Protein AF-A0A381Z578-F1 (afdb_monomer)

Organism: NCBI:txid408172

Structure (mmCIF, N/CA/C/O backbone):
data_AF-A0A381Z578-F1
#
_entry.id   AF-A0A381Z578-F1
#
loop_
_atom_site.group_PDB
_atom_site.id
_atom_site.type_symbol
_atom_site.label_atom_id
_atom_site.label_alt_id
_atom_site.label_comp_id
_atom_site.label_asym_id
_atom_site.label_entity_id
_atom_site.label_seq_id
_atom_site.pdbx_PDB_ins_code
_atom_site.Cartn_x
_atom_site.Cartn_y
_atom_site.Cartn_z
_atom_site.occupancy
_atom_site.B_iso_or_equiv
_atom_site.auth_seq_id
_atom_site.auth_comp_id
_atom_site.auth_asym_id
_atom_site.auth_atom_id
_atom_site.pdbx_PDB_model_num
ATOM 1 N N . MET A 1 1 ? -83.198 -23.273 -33.155 1.00 34.34 1 MET A N 1
ATOM 2 C CA . MET A 1 1 ? -81.767 -23.274 -33.527 1.00 34.34 1 MET A CA 1
ATOM 3 C C . MET A 1 1 ? -81.202 -21.901 -33.195 1.00 34.34 1 MET A C 1
ATOM 5 O O . MET A 1 1 ? -81.836 -20.902 -33.499 1.00 34.34 1 MET A O 1
ATOM 9 N N . ILE A 1 2 ? -80.100 -21.913 -32.457 1.00 32.72 2 ILE A N 1
ATOM 10 C CA . ILE A 1 2 ? -79.398 -20.839 -31.737 1.00 32.72 2 ILE A CA 1
ATOM 11 C C . ILE A 1 2 ? -79.378 -19.465 -32.448 1.00 32.72 2 ILE A C 1
ATOM 13 O O . ILE A 1 2 ? -78.927 -19.357 -33.584 1.00 32.72 2 ILE A O 1
ATOM 17 N N . LYS A 1 3 ? -79.769 -18.400 -31.729 1.00 29.92 3 LYS A N 1
ATOM 18 C CA . LYS A 1 3 ? -79.303 -17.018 -31.955 1.00 29.92 3 LYS A CA 1
ATOM 19 C C . LYS A 1 3 ? -78.614 -16.546 -30.674 1.00 29.92 3 LYS A C 1
ATOM 21 O O . LYS A 1 3 ? -79.275 -16.250 -29.685 1.00 29.92 3 LYS A O 1
ATOM 26 N N . TYR A 1 4 ? -77.285 -16.547 -30.698 1.00 30.12 4 TYR A N 1
ATOM 27 C CA . TYR A 1 4 ? -76.423 -16.071 -29.618 1.00 30.12 4 TYR A CA 1
ATOM 28 C C . TYR A 1 4 ? -76.306 -14.545 -29.735 1.00 30.12 4 TYR A C 1
ATOM 30 O O . TYR A 1 4 ? -75.955 -14.028 -30.797 1.00 30.12 4 TYR A O 1
ATOM 38 N N . ASN A 1 5 ? -76.706 -13.830 -28.682 1.00 36.56 5 ASN A N 1
ATOM 39 C CA . ASN A 1 5 ? -76.888 -12.381 -28.689 1.00 36.56 5 ASN A CA 1
ATOM 40 C C . ASN A 1 5 ? -75.566 -11.653 -28.406 1.00 36.56 5 ASN A C 1
ATOM 42 O O . ASN A 1 5 ? -74.828 -11.996 -27.486 1.00 36.56 5 ASN A O 1
ATOM 46 N N . ARG A 1 6 ? -75.282 -10.642 -29.226 1.00 44.00 6 ARG A N 1
ATOM 47 C CA . ARG A 1 6 ? -73.986 -9.973 -29.402 1.00 44.00 6 ARG A CA 1
ATOM 48 C C . ARG A 1 6 ? -73.901 -8.686 -28.566 1.00 44.00 6 ARG A C 1
ATOM 50 O O . ARG A 1 6 ? -73.544 -7.635 -29.085 1.00 44.00 6 ARG A O 1
ATOM 57 N N . SER A 1 7 ? -74.301 -8.751 -27.295 1.00 44.84 7 SER A N 1
ATOM 58 C CA . SER A 1 7 ? -74.483 -7.565 -26.436 1.00 44.84 7 SER A CA 1
ATOM 59 C C . SER A 1 7 ? -73.733 -7.606 -25.099 1.00 44.84 7 SER A C 1
ATOM 61 O O . SER A 1 7 ? -73.883 -6.685 -24.303 1.00 44.84 7 SER A O 1
ATOM 63 N N . THR A 1 8 ? -72.913 -8.628 -24.840 1.00 44.47 8 THR A N 1
ATOM 64 C CA . THR A 1 8 ? -72.133 -8.742 -23.594 1.00 44.47 8 THR A CA 1
ATOM 65 C C . THR A 1 8 ? -70.668 -8.323 -23.723 1.00 44.47 8 THR A C 1
ATOM 67 O O . THR A 1 8 ? -70.078 -7.958 -22.715 1.00 44.47 8 THR A O 1
ATOM 70 N N . GLU A 1 9 ? -70.075 -8.265 -24.920 1.00 42.59 9 GLU A N 1
ATOM 71 C CA . GLU A 1 9 ? -68.641 -7.932 -25.048 1.00 42.59 9 GLU A CA 1
ATOM 72 C C . GLU A 1 9 ? -68.316 -6.428 -24.989 1.00 42.59 9 GLU A C 1
ATOM 74 O O . GLU A 1 9 ? -67.212 -6.062 -24.593 1.00 42.59 9 GLU A O 1
ATOM 79 N N . LEU A 1 10 ? -69.269 -5.530 -25.277 1.00 41.81 10 LEU A N 1
ATOM 80 C CA . LEU A 1 10 ? -69.017 -4.083 -25.172 1.00 41.81 10 LEU A CA 1
ATOM 81 C C . LEU A 1 10 ? -69.056 -3.553 -23.724 1.00 41.81 10 LEU A C 1
ATOM 83 O O . LEU A 1 10 ? -68.470 -2.510 -23.446 1.00 41.81 10 LEU A O 1
ATOM 87 N N . LEU A 1 11 ? -69.711 -4.261 -22.793 1.00 42.00 11 LEU A N 1
ATOM 88 C CA . LEU A 1 11 ? -69.817 -3.826 -21.393 1.00 42.00 11 LEU A CA 1
ATOM 89 C C . LEU A 1 11 ? -68.556 -4.169 -20.578 1.00 42.00 11 LEU A C 1
ATOM 91 O O . LEU A 1 11 ? -68.186 -3.425 -19.672 1.00 42.00 11 LEU A O 1
ATOM 95 N N . TYR A 1 12 ? -67.854 -5.250 -20.939 1.00 45.44 12 TYR A N 1
ATOM 96 C CA . TYR A 1 12 ? -66.585 -5.619 -20.304 1.00 45.44 12 TYR A CA 1
ATOM 97 C C . TYR A 1 12 ? -65.417 -4.730 -20.748 1.00 45.44 12 TYR A C 1
ATOM 99 O O . TYR A 1 12 ? -64.503 -4.511 -19.958 1.00 45.44 12 TYR A O 1
ATOM 107 N N . LEU A 1 13 ? -65.465 -4.132 -21.946 1.00 43.66 13 LEU A N 1
ATOM 108 C CA . LEU A 1 13 ? -64.418 -3.205 -22.396 1.00 43.66 13 LEU A CA 1
ATOM 109 C C . LEU A 1 13 ? -64.467 -1.842 -21.676 1.00 43.66 13 LEU A C 1
ATOM 111 O O . LEU A 1 13 ? -63.428 -1.217 -21.486 1.00 43.66 13 LEU A O 1
ATOM 115 N N . ILE A 1 14 ? -65.646 -1.405 -21.216 1.00 43.78 14 ILE A N 1
ATOM 116 C CA . ILE A 1 14 ? -65.804 -0.163 -20.434 1.00 43.78 14 ILE A CA 1
ATOM 117 C C . ILE A 1 14 ? -65.449 -0.390 -18.953 1.00 43.78 14 ILE A C 1
ATOM 119 O O . ILE A 1 14 ? -64.882 0.498 -18.320 1.00 43.78 14 ILE A O 1
ATOM 123 N N . PHE A 1 15 ? -65.669 -1.595 -18.413 1.00 43.53 15 PHE A N 1
ATOM 124 C CA . PHE A 1 15 ? -65.209 -1.944 -17.062 1.00 43.53 15 PHE A CA 1
ATOM 125 C C . PHE A 1 15 ? -63.702 -2.233 -16.974 1.00 43.53 15 PHE A C 1
ATOM 127 O O . PHE A 1 15 ? -63.131 -2.073 -15.900 1.00 43.53 15 PHE A O 1
ATOM 134 N N . PHE A 1 16 ? -63.037 -2.583 -18.083 1.00 41.84 16 PHE A N 1
ATOM 135 C CA . PHE A 1 16 ? -61.578 -2.768 -18.110 1.00 41.84 16 PHE A CA 1
ATOM 136 C C . PHE A 1 16 ? -60.800 -1.454 -18.313 1.00 41.84 16 PHE A C 1
ATOM 138 O O . PHE A 1 16 ? -59.651 -1.349 -17.890 1.00 41.84 16 PHE A O 1
ATOM 145 N N . PHE A 1 17 ? -61.425 -0.424 -18.899 1.00 36.88 17 PHE A N 1
ATOM 146 C CA . PHE A 1 17 ? -60.822 0.910 -19.048 1.00 36.88 17 PHE A CA 1
ATOM 147 C C . PHE A 1 17 ? -61.065 1.855 -17.860 1.00 36.88 17 PHE A C 1
ATOM 149 O O . PHE A 1 17 ? -60.449 2.917 -17.805 1.00 36.88 17 PHE A O 1
ATOM 156 N N . CYS A 1 18 ? -61.902 1.481 -16.884 1.00 34.72 18 CYS A N 1
ATOM 157 C CA . CYS A 1 18 ? -62.186 2.320 -15.712 1.00 34.72 18 CYS A CA 1
ATOM 158 C C . CYS A 1 18 ? -61.408 1.921 -14.439 1.00 34.72 18 CYS A C 1
ATOM 160 O O . CYS A 1 18 ? -61.492 2.616 -13.430 1.00 34.72 18 CYS A O 1
ATOM 162 N N . SER A 1 19 ? -60.614 0.846 -14.481 1.00 35.81 19 SER A N 1
ATOM 163 C CA . SER A 1 19 ? -59.722 0.425 -13.384 1.00 35.81 19 SER A CA 1
ATOM 164 C C . SER A 1 19 ? -58.271 0.908 -13.530 1.00 35.81 19 SER A C 1
ATOM 166 O O . SER A 1 19 ? -57.432 0.574 -12.702 1.00 35.81 19 SER A O 1
ATOM 168 N N . VAL A 1 20 ? -57.981 1.748 -14.532 1.00 41.75 20 VAL A N 1
ATOM 169 C CA . VAL A 1 20 ? -56.756 2.571 -14.585 1.00 41.75 20 VAL A CA 1
ATOM 170 C C . VAL A 1 20 ? -57.115 4.037 -14.319 1.00 41.75 20 VAL A C 1
ATOM 172 O O . VAL A 1 20 ? -56.641 4.958 -14.975 1.00 41.75 20 VAL A O 1
ATOM 175 N N . LEU A 1 21 ? -57.967 4.277 -13.319 1.00 35.44 21 LEU A N 1
ATOM 176 C CA . LEU A 1 21 ? -57.758 5.459 -12.495 1.00 35.44 21 LEU A CA 1
ATOM 177 C C . LEU A 1 21 ? -56.507 5.151 -11.689 1.00 35.44 21 LEU A C 1
ATOM 179 O O . LEU A 1 21 ? -56.537 4.376 -10.736 1.00 35.44 21 LEU A O 1
ATOM 183 N N . VAL A 1 22 ? -55.395 5.702 -12.172 1.00 40.47 22 VAL A N 1
ATOM 184 C CA . VAL A 1 22 ? -54.168 5.904 -11.414 1.00 40.47 22 VAL A CA 1
ATOM 185 C C . VAL A 1 22 ? -54.600 6.260 -9.997 1.00 40.47 22 VAL A C 1
ATOM 187 O O . VAL A 1 22 ? -55.171 7.328 -9.778 1.00 40.47 22 VAL A O 1
ATOM 190 N N . ALA A 1 23 ? -54.384 5.347 -9.049 1.00 38.94 23 ALA A N 1
ATOM 191 C CA . ALA A 1 23 ? -54.310 5.719 -7.652 1.00 38.94 23 ALA A CA 1
ATOM 192 C C . ALA A 1 23 ? -53.094 6.641 -7.572 1.00 38.94 23 ALA A C 1
ATOM 194 O O . ALA A 1 23 ? -51.964 6.208 -7.361 1.00 38.94 23 ALA A O 1
ATOM 195 N N . GLN A 1 24 ? -53.321 7.915 -7.878 1.00 44.78 24 GLN A N 1
ATOM 196 C CA . GLN A 1 24 ? -52.467 8.991 -7.453 1.00 44.78 24 GLN A CA 1
ATOM 197 C C . GLN A 1 24 ? -52.545 8.871 -5.939 1.00 44.78 24 GLN A C 1
ATOM 199 O O . GLN A 1 24 ? -53.575 9.163 -5.339 1.00 44.78 24 GLN A O 1
ATOM 204 N N . GLN A 1 25 ? -51.537 8.219 -5.361 1.00 51.88 25 GLN A N 1
ATOM 205 C CA . GLN A 1 25 ? -51.421 8.069 -3.926 1.00 51.88 25 GLN A CA 1
ATOM 206 C C . GLN A 1 25 ? -51.209 9.499 -3.440 1.00 51.88 25 GLN A C 1
ATOM 208 O O . GLN A 1 25 ? -50.104 10.025 -3.524 1.00 51.88 25 GLN A O 1
ATOM 213 N N . ASP A 1 26 ? -52.303 10.191 -3.122 1.00 67.56 26 ASP A N 1
ATOM 214 C CA . ASP A 1 26 ? -52.230 11.553 -2.624 1.00 67.56 26 ASP A CA 1
ATOM 215 C C . ASP A 1 26 ? -51.288 11.539 -1.426 1.00 67.56 26 ASP A C 1
ATOM 217 O O . ASP A 1 26 ? -51.338 10.618 -0.599 1.00 67.56 26 ASP A O 1
ATOM 221 N N . ALA A 1 27 ? -50.380 12.519 -1.386 1.00 73.44 27 ALA A N 1
ATOM 222 C CA . ALA A 1 27 ? -49.384 12.598 -0.332 1.00 73.44 27 ALA A CA 1
ATOM 223 C C . ALA A 1 27 ? -50.106 12.467 1.018 1.00 73.44 27 ALA A C 1
ATOM 225 O O . ALA A 1 27 ? -51.097 13.173 1.243 1.00 73.44 27 ALA A O 1
ATOM 226 N N . PRO A 1 28 ? -49.671 11.549 1.898 1.00 82.88 28 PRO A N 1
ATOM 227 C CA . PRO A 1 28 ? -50.380 11.298 3.134 1.00 82.88 28 PRO A CA 1
ATOM 228 C C . PRO A 1 28 ? -50.525 12.600 3.933 1.00 82.88 28 PRO A C 1
ATOM 230 O O . PRO A 1 28 ? -49.628 13.447 3.886 1.00 82.88 28 PRO A O 1
ATOM 233 N N . PRO A 1 29 ? -51.622 12.781 4.693 1.00 81.88 29 PRO A N 1
ATOM 234 C CA . PRO A 1 29 ? -51.938 14.060 5.334 1.00 81.88 29 PRO A CA 1
ATOM 235 C C . PRO A 1 29 ? -50.798 14.653 6.177 1.00 81.88 29 PRO A C 1
ATOM 237 O O . PRO A 1 29 ? -50.645 15.871 6.234 1.00 81.88 29 PRO A O 1
ATOM 240 N N . TRP A 1 30 ? -49.960 13.800 6.776 1.00 85.19 30 TRP A N 1
ATOM 241 C CA . TRP A 1 30 ? -48.807 14.203 7.586 1.00 85.19 30 TRP A CA 1
ATOM 242 C C . TRP A 1 30 ? -47.649 14.823 6.779 1.00 85.19 30 TRP A C 1
ATOM 244 O O . TRP A 1 30 ? -46.800 15.491 7.357 1.00 85.19 30 TRP A O 1
ATOM 254 N N . LEU A 1 31 ? -47.598 14.652 5.453 1.00 83.69 31 LEU A N 1
ATOM 255 C CA . LEU A 1 31 ? -46.647 15.364 4.588 1.00 83.69 31 LEU A CA 1
ATOM 256 C C . LEU A 1 31 ? -47.154 16.743 4.156 1.00 83.69 31 LEU A C 1
ATOM 258 O O . LEU A 1 31 ? -46.349 17.623 3.859 1.00 83.69 31 LEU A O 1
ATOM 262 N N . ILE A 1 32 ? -48.475 16.941 4.148 1.00 81.31 32 ILE A N 1
ATOM 263 C CA . ILE A 1 32 ? -49.111 18.232 3.851 1.00 81.31 32 ILE A CA 1
ATOM 264 C C . ILE A 1 32 ? -49.083 19.123 5.099 1.00 81.31 32 ILE A C 1
ATOM 266 O O . ILE A 1 32 ? -48.749 20.303 5.019 1.00 81.31 32 ILE A O 1
ATOM 270 N N . ILE A 1 33 ? -49.394 18.545 6.262 1.00 82.25 33 ILE A N 1
ATOM 271 C CA . ILE A 1 33 ? -49.322 19.195 7.573 1.00 82.25 33 ILE A CA 1
ATOM 272 C C . ILE A 1 33 ? -48.339 18.392 8.421 1.00 82.25 33 ILE A C 1
ATOM 274 O O . ILE A 1 33 ? -48.712 17.377 9.011 1.00 82.25 33 ILE A O 1
ATOM 278 N N . LYS A 1 34 ? -47.076 18.836 8.456 1.00 84.00 34 LYS A N 1
ATOM 279 C CA . LYS A 1 34 ? -46.009 18.144 9.190 1.00 84.00 34 LYS A CA 1
ATOM 280 C C . LYS A 1 34 ? -46.340 18.087 10.688 1.00 84.00 34 LYS A C 1
ATOM 282 O O . LYS A 1 34 ? -46.509 19.150 11.289 1.00 84.00 34 LYS A O 1
ATOM 287 N N . PRO A 1 35 ? -46.421 16.886 11.294 1.00 85.19 35 PRO A N 1
ATOM 288 C CA . PRO A 1 35 ? -46.530 16.753 12.738 1.00 85.19 35 PRO A CA 1
ATOM 289 C C . PRO A 1 35 ? -45.349 17.443 13.426 1.00 85.19 35 PRO A C 1
ATOM 291 O O . PRO A 1 35 ? -44.237 17.470 12.896 1.00 85.19 35 PRO A O 1
ATOM 294 N N . THR A 1 36 ? -45.593 17.997 14.608 1.00 84.38 36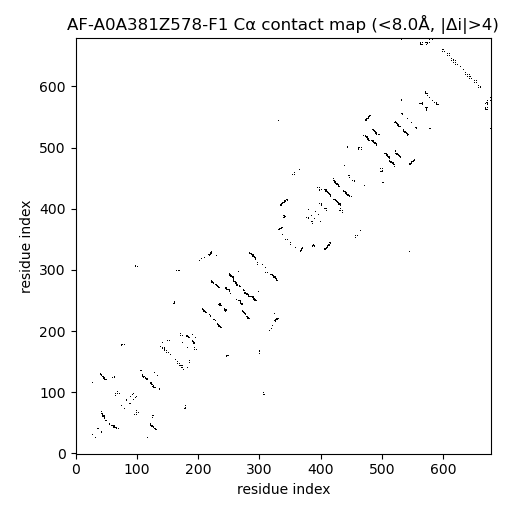 THR A N 1
ATOM 295 C CA . THR A 1 36 ? -44.574 18.656 15.429 1.00 84.38 36 THR A CA 1
ATOM 296 C C . THR A 1 36 ? -44.481 17.970 16.780 1.00 84.38 36 THR A C 1
ATOM 298 O O . THR A 1 36 ? -45.474 17.431 17.269 1.00 84.38 36 THR A O 1
ATOM 301 N N . THR A 1 37 ? -43.308 18.028 17.400 1.00 84.88 37 THR A N 1
ATOM 302 C CA . THR A 1 37 ? -43.135 17.631 18.799 1.00 84.88 37 THR A CA 1
ATOM 303 C C . THR A 1 37 ? -44.036 18.461 19.716 1.00 84.88 37 THR A C 1
ATOM 305 O O . THR A 1 37 ? -44.198 19.667 19.520 1.00 84.88 37 THR A O 1
ATOM 308 N N . ASP A 1 38 ? -44.623 17.807 20.718 1.00 87.38 38 ASP A N 1
ATOM 309 C CA . ASP A 1 38 ? -45.504 18.405 21.725 1.00 87.38 38 ASP A CA 1
ATOM 310 C C . ASP A 1 38 ? -45.063 18.019 23.154 1.00 87.38 38 ASP A C 1
ATOM 312 O O . ASP A 1 38 ? -43.905 17.655 23.377 1.00 87.38 38 ASP A O 1
ATOM 316 N N . SER A 1 39 ? -45.935 18.160 24.160 1.00 83.06 39 SER A N 1
ATOM 317 C CA . SER A 1 39 ? -45.614 17.815 25.553 1.00 83.06 39 SER A CA 1
ATOM 318 C C . SER A 1 39 ? -45.391 16.321 25.790 1.00 83.06 39 SER A C 1
ATOM 320 O O . SER A 1 39 ? -44.671 15.973 26.726 1.00 83.06 39 SER A O 1
ATOM 322 N N . ASP A 1 40 ? -45.944 15.456 24.940 1.00 86.81 40 ASP A N 1
ATOM 323 C CA . ASP A 1 40 ? -46.094 14.025 25.206 1.00 86.81 40 ASP A CA 1
ATOM 324 C C . ASP A 1 40 ? -45.203 13.172 24.295 1.00 86.81 40 ASP A C 1
ATOM 326 O O . ASP A 1 40 ? -44.808 12.068 24.677 1.00 86.81 40 ASP A O 1
ATOM 330 N N . LYS A 1 41 ? -44.837 13.669 23.106 1.00 89.44 41 LYS A N 1
ATOM 331 C CA . LYS A 1 41 ? -44.040 12.912 22.126 1.00 89.44 41 LYS A CA 1
ATOM 332 C C . LYS A 1 41 ? -43.044 13.765 21.352 1.00 89.44 41 LYS A C 1
ATOM 334 O O . LYS A 1 41 ? -43.312 14.920 21.046 1.00 89.44 41 LYS A O 1
ATOM 339 N N . TYR A 1 42 ? -41.927 13.153 20.977 1.00 89.31 42 TYR A N 1
ATOM 340 C CA . TYR A 1 42 ? -41.007 13.629 19.950 1.00 89.31 42 TYR A CA 1
ATOM 341 C C . TYR A 1 42 ? -41.453 13.162 18.564 1.00 89.31 42 TYR A C 1
ATOM 343 O O . TYR A 1 42 ? -41.943 12.039 18.408 1.00 89.31 42 TYR A O 1
ATOM 351 N N . VAL A 1 43 ? -41.230 14.007 17.560 1.00 90.00 43 VAL A N 1
ATOM 352 C CA . VAL A 1 43 ? -41.511 13.722 16.151 1.00 90.00 43 VAL A CA 1
ATOM 353 C C . VAL A 1 43 ? -40.224 13.795 15.332 1.00 90.00 43 VAL A C 1
ATOM 355 O O . VAL A 1 43 ? -39.516 14.799 15.350 1.00 90.00 43 VAL A O 1
ATOM 358 N N . GLY A 1 44 ? -39.950 12.734 14.573 1.00 89.44 44 GLY A N 1
ATOM 359 C CA . GLY A 1 44 ? -38.850 12.671 13.615 1.00 89.44 44 GLY A CA 1
ATOM 360 C C . GLY A 1 44 ? -39.375 12.447 12.210 1.00 89.44 44 GLY A C 1
ATOM 361 O O . GLY A 1 44 ? -40.079 11.467 11.969 1.00 89.44 44 GLY A O 1
ATOM 362 N N . ILE A 1 45 ? -39.025 13.335 11.283 1.00 90.19 45 ILE A N 1
ATOM 363 C CA . ILE A 1 45 ? -39.324 13.175 9.859 1.00 90.19 45 ILE A CA 1
ATOM 364 C C . ILE A 1 45 ? -38.010 13.265 9.103 1.00 90.19 45 ILE A C 1
ATOM 366 O O . ILE A 1 45 ? -37.274 14.231 9.284 1.00 90.19 45 ILE A O 1
ATOM 370 N N . GLY A 1 46 ? -37.741 12.277 8.260 1.00 90.12 46 GLY A N 1
ATOM 371 C CA . GLY A 1 46 ? -36.558 12.253 7.410 1.00 90.12 46 GLY A CA 1
ATOM 372 C C . GLY A 1 46 ? -36.928 12.040 5.955 1.00 90.12 46 GLY A C 1
ATOM 373 O O . GLY A 1 46 ? -37.988 11.486 5.640 1.00 90.12 46 GLY A O 1
ATOM 374 N N . GLU A 1 47 ? -36.061 12.514 5.069 1.00 92.12 47 GLU A N 1
ATOM 375 C CA . GLU A 1 47 ? -36.229 12.441 3.632 1.00 92.12 47 GLU A CA 1
ATOM 376 C C . GLU A 1 47 ? -34.933 12.056 2.914 1.00 92.12 47 GLU A C 1
ATOM 378 O O . GLU A 1 47 ? -33.838 12.516 3.207 1.00 92.12 47 GLU A O 1
ATOM 383 N N . ALA A 1 48 ? -35.045 11.244 1.873 1.00 92.19 48 ALA A N 1
ATOM 384 C CA . ALA A 1 48 ? -33.895 10.905 1.049 1.00 92.19 48 ALA A CA 1
ATOM 385 C C . ALA A 1 48 ? -34.250 10.908 -0.428 1.00 92.19 48 ALA A C 1
ATOM 387 O O . ALA A 1 48 ? -35.391 10.672 -0.828 1.00 92.19 48 ALA A O 1
ATOM 388 N N . SER A 1 49 ? -33.248 11.185 -1.257 1.00 90.94 49 SER A N 1
ATOM 389 C CA . SER A 1 49 ? -33.363 11.017 -2.702 1.00 90.94 49 SER A CA 1
ATOM 390 C C . SER A 1 49 ? -33.395 9.535 -3.043 1.00 90.94 49 SER A C 1
ATOM 392 O O . SER A 1 49 ? -32.471 8.806 -2.693 1.00 90.94 49 SER A O 1
ATOM 394 N N . THR A 1 50 ? -34.397 9.102 -3.807 1.00 88.25 50 THR A N 1
ATOM 395 C CA . THR A 1 50 ? -34.519 7.708 -4.267 1.00 88.25 50 THR A CA 1
ATOM 396 C C . THR A 1 50 ? -33.460 7.333 -5.308 1.00 88.25 50 THR A C 1
ATOM 398 O O . THR A 1 50 ? -33.443 6.207 -5.789 1.00 88.25 50 THR A O 1
ATOM 401 N N . ASN A 1 51 ? -32.591 8.274 -5.701 1.00 87.44 51 ASN A N 1
ATOM 402 C CA . ASN A 1 51 ? -31.423 7.990 -6.536 1.00 87.44 51 ASN A CA 1
ATOM 403 C C . ASN A 1 51 ? -30.290 7.307 -5.746 1.00 87.44 51 ASN A C 1
ATOM 405 O O . ASN A 1 51 ? -29.383 6.758 -6.365 1.00 87.44 51 ASN A O 1
ATOM 409 N N . ASN A 1 52 ? -30.299 7.384 -4.410 1.00 81.00 52 ASN A N 1
ATOM 410 C CA . ASN A 1 52 ? -29.335 6.686 -3.565 1.00 81.00 52 ASN A CA 1
ATOM 411 C C . ASN A 1 52 ? -29.864 5.271 -3.266 1.00 81.00 52 ASN A C 1
ATOM 413 O O . ASN A 1 52 ? -31.004 5.186 -2.826 1.00 81.00 52 ASN A O 1
ATOM 417 N N . PRO A 1 53 ? -29.101 4.182 -3.478 1.00 79.56 53 PRO A N 1
ATOM 418 C CA . PRO A 1 53 ? -29.576 2.820 -3.206 1.00 79.56 53 PRO A CA 1
ATOM 419 C C . PRO A 1 53 ? -30.031 2.603 -1.751 1.00 79.56 53 PRO A C 1
ATOM 421 O O . PRO A 1 53 ? -30.965 1.838 -1.528 1.00 79.56 53 PRO A O 1
ATOM 424 N N . ASP A 1 54 ? -29.464 3.346 -0.797 1.00 83.75 54 ASP A N 1
ATOM 425 C CA . ASP A 1 54 ? -29.760 3.255 0.638 1.00 83.75 54 ASP A CA 1
ATOM 426 C C . ASP A 1 54 ? -30.707 4.373 1.114 1.00 83.75 54 ASP A C 1
ATOM 428 O O . ASP A 1 54 ? -30.690 4.779 2.278 1.00 83.75 54 ASP A O 1
ATOM 432 N N . TYR A 1 55 ? -31.547 4.910 0.218 1.00 81.62 55 TYR A N 1
ATOM 433 C CA . TYR A 1 55 ? -32.436 6.041 0.515 1.00 81.62 55 TYR A CA 1
ATOM 434 C C . TYR A 1 55 ? -33.312 5.816 1.758 1.00 81.62 55 TYR A C 1
ATOM 436 O O . TYR A 1 55 ? -33.580 6.751 2.510 1.00 81.62 55 TYR A O 1
ATOM 444 N N . SER A 1 56 ? -33.768 4.587 1.994 1.00 82.69 56 SER A N 1
ATOM 445 C CA . SER A 1 56 ? -34.626 4.257 3.132 1.00 82.69 56 SER A CA 1
ATOM 446 C C . SER A 1 56 ? -33.880 4.394 4.459 1.00 82.69 56 SER A C 1
ATOM 448 O O . SER A 1 56 ? -34.400 5.030 5.374 1.00 82.69 56 SER A O 1
ATOM 450 N N . LEU A 1 57 ? -32.646 3.883 4.519 1.00 79.56 57 LEU A N 1
ATOM 451 C CA . LEU A 1 57 ? -31.753 3.993 5.670 1.00 79.56 57 LEU A CA 1
ATOM 452 C C . LEU A 1 57 ? -31.350 5.448 5.930 1.00 79.56 57 LEU A C 1
ATOM 454 O O . LEU A 1 57 ? -31.363 5.895 7.071 1.00 79.56 57 LEU A O 1
ATOM 458 N N . ILE A 1 58 ? -31.044 6.211 4.878 1.00 78.56 58 ILE A N 1
ATOM 459 C CA . ILE A 1 58 ? -30.671 7.629 5.004 1.00 78.56 58 ILE A CA 1
ATOM 460 C C . ILE A 1 58 ? -31.832 8.449 5.576 1.00 78.56 58 ILE A C 1
ATOM 462 O O . ILE A 1 58 ? -31.632 9.240 6.498 1.00 78.56 58 ILE A O 1
ATOM 466 N N . ALA A 1 59 ? -33.050 8.244 5.066 1.00 82.56 59 ALA A N 1
ATOM 467 C CA . ALA A 1 59 ? -34.232 8.935 5.576 1.00 82.56 59 ALA A CA 1
ATOM 468 C C . ALA A 1 59 ? -34.538 8.529 7.027 1.00 82.56 59 ALA A C 1
ATOM 470 O O . ALA A 1 59 ? -34.936 9.363 7.835 1.00 82.56 59 ALA A O 1
ATOM 471 N N . GLU A 1 60 ? -34.333 7.261 7.385 1.00 84.38 60 GLU A N 1
ATOM 472 C CA . GLU A 1 60 ? -34.476 6.797 8.766 1.00 84.38 60 GLU A CA 1
ATOM 473 C C . GLU A 1 60 ? -33.448 7.459 9.693 1.00 84.38 60 GLU A C 1
ATOM 475 O O . GLU A 1 60 ? -33.827 8.026 10.718 1.00 84.38 60 GLU A O 1
ATOM 480 N N . GLN A 1 61 ? -32.172 7.489 9.303 1.00 80.31 61 GLN A N 1
ATOM 481 C CA . GLN A 1 61 ? -31.112 8.167 10.052 1.00 80.31 61 GLN A CA 1
ATOM 482 C C . GLN A 1 61 ? -31.396 9.662 10.233 1.00 80.31 61 GLN A C 1
ATOM 484 O O . GLN A 1 61 ? -31.183 10.193 11.322 1.00 80.31 61 GLN A O 1
ATOM 489 N N . GLU A 1 62 ? -31.911 10.347 9.208 1.00 83.12 62 GLU A N 1
ATOM 490 C CA . GLU A 1 62 ? -32.294 11.758 9.313 1.00 83.12 62 GLU A CA 1
ATOM 491 C C . GLU A 1 62 ? -33.469 11.966 10.284 1.00 83.12 62 GLU A C 1
ATOM 493 O O . GLU A 1 62 ? -33.411 12.852 11.143 1.00 83.12 62 GLU A O 1
ATOM 498 N N . ALA A 1 63 ? -34.504 11.120 10.215 1.00 84.50 63 ALA A N 1
ATOM 499 C CA . ALA A 1 63 ? -35.654 11.187 11.116 1.00 84.50 63 ALA A CA 1
ATOM 500 C C . ALA A 1 63 ? -35.238 10.985 12.582 1.00 84.50 63 ALA A C 1
ATOM 502 O O . ALA A 1 63 ? -35.635 11.757 13.460 1.00 84.50 63 ALA A O 1
ATOM 503 N N . LEU A 1 64 ? -34.398 9.978 12.837 1.00 81.06 64 LEU A N 1
ATOM 504 C CA . LEU A 1 64 ? -33.822 9.717 14.154 1.00 81.06 64 LEU A CA 1
ATOM 505 C C . LEU A 1 64 ? -32.960 10.890 14.613 1.00 81.06 64 LEU A C 1
ATOM 507 O O . LEU A 1 64 ? -33.111 11.354 15.741 1.00 81.06 64 LEU A O 1
ATOM 511 N N . ARG A 1 65 ? -32.113 11.437 13.733 1.00 77.81 65 ARG A N 1
ATOM 512 C CA . ARG A 1 65 ? -31.269 12.600 14.035 1.00 77.81 65 ARG A CA 1
ATOM 513 C C . ARG A 1 65 ? -32.081 13.815 14.474 1.00 77.81 65 ARG A C 1
ATOM 515 O O . ARG A 1 65 ? -31.662 14.509 15.396 1.00 77.81 65 ARG A O 1
ATOM 522 N N . SER A 1 66 ? -33.241 14.058 13.869 1.00 79.50 66 SER A N 1
ATOM 523 C CA . SER A 1 66 ? -34.140 15.141 14.285 1.00 79.50 66 SER A CA 1
ATOM 524 C C . SER A 1 66 ? -34.612 14.969 15.734 1.00 79.50 66 SER A C 1
ATOM 526 O O . SER A 1 66 ? -34.472 15.893 16.537 1.00 79.50 66 SER A O 1
ATOM 528 N N . ILE A 1 67 ? -35.102 13.776 16.095 1.00 80.81 67 ILE A N 1
ATOM 529 C CA . ILE A 1 67 ? -35.516 13.449 17.475 1.00 80.81 67 ILE A CA 1
ATOM 530 C C . ILE A 1 67 ? -34.330 13.616 18.437 1.00 80.81 67 ILE A C 1
ATOM 532 O O . ILE A 1 67 ? -34.461 14.179 19.524 1.00 80.81 67 ILE A O 1
ATOM 536 N N . ALA A 1 68 ? -33.149 13.175 18.006 1.00 76.81 68 ALA A N 1
ATOM 537 C CA . ALA A 1 68 ? -31.895 13.255 18.748 1.00 76.81 68 ALA A CA 1
ATOM 538 C C . ALA A 1 68 ? -31.523 14.694 19.085 1.00 76.81 68 ALA A C 1
ATOM 540 O O . ALA A 1 68 ? -31.230 15.015 20.236 1.00 76.81 68 ALA A O 1
ATOM 541 N N . LEU A 1 69 ? -31.537 15.569 18.081 1.00 74.38 69 LEU A N 1
ATOM 542 C CA . LEU A 1 69 ? -31.199 16.976 18.248 1.00 74.38 69 LEU A CA 1
ATOM 543 C C . LEU A 1 69 ? -32.157 17.672 19.213 1.00 74.38 69 LEU A C 1
ATOM 545 O O . LEU A 1 69 ? -31.717 18.516 19.993 1.00 74.38 69 LEU A O 1
ATOM 549 N N . GLU A 1 70 ? -33.433 17.294 19.203 1.00 78.62 70 GLU A N 1
ATOM 550 C CA . GLU A 1 70 ? -34.421 17.851 20.116 1.00 78.62 70 GLU A CA 1
ATOM 551 C C . GLU A 1 70 ? -34.236 17.377 21.563 1.00 78.62 70 GLU A C 1
ATOM 553 O O . GLU A 1 70 ? -34.242 18.205 22.475 1.00 78.62 70 GLU A O 1
ATOM 558 N N . ILE A 1 71 ? -34.002 16.079 21.785 1.00 76.56 71 ILE A N 1
ATOM 559 C CA . ILE A 1 71 ? -33.644 15.546 23.111 1.00 76.56 71 ILE A CA 1
ATOM 560 C C . ILE A 1 71 ? -32.359 16.219 23.610 1.00 76.56 71 ILE A C 1
ATOM 562 O O . ILE A 1 71 ? -32.285 16.688 24.744 1.00 76.56 71 ILE A O 1
ATOM 566 N N . ASN A 1 72 ? -31.353 16.340 22.745 1.00 71.38 72 ASN A N 1
ATOM 567 C CA . ASN A 1 72 ? -30.074 16.950 23.087 1.00 71.38 72 ASN A CA 1
ATOM 568 C C . ASN A 1 72 ? -30.183 18.447 23.403 1.00 71.38 72 ASN A C 1
ATOM 570 O O . ASN A 1 72 ? -29.479 18.931 24.287 1.00 71.38 72 ASN A O 1
ATOM 574 N N . ALA A 1 73 ? -31.080 19.186 22.745 1.00 69.94 73 ALA A N 1
ATOM 575 C CA . ALA A 1 73 ? -31.343 20.588 23.073 1.00 69.94 73 ALA A CA 1
ATOM 576 C C . ALA A 1 73 ? -31.878 20.777 24.507 1.00 69.94 73 ALA A C 1
ATOM 578 O O . ALA A 1 73 ? -31.758 21.869 25.062 1.00 69.94 73 ALA A O 1
ATOM 579 N N . GLN A 1 74 ? -32.434 19.724 25.116 1.00 68.75 74 GLN A N 1
ATOM 580 C CA . GLN A 1 74 ? -32.920 19.726 26.498 1.00 68.75 74 GLN A CA 1
ATOM 581 C C . GLN A 1 74 ? -31.842 19.327 27.522 1.00 68.75 74 GLN A C 1
ATOM 583 O O . GLN A 1 74 ? -32.044 19.510 28.723 1.00 68.75 74 GLN A O 1
ATOM 588 N N . ILE A 1 75 ? -30.683 18.819 27.083 1.00 67.38 75 ILE A N 1
ATOM 589 C CA . ILE A 1 75 ? -29.584 18.437 27.978 1.00 67.38 75 ILE A CA 1
ATOM 590 C C . ILE A 1 75 ? -28.888 19.691 28.522 1.00 67.38 75 ILE A C 1
ATOM 592 O O . ILE A 1 75 ? -28.557 20.628 27.792 1.00 67.38 75 ILE A O 1
ATOM 596 N N . SER A 1 76 ? -28.610 19.699 29.829 1.00 63.25 76 SER A N 1
ATOM 597 C CA . SER A 1 76 ? -27.912 20.815 30.470 1.00 63.25 76 SER A CA 1
ATOM 598 C C . SER A 1 76 ? -26.490 21.002 29.907 1.00 63.25 76 SER A C 1
ATOM 600 O O . SER A 1 76 ? -25.762 20.040 29.640 1.00 63.25 76 SER A O 1
ATOM 602 N N . ARG A 1 77 ? -26.049 22.263 29.775 1.00 62.94 77 ARG A N 1
ATOM 603 C CA . ARG A 1 77 ? -24.690 22.607 29.304 1.00 62.94 77 ARG A CA 1
ATOM 604 C C . ARG A 1 77 ? -23.593 21.987 30.186 1.00 62.94 77 ARG A C 1
ATOM 606 O O . ARG A 1 77 ? -22.518 21.666 29.688 1.00 62.94 77 ARG A O 1
ATOM 613 N N . GLU A 1 78 ? -23.865 21.809 31.478 1.00 63.34 78 GLU A N 1
ATOM 614 C CA . GLU A 1 78 ? -22.924 21.226 32.437 1.00 63.34 78 GLU A CA 1
ATOM 615 C C . GLU A 1 78 ? -22.775 19.709 32.259 1.00 63.34 78 GLU A C 1
ATOM 617 O O . GLU A 1 78 ? -21.646 19.221 32.180 1.00 63.34 78 GLU A O 1
ATOM 622 N N . SER A 1 79 ? -23.887 18.978 32.099 1.00 64.62 79 SER A N 1
ATOM 623 C CA . SER A 1 79 ? -23.870 17.544 31.770 1.00 64.62 79 SER A CA 1
ATOM 624 C C . SER A 1 79 ? -23.130 17.298 30.452 1.00 64.62 79 SER A C 1
ATOM 626 O O . SER A 1 79 ? -22.316 16.382 30.351 1.00 64.62 79 SER A O 1
ATOM 628 N N . ARG A 1 80 ? -23.354 18.169 29.458 1.00 66.19 80 ARG A N 1
ATOM 629 C CA . ARG A 1 80 ? -22.701 18.095 28.145 1.00 66.19 80 ARG A CA 1
ATOM 630 C C . ARG A 1 80 ? -21.182 18.240 28.238 1.00 66.19 80 ARG A C 1
ATOM 632 O O . ARG A 1 80 ? -20.463 17.422 27.675 1.00 66.19 80 ARG A O 1
ATOM 639 N N . ARG A 1 81 ? -20.687 19.237 28.979 1.00 67.62 81 ARG A N 1
ATOM 640 C CA . ARG A 1 81 ? -19.241 19.455 29.150 1.00 67.62 81 ARG A CA 1
ATOM 641 C C . ARG A 1 81 ? -18.552 18.254 29.808 1.00 67.62 81 ARG A C 1
ATOM 643 O O . ARG A 1 81 ? -17.512 17.828 29.323 1.00 67.62 81 ARG A O 1
ATOM 650 N N . LYS A 1 82 ? -19.150 17.678 30.859 1.00 66.19 82 LYS A N 1
ATOM 651 C CA . LYS A 1 82 ? -18.586 16.506 31.556 1.00 66.19 82 LYS A CA 1
ATOM 652 C C . LYS A 1 82 ? -18.414 15.303 30.625 1.00 66.19 82 LYS A C 1
ATOM 654 O O . LYS A 1 82 ? -17.395 14.629 30.697 1.00 66.19 82 LYS A O 1
ATOM 659 N N . ILE A 1 83 ? -19.391 15.038 29.754 1.00 65.44 83 ILE A N 1
ATOM 660 C CA . ILE A 1 83 ? -19.330 13.906 28.816 1.00 65.44 83 ILE A CA 1
ATOM 661 C C . ILE A 1 83 ? -18.197 14.099 27.800 1.00 65.44 83 ILE A C 1
ATOM 663 O O . ILE A 1 83 ? -17.433 13.166 27.563 1.00 65.44 83 ILE A O 1
ATOM 667 N N . LEU A 1 84 ? -18.071 15.307 27.238 1.00 68.50 84 LEU A N 1
ATOM 668 C CA . LEU A 1 84 ? -17.010 15.638 26.282 1.00 68.50 84 LEU A CA 1
ATOM 669 C C . LEU A 1 84 ? -15.617 15.500 26.915 1.00 68.50 84 LEU A C 1
ATOM 671 O O . LEU A 1 84 ? -14.731 14.910 26.308 1.00 68.50 84 LEU A O 1
ATOM 675 N N . GLU A 1 85 ? -15.440 15.990 28.147 1.00 70.44 85 GLU A N 1
ATOM 676 C CA . GLU A 1 85 ? -14.158 15.936 28.866 1.00 70.44 85 GLU A CA 1
ATOM 677 C C . GLU A 1 85 ? -13.769 14.512 29.293 1.00 70.44 85 GLU A C 1
ATOM 679 O O . GLU A 1 85 ? -12.622 14.113 29.108 1.00 70.44 85 GLU A O 1
ATOM 684 N N . ILE A 1 86 ? -14.700 13.733 29.860 1.00 67.69 86 ILE A N 1
ATOM 685 C CA . ILE A 1 86 ? -14.408 12.382 30.376 1.00 67.69 86 ILE A CA 1
ATOM 686 C C . ILE A 1 86 ? -14.099 11.411 29.233 1.00 67.69 86 ILE A C 1
ATOM 688 O O . ILE A 1 86 ? -13.187 10.593 29.351 1.00 67.69 86 ILE A O 1
ATOM 692 N N . ASN A 1 87 ? -14.857 11.500 28.139 1.00 65.75 87 ASN A N 1
ATOM 693 C CA . ASN A 1 87 ? -14.728 10.577 27.016 1.00 65.75 87 ASN A CA 1
ATOM 694 C C . ASN A 1 87 ? -13.777 11.088 25.923 1.00 65.75 87 ASN A C 1
ATOM 696 O O . ASN A 1 87 ? -13.511 10.346 24.982 1.00 65.75 87 ASN A O 1
ATOM 700 N N . ASP A 1 88 ? -13.247 12.313 26.048 1.00 67.94 88 ASP A N 1
ATOM 701 C CA . ASP A 1 88 ? -12.339 12.931 25.068 1.00 67.94 88 ASP A CA 1
ATOM 702 C C . ASP A 1 88 ? -12.956 12.994 23.655 1.00 67.94 88 ASP A C 1
ATOM 704 O O . ASP A 1 88 ? -12.335 12.637 22.654 1.00 67.94 88 ASP A O 1
ATOM 708 N N . ILE A 1 89 ? -14.230 13.397 23.591 1.00 67.81 89 ILE A N 1
ATOM 709 C CA . ILE A 1 89 ? -15.024 13.470 22.355 1.00 67.81 89 ILE A CA 1
ATOM 710 C C . ILE A 1 89 ? -15.115 14.932 21.909 1.00 67.81 89 ILE A C 1
ATOM 712 O O . ILE A 1 89 ? -15.410 15.819 22.714 1.00 67.81 89 ILE A O 1
ATOM 716 N N . ALA A 1 90 ? -14.916 15.201 20.616 1.00 68.12 90 ALA A N 1
ATOM 717 C CA . ALA A 1 90 ? -15.107 16.540 20.062 1.00 68.12 90 ALA A CA 1
ATOM 718 C C . ALA A 1 90 ? -16.592 16.950 20.068 1.00 68.12 90 ALA A C 1
ATOM 720 O O . ALA A 1 90 ? -17.483 16.141 19.818 1.00 68.12 90 ALA A O 1
ATOM 721 N N . GLU A 1 91 ? -16.891 18.236 20.280 1.00 67.88 91 GLU A N 1
ATOM 722 C CA . GLU A 1 91 ? -18.286 18.706 20.358 1.00 67.88 91 GLU A CA 1
ATOM 723 C C . GLU A 1 91 ? -19.087 18.460 19.063 1.00 67.88 91 GLU A C 1
ATOM 725 O O . GLU A 1 91 ? -20.291 18.193 19.117 1.00 67.88 91 GLU A O 1
ATOM 730 N N . SER A 1 92 ? -18.427 18.520 17.903 1.00 64.38 92 SER A N 1
ATOM 731 C CA . SER A 1 92 ? -19.019 18.183 16.604 1.00 64.38 92 SER A CA 1
ATOM 732 C C . SER A 1 92 ? -19.323 16.688 16.472 1.00 64.38 92 SER A C 1
ATOM 734 O O . SER A 1 92 ? -20.404 16.324 16.019 1.00 64.38 92 SER A O 1
ATOM 736 N N . GLU A 1 93 ? -18.407 15.832 16.929 1.00 63.56 93 GLU A N 1
ATOM 737 C CA . GLU A 1 93 ? -18.523 14.367 16.904 1.00 63.56 93 GLU A CA 1
ATOM 738 C C . GLU A 1 93 ? -19.647 13.881 17.843 1.00 63.56 93 GLU A C 1
ATOM 740 O O . GLU A 1 93 ? -20.478 13.051 17.470 1.00 63.56 93 GLU A O 1
ATOM 745 N N . PHE A 1 94 ? -19.768 14.508 19.017 1.00 64.50 94 PHE A N 1
ATOM 746 C CA . PHE A 1 94 ? -20.874 14.289 19.952 1.00 64.50 94 PHE A CA 1
ATOM 747 C C . PHE A 1 94 ? -22.245 14.659 19.369 1.00 64.50 94 PHE A C 1
ATOM 749 O O . PHE A 1 94 ? -23.254 14.057 19.724 1.00 64.50 94 PHE A O 1
ATOM 756 N N . ARG A 1 95 ? -22.331 15.672 18.500 1.00 63.69 95 ARG A N 1
ATOM 757 C CA . ARG A 1 95 ? -23.620 16.115 17.947 1.00 63.69 95 ARG A CA 1
ATOM 758 C C . ARG A 1 95 ? -24.098 15.236 16.790 1.00 63.69 95 ARG A C 1
ATOM 760 O O . ARG A 1 95 ? -25.302 15.037 16.650 1.00 63.69 95 ARG A O 1
ATOM 767 N N . ASP A 1 96 ? -23.184 14.758 15.950 1.00 58.06 96 ASP A N 1
ATOM 768 C CA . ASP A 1 96 ? -23.546 14.267 14.619 1.00 58.06 96 ASP A CA 1
ATOM 769 C C . ASP A 1 96 ? -23.711 12.731 14.538 1.00 58.06 96 ASP A C 1
ATOM 771 O O . ASP A 1 96 ? -24.584 12.280 13.799 1.00 58.06 96 ASP A O 1
ATOM 775 N N . GLU A 1 97 ? -22.992 11.933 15.342 1.00 57.00 97 GLU A N 1
ATOM 776 C CA . GLU A 1 97 ? -23.045 10.449 15.290 1.00 57.00 97 GLU A CA 1
ATOM 777 C C . GLU A 1 97 ? -23.468 9.781 16.609 1.00 57.00 97 GLU A C 1
ATOM 779 O O . GLU A 1 97 ? -24.132 8.739 16.625 1.00 57.00 97 GLU A O 1
ATOM 784 N N . PHE A 1 98 ? -23.125 10.389 17.742 1.00 57.97 98 PHE A N 1
ATOM 785 C CA . PHE A 1 98 ? -23.397 9.841 19.072 1.00 57.97 98 PHE A CA 1
ATOM 786 C C . PHE A 1 98 ? -24.884 9.806 19.416 1.00 57.97 98 PHE A C 1
ATOM 788 O O . PHE A 1 98 ? -25.402 8.789 19.873 1.00 57.97 98 PHE A O 1
ATOM 795 N N . ILE A 1 99 ? -25.597 10.904 19.154 1.00 61.81 99 ILE A N 1
ATOM 796 C CA . ILE A 1 99 ? -27.019 10.981 19.490 1.00 61.81 99 ILE A CA 1
ATOM 797 C C . ILE A 1 99 ? -27.821 10.019 18.598 1.00 61.81 99 ILE A C 1
ATOM 799 O O . ILE A 1 99 ? -28.734 9.355 19.074 1.00 61.81 99 ILE A O 1
ATOM 803 N N . VAL A 1 100 ? -27.435 9.874 17.325 1.00 59.88 100 VAL A N 1
ATOM 804 C CA . VAL A 1 100 ? -28.108 8.991 16.359 1.00 59.88 100 VAL A CA 1
ATOM 805 C C . VAL A 1 100 ? -27.924 7.514 16.723 1.00 59.88 100 VAL A C 1
ATOM 807 O O . VAL A 1 100 ? -28.918 6.805 16.847 1.00 59.88 100 VAL A O 1
ATOM 810 N N . SER A 1 101 ? -26.687 7.060 16.959 1.00 57.66 101 SER A N 1
ATOM 811 C CA . SER A 1 101 ? -26.395 5.658 17.328 1.00 57.66 101 SER A CA 1
ATOM 812 C C . SER A 1 101 ? -27.067 5.238 18.637 1.00 57.66 101 SER A C 1
ATOM 814 O O . SER A 1 101 ? -27.600 4.137 18.751 1.00 57.66 101 SER A O 1
ATOM 816 N N . THR A 1 102 ? -27.140 6.152 19.600 1.00 59.09 102 THR A N 1
ATOM 817 C CA . THR A 1 102 ? -27.823 5.903 20.872 1.00 59.09 102 THR A CA 1
ATOM 818 C C . THR A 1 102 ? -29.333 5.792 20.698 1.00 59.09 102 THR A C 1
ATOM 820 O O . THR A 1 102 ? -29.950 4.898 21.276 1.00 59.09 102 THR A O 1
ATOM 823 N N . LEU A 1 103 ? -29.949 6.661 19.890 1.00 63.31 103 LEU A N 1
ATOM 824 C CA . LEU A 1 103 ? -31.392 6.608 19.649 1.00 63.31 103 LEU A CA 1
ATOM 825 C C . LEU A 1 103 ? -31.840 5.321 18.955 1.00 63.31 103 LEU A C 1
ATOM 827 O O . LEU A 1 103 ? -32.951 4.867 19.214 1.00 63.31 103 LEU A O 1
ATOM 831 N N . VAL A 1 104 ? -30.991 4.704 18.129 1.00 59.81 104 VAL A N 1
ATOM 832 C CA . VAL A 1 104 ? -31.287 3.391 17.527 1.00 59.81 104 VAL A CA 1
ATOM 833 C C . VAL A 1 104 ? -31.479 2.313 18.604 1.00 59.81 104 VAL A C 1
ATOM 835 O O 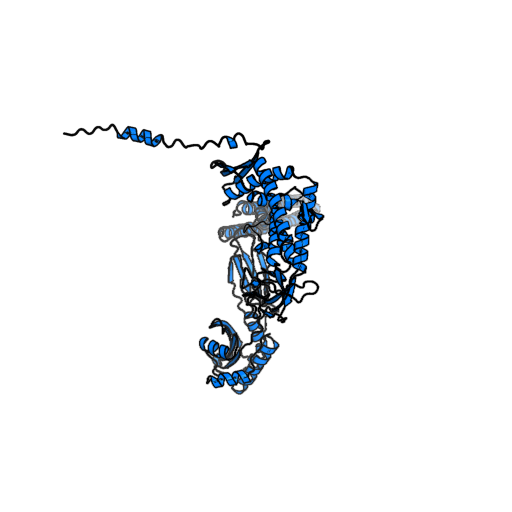. VAL A 1 104 ? -32.261 1.385 18.418 1.00 59.81 104 VAL A O 1
ATOM 838 N N . SER A 1 105 ? -30.827 2.451 19.763 1.00 58.88 105 SER A N 1
ATOM 839 C CA . SER A 1 105 ? -30.951 1.504 20.882 1.00 58.88 105 SER A CA 1
ATOM 840 C C . SER A 1 105 ? -32.163 1.754 21.795 1.00 58.88 105 SER A C 1
ATOM 842 O O . SER A 1 105 ? -32.415 0.986 22.729 1.00 58.88 105 SER A O 1
ATOM 844 N N . ILE A 1 106 ? -32.936 2.816 21.542 1.00 67.88 106 ILE A N 1
ATOM 845 C CA . ILE A 1 106 ? -34.082 3.184 22.370 1.00 67.88 106 ILE A CA 1
ATOM 846 C C . ILE A 1 106 ? -35.293 2.288 22.096 1.00 67.88 106 ILE A C 1
ATOM 848 O O . ILE A 1 106 ? -35.713 2.063 20.962 1.00 67.88 106 ILE A O 1
ATOM 852 N N . LYS A 1 107 ? -35.926 1.834 23.179 1.00 68.38 107 LYS A N 1
ATOM 853 C CA . LYS A 1 107 ? -37.146 1.024 23.134 1.00 68.38 107 LYS A CA 1
ATOM 854 C C . LYS A 1 107 ? -38.385 1.918 23.039 1.00 68.38 107 LYS A C 1
ATOM 856 O O . LYS A 1 107 ? -38.520 2.865 23.807 1.00 68.38 107 LYS A O 1
ATOM 861 N N . GLY A 1 108 ? -39.316 1.579 22.147 1.00 75.38 108 GLY A N 1
ATOM 862 C CA . GLY A 1 108 ? -40.614 2.265 22.038 1.00 75.38 108 GLY A CA 1
ATOM 863 C C . GLY A 1 108 ? -40.713 3.328 20.938 1.00 75.38 108 GLY A C 1
ATOM 864 O O . GLY A 1 108 ? -41.673 4.093 20.918 1.00 75.38 108 GLY A O 1
ATOM 865 N N . LEU A 1 109 ? -39.756 3.379 20.009 1.00 83.12 109 LEU A N 1
ATOM 866 C CA . LEU A 1 109 ? -39.884 4.165 18.782 1.00 83.12 109 LEU A CA 1
ATOM 867 C C . LEU A 1 109 ? -40.958 3.551 17.865 1.00 83.12 109 LEU A C 1
ATOM 869 O O . LEU A 1 109 ? -40.935 2.350 17.594 1.00 83.12 109 LEU A O 1
ATOM 873 N N . VAL A 1 110 ? -41.888 4.365 17.359 1.00 87.25 110 VAL A N 1
ATOM 874 C CA . VAL A 1 110 ? -43.001 3.890 16.522 1.00 87.25 110 VAL A CA 1
ATOM 875 C C . VAL A 1 110 ? -42.957 4.544 15.146 1.00 87.25 110 VAL A C 1
ATOM 877 O O . VAL A 1 110 ? -43.179 5.749 15.022 1.00 87.25 110 VAL A O 1
ATOM 880 N N . LYS A 1 111 ? -42.752 3.743 14.090 1.00 89.44 111 LYS A N 1
ATOM 881 C CA . LYS A 1 111 ? -42.962 4.188 12.703 1.00 89.44 111 LYS A CA 1
ATOM 882 C C . LYS A 1 111 ? -44.451 4.453 12.492 1.00 89.44 111 LYS A C 1
ATOM 884 O O . LYS A 1 111 ? -45.268 3.539 12.592 1.00 89.44 111 LYS A O 1
ATOM 889 N N . LYS A 1 112 ? -44.813 5.702 12.207 1.00 91.50 112 LYS A N 1
ATOM 890 C CA . LYS A 1 112 ? -46.203 6.114 11.959 1.00 91.50 112 LYS A CA 1
ATOM 891 C C . LYS A 1 112 ? -46.555 6.150 10.480 1.00 91.50 112 LYS A C 1
ATOM 893 O O . LYS A 1 112 ? -47.728 6.023 10.139 1.00 91.50 112 LYS A O 1
ATOM 898 N N . GLY A 1 113 ? -45.559 6.301 9.613 1.00 87.44 113 GLY A N 1
ATOM 899 C CA . GLY A 1 113 ? -45.759 6.218 8.176 1.00 87.44 113 GLY A CA 1
ATOM 900 C C . GLY A 1 113 ? -44.470 6.365 7.386 1.00 87.44 113 GLY A C 1
ATOM 901 O O . GLY A 1 113 ? -43.452 6.839 7.883 1.00 87.44 113 GLY A O 1
ATOM 902 N N . ASP A 1 114 ? -44.543 5.955 6.134 1.00 92.12 114 ASP A N 1
ATOM 903 C CA . ASP A 1 114 ? -43.570 6.204 5.087 1.00 92.12 114 ASP A CA 1
ATOM 904 C C . ASP A 1 114 ? -44.290 6.510 3.778 1.00 92.12 114 ASP A C 1
ATOM 906 O O . ASP A 1 114 ? -45.466 6.187 3.596 1.00 92.12 114 ASP A O 1
ATOM 910 N N . TYR A 1 115 ? -43.596 7.195 2.877 1.00 91.44 115 TYR A N 1
ATOM 911 C CA . TYR A 1 115 ? -44.156 7.578 1.593 1.00 91.44 115 TYR A CA 1
ATOM 912 C C . TYR A 1 115 ? -43.073 7.699 0.531 1.00 91.44 115 TYR A C 1
ATOM 914 O O . TYR A 1 115 ? -42.065 8.380 0.721 1.00 91.44 115 TYR A O 1
ATOM 922 N N . LEU A 1 116 ? -43.312 7.056 -0.608 1.00 89.06 116 LEU A N 1
ATOM 923 C CA . LEU A 1 116 ? -42.457 7.139 -1.781 1.00 89.06 116 LEU A CA 1
ATOM 924 C C . LEU A 1 116 ? -43.068 8.119 -2.787 1.00 89.06 116 LEU A C 1
ATOM 926 O O . LEU A 1 116 ? -44.008 7.792 -3.508 1.00 89.06 116 LEU A O 1
ATOM 930 N N . ASP A 1 117 ? -42.499 9.316 -2.869 1.00 87.44 117 ASP A N 1
ATOM 931 C CA . ASP A 1 117 ? -42.838 10.301 -3.887 1.00 87.44 117 ASP A CA 1
ATOM 932 C C . ASP A 1 117 ? -42.091 9.988 -5.190 1.00 87.44 117 ASP A C 1
ATOM 934 O O . ASP A 1 117 ? -40.978 10.458 -5.450 1.00 87.44 117 ASP A O 1
ATOM 938 N N . ILE A 1 118 ? -42.736 9.186 -6.036 1.00 82.69 118 ILE A N 1
ATOM 939 C CA . ILE A 1 118 ? -42.214 8.787 -7.351 1.00 82.69 118 ILE A CA 1
ATOM 940 C C . ILE A 1 118 ? -42.011 10.011 -8.261 1.00 82.69 118 ILE A C 1
ATOM 942 O O . ILE A 1 118 ? -41.097 10.027 -9.087 1.00 82.69 118 ILE A O 1
ATOM 946 N N . LYS A 1 119 ? -42.833 11.058 -8.107 1.00 84.00 119 LYS A N 1
ATOM 947 C CA . LYS A 1 119 ? -42.797 12.250 -8.964 1.00 84.00 119 LYS A CA 1
ATOM 948 C C . LYS A 1 119 ? -41.579 13.116 -8.659 1.00 84.00 119 LYS A C 1
ATOM 950 O O . LYS A 1 119 ? -40.909 13.568 -9.585 1.00 84.00 119 LYS A O 1
ATOM 955 N N . ASN A 1 120 ? -41.282 13.319 -7.378 1.00 86.44 120 ASN A N 1
ATOM 956 C CA . ASN A 1 120 ? -40.151 14.133 -6.932 1.00 86.44 120 ASN A CA 1
ATOM 957 C C . ASN A 1 120 ? -38.887 13.312 -6.631 1.00 86.44 120 ASN A C 1
ATOM 959 O O . ASN A 1 120 ? -37.869 13.893 -6.254 1.00 86.44 120 ASN A O 1
ATOM 963 N N . LYS A 1 121 ? -38.924 11.984 -6.829 1.00 90.88 121 LYS A N 1
ATOM 964 C CA . LYS A 1 121 ? -37.824 11.047 -6.532 1.00 90.88 121 LYS A CA 1
ATOM 965 C C . LYS A 1 121 ? -37.357 11.149 -5.080 1.00 90.88 121 LYS A C 1
ATOM 967 O O . LYS A 1 121 ? -36.159 11.232 -4.791 1.00 90.88 121 LYS A O 1
ATOM 972 N N . ARG A 1 122 ? -38.319 11.199 -4.160 1.00 92.00 122 ARG A N 1
ATOM 973 C CA . ARG A 1 122 ? -38.075 11.347 -2.724 1.00 92.00 122 ARG A CA 1
ATOM 974 C C . ARG A 1 122 ? -38.763 10.243 -1.944 1.00 92.00 122 ARG A C 1
ATOM 976 O O . ARG A 1 122 ? -39.863 9.827 -2.282 1.00 92.00 122 ARG A O 1
ATOM 983 N N . TYR A 1 123 ? -38.107 9.787 -0.895 1.00 91.69 123 TYR A N 1
ATOM 984 C CA . TYR A 1 123 ? -38.681 8.899 0.100 1.00 91.69 123 TYR A CA 1
ATOM 985 C C . TYR A 1 123 ? -38.748 9.643 1.427 1.00 91.69 123 TYR A C 1
ATOM 987 O O . TYR A 1 123 ? -37.780 10.301 1.797 1.00 91.69 123 TYR A O 1
ATOM 995 N N . TYR A 1 124 ? -39.880 9.538 2.113 1.00 92.62 124 TYR A N 1
ATOM 996 C CA . TYR A 1 124 ? -40.141 10.163 3.401 1.00 92.62 124 TYR A CA 1
ATOM 997 C C . TYR A 1 124 ? -40.470 9.097 4.438 1.00 92.62 124 TYR A C 1
ATOM 999 O O . TYR A 1 124 ? -41.201 8.151 4.141 1.00 92.62 124 TYR A O 1
ATOM 1007 N N . ILE A 1 125 ? -40.007 9.287 5.670 1.00 90.88 125 ILE A N 1
ATOM 1008 C CA . ILE A 1 125 ? -40.348 8.427 6.806 1.00 90.88 125 ILE A CA 1
ATOM 1009 C C . ILE A 1 125 ? -40.658 9.266 8.044 1.00 90.88 125 ILE A C 1
ATOM 1011 O O . ILE A 1 125 ? -40.054 10.316 8.262 1.00 90.88 125 ILE A O 1
ATOM 1015 N N . TYR A 1 126 ? -41.627 8.805 8.833 1.00 91.25 126 TYR A N 1
ATOM 1016 C CA . TYR A 1 126 ? -42.131 9.475 10.025 1.00 91.25 126 TYR A CA 1
ATOM 1017 C C . TYR A 1 126 ? -42.141 8.531 11.233 1.00 91.25 126 TYR A C 1
ATOM 1019 O O . TYR A 1 126 ? -42.780 7.471 11.213 1.00 91.25 126 TYR A O 1
ATOM 1027 N N . PHE A 1 127 ? -41.484 8.969 12.306 1.00 89.56 127 PHE A N 1
ATOM 1028 C CA . PHE A 1 127 ? -41.458 8.315 13.607 1.00 89.56 127 PHE A CA 1
ATOM 1029 C C . PHE A 1 127 ? -42.022 9.203 14.720 1.00 89.56 127 PHE A C 1
ATOM 1031 O O . PHE A 1 127 ? -41.806 10.416 14.748 1.00 89.56 127 PHE A O 1
ATOM 1038 N N . GLU A 1 128 ? -42.688 8.560 15.678 1.00 90.88 128 GLU A N 1
ATOM 1039 C CA . GLU A 1 128 ? -43.027 9.139 16.978 1.00 90.88 128 GLU A CA 1
ATOM 1040 C C . GLU A 1 128 ? -42.288 8.409 18.098 1.00 90.88 128 GLU A C 1
ATOM 1042 O O . GLU A 1 128 ? -42.132 7.184 18.060 1.00 90.88 128 GLU A O 1
ATOM 1047 N N . TYR A 1 129 ? -41.896 9.161 19.125 1.00 88.88 129 TYR A N 1
ATOM 1048 C CA . TYR A 1 129 ? -41.296 8.615 20.335 1.00 88.88 129 TYR A CA 1
ATOM 1049 C C . TYR A 1 129 ? -41.863 9.283 21.591 1.00 88.88 129 TYR A C 1
ATOM 1051 O O . TYR A 1 129 ? -41.812 10.502 21.731 1.00 88.88 129 TYR A O 1
ATOM 1059 N N . SER A 1 130 ? -42.420 8.495 22.509 1.00 89.00 130 SER A N 1
ATOM 1060 C CA . SER A 1 130 ? -43.076 8.998 23.721 1.00 89.00 130 SER A CA 1
ATOM 1061 C C . SER A 1 130 ? -42.073 9.588 24.722 1.00 89.00 130 SER A C 1
ATOM 1063 O O . SER A 1 130 ? -41.071 8.960 25.069 1.00 89.00 130 SER A O 1
ATOM 1065 N N . LYS A 1 131 ? -42.359 10.792 25.234 1.00 86.69 131 LYS A N 1
ATOM 1066 C CA . LYS A 1 131 ? -41.559 11.460 26.274 1.00 86.69 131 LYS A CA 1
ATOM 1067 C C . LYS A 1 131 ? -41.670 10.756 27.625 1.00 86.69 131 LYS A C 1
ATOM 1069 O O . LYS A 1 131 ? -40.676 10.680 28.345 1.00 86.69 131 LYS A O 1
ATOM 1074 N N . SER A 1 132 ? -42.843 10.214 27.965 1.00 86.31 132 SER A N 1
ATOM 1075 C CA . SER A 1 132 ? -43.006 9.421 29.191 1.00 86.31 132 SER A CA 1
ATOM 1076 C C . SER A 1 132 ? -42.227 8.115 29.112 1.00 86.31 132 SER A C 1
ATOM 1078 O O . SER A 1 132 ? -41.564 7.739 30.075 1.00 86.31 132 SER A O 1
ATOM 1080 N N . ASP A 1 133 ? -42.259 7.455 27.953 1.00 84.50 133 ASP A N 1
ATOM 1081 C CA . ASP A 1 133 ? -41.538 6.198 27.746 1.00 84.50 133 ASP A CA 1
ATOM 1082 C C . ASP A 1 133 ? -40.036 6.455 27.759 1.00 84.50 133 ASP A C 1
ATOM 1084 O O . ASP A 1 133 ? -39.290 5.689 28.361 1.00 84.50 133 ASP A O 1
ATOM 1088 N N . HIS A 1 134 ? -39.595 7.589 27.207 1.00 83.00 134 HIS A N 1
ATOM 1089 C CA . HIS A 1 134 ? -38.217 8.034 27.340 1.00 83.00 134 HIS A CA 1
ATOM 1090 C C . HIS A 1 134 ? -37.784 8.183 28.789 1.00 83.00 134 HIS A C 1
ATOM 1092 O O . HIS A 1 134 ? -36.797 7.567 29.181 1.00 83.00 134 HIS A O 1
ATOM 1098 N N . LEU A 1 135 ? -38.528 8.942 29.592 1.00 82.94 135 LEU A N 1
ATOM 1099 C CA . LEU A 1 135 ? -38.212 9.124 31.007 1.00 82.94 135 LEU A CA 1
ATOM 1100 C C . LEU A 1 135 ? -38.181 7.785 31.754 1.00 82.94 135 LEU A C 1
ATOM 1102 O O . LEU A 1 135 ? -37.241 7.531 32.504 1.00 82.94 135 LEU A O 1
ATOM 1106 N N . ASN A 1 136 ? -39.154 6.905 31.510 1.00 86.25 136 ASN A N 1
ATOM 1107 C CA . ASN A 1 136 ? -39.189 5.571 32.111 1.00 86.25 136 ASN A CA 1
ATOM 1108 C C . ASN A 1 136 ? -37.965 4.737 31.706 1.00 86.25 136 ASN A C 1
ATOM 1110 O O . ASN A 1 136 ? -37.289 4.196 32.579 1.00 86.25 136 ASN A O 1
ATOM 1114 N N . ASN A 1 137 ? -37.620 4.707 30.416 1.00 83.69 137 ASN A N 1
ATOM 1115 C CA . ASN A 1 137 ? -36.435 4.020 29.900 1.00 83.69 137 ASN A CA 1
ATOM 1116 C C . ASN A 1 137 ? -35.144 4.548 30.552 1.00 83.69 137 ASN A C 1
ATOM 1118 O O . ASN A 1 137 ? -34.280 3.753 30.932 1.00 83.69 137 ASN A O 1
ATOM 1122 N N . ILE A 1 138 ? -35.013 5.871 30.729 1.00 82.88 138 ILE A N 1
ATOM 1123 C CA . ILE A 1 138 ? -33.865 6.477 31.421 1.00 82.88 138 ILE A CA 1
ATOM 1124 C C . ILE A 1 138 ? -33.812 6.020 32.884 1.00 82.88 138 ILE A C 1
ATOM 1126 O O . ILE A 1 138 ? -32.762 5.576 33.350 1.00 82.88 138 ILE A O 1
ATOM 1130 N N . GLN A 1 139 ? -34.932 6.066 33.613 1.00 87.00 139 GLN A N 1
ATOM 1131 C CA . GLN A 1 139 ? -34.972 5.661 35.023 1.00 87.00 139 GLN A CA 1
ATOM 1132 C C . GLN A 1 139 ? -34.703 4.161 35.218 1.00 87.00 139 GLN A C 1
ATOM 1134 O O . GLN A 1 139 ? -33.969 3.776 36.133 1.00 87.00 139 GLN A O 1
ATOM 1139 N N . GLU A 1 140 ? -35.240 3.301 34.350 1.00 89.12 140 GLU A N 1
ATOM 1140 C CA . GLU A 1 140 ? -34.959 1.863 34.369 1.00 89.12 140 GLU A CA 1
ATOM 1141 C C . GLU A 1 140 ? -33.478 1.576 34.114 1.00 89.12 140 GLU A C 1
ATOM 1143 O O . GLU A 1 140 ? -32.851 0.804 34.846 1.00 89.12 140 GLU A O 1
ATOM 1148 N N . THR A 1 141 ? -32.890 2.246 33.125 1.00 87.62 141 THR A N 1
ATOM 1149 C CA . THR A 1 141 ? -31.475 2.087 32.778 1.00 87.62 141 THR A CA 1
ATOM 1150 C C . THR A 1 141 ? -30.562 2.617 33.884 1.00 87.62 141 THR A C 1
ATOM 1152 O O . THR A 1 141 ? -29.565 1.981 34.230 1.00 87.62 141 THR A O 1
ATOM 1155 N N . LYS A 1 142 ? -30.941 3.719 34.537 1.00 90.31 142 LYS A N 1
ATOM 1156 C CA . LYS A 1 142 ? -30.255 4.255 35.719 1.00 90.31 142 LYS A CA 1
ATOM 1157 C C . LYS A 1 142 ? -30.254 3.255 36.869 1.00 90.31 142 LYS A C 1
ATOM 1159 O O . LYS A 1 142 ? -29.206 2.979 37.453 1.00 90.31 142 LYS A O 1
ATOM 1164 N N . LYS A 1 143 ? -31.417 2.673 37.174 1.00 92.94 143 LYS A N 1
ATOM 1165 C CA . LYS A 1 143 ? -31.550 1.632 38.200 1.00 92.94 143 LYS A CA 1
ATOM 1166 C C . LYS A 1 143 ? -30.700 0.409 37.859 1.00 92.94 143 LYS A C 1
ATOM 1168 O O . LYS A 1 143 ? -30.031 -0.128 38.736 1.00 92.94 143 LYS A O 1
ATOM 1173 N N . ARG A 1 144 ? -30.676 0.003 36.588 1.00 92.31 144 ARG A N 1
ATOM 1174 C CA . ARG A 1 144 ? -29.820 -1.085 36.102 1.00 92.31 144 ARG A CA 1
ATOM 1175 C C . ARG A 1 144 ? -28.336 -0.780 36.302 1.00 92.31 144 ARG A C 1
ATOM 1177 O O . ARG A 1 144 ? -27.643 -1.623 36.858 1.00 92.31 144 ARG A O 1
ATOM 1184 N N . ALA A 1 145 ? -27.863 0.407 35.924 1.00 92.75 145 ALA A N 1
ATOM 1185 C CA . ALA A 1 145 ? -26.471 0.812 36.132 1.00 92.75 145 ALA A CA 1
ATOM 1186 C C . ALA A 1 145 ? -26.085 0.771 37.624 1.00 92.75 145 ALA A C 1
ATOM 1188 O O . ALA A 1 145 ? -25.036 0.243 37.982 1.00 92.75 145 ALA A O 1
ATOM 1189 N N . ILE A 1 146 ? -26.962 1.260 38.508 1.00 95.19 146 ILE A N 1
ATOM 1190 C CA . ILE A 1 146 ? -26.758 1.201 39.964 1.00 95.19 146 ILE A CA 1
ATOM 1191 C C . ILE A 1 146 ? -26.665 -0.251 40.449 1.00 95.19 146 ILE A C 1
ATOM 1193 O O . ILE A 1 146 ? -25.731 -0.586 41.179 1.00 95.19 146 ILE A O 1
ATOM 1197 N N . ASN A 1 147 ? -27.595 -1.111 40.027 1.00 95.94 147 ASN A N 1
ATOM 1198 C CA . ASN A 1 147 ? -27.610 -2.523 40.408 1.00 95.94 147 ASN A CA 1
ATOM 1199 C C . ASN A 1 147 ? -26.344 -3.253 39.933 1.00 95.94 147 ASN A C 1
ATOM 1201 O O . ASN A 1 147 ? -25.741 -3.986 40.709 1.00 95.94 147 ASN A O 1
ATOM 1205 N N . LEU A 1 148 ? -25.893 -3.010 38.698 1.00 96.62 148 LEU A N 1
ATOM 1206 C CA . LEU A 1 148 ? -24.684 -3.630 38.145 1.00 96.62 148 LEU A CA 1
ATOM 1207 C C . LEU A 1 148 ? -23.421 -3.258 38.936 1.00 96.62 148 LEU A C 1
ATOM 1209 O O . LEU A 1 148 ? -22.570 -4.115 39.170 1.00 96.62 148 LEU A O 1
ATOM 1213 N N . VAL A 1 149 ? -23.310 -2.012 39.411 1.00 95.62 149 VAL A N 1
ATOM 1214 C CA . VAL A 1 149 ? -22.194 -1.601 40.284 1.00 95.62 149 VAL A CA 1
ATOM 1215 C C . VAL A 1 149 ? -22.290 -2.246 41.662 1.00 95.62 149 VAL A C 1
ATOM 1217 O O . VAL A 1 149 ? -21.270 -2.637 42.223 1.00 95.62 149 VAL A O 1
ATOM 1220 N N . GLN A 1 150 ? -23.494 -2.389 42.214 1.00 94.25 150 GLN A N 1
ATOM 1221 C CA . GLN A 1 150 ? -23.690 -3.081 43.491 1.00 94.25 150 GLN A CA 1
ATOM 1222 C C . GLN A 1 150 ? -23.334 -4.570 43.385 1.00 94.25 150 GLN A C 1
ATOM 1224 O O . GLN A 1 150 ? -22.678 -5.102 44.278 1.00 94.25 150 GLN A O 1
ATOM 1229 N N . GLU A 1 151 ? -23.693 -5.221 42.276 1.00 95.38 151 GLU A N 1
ATOM 1230 C CA . GLU A 1 151 ? -23.252 -6.582 41.952 1.00 95.38 151 GLU A CA 1
ATOM 1231 C C . GLU A 1 151 ? -21.725 -6.651 41.819 1.00 95.38 151 GLU A C 1
ATOM 1233 O O . GLU A 1 151 ? -21.095 -7.516 42.414 1.00 95.38 151 GLU A O 1
ATOM 1238 N N . TYR A 1 152 ? -21.094 -5.700 41.121 1.00 95.88 152 TYR A N 1
ATOM 1239 C CA . TYR A 1 152 ? -19.630 -5.610 41.055 1.00 95.88 152 TYR A CA 1
ATOM 1240 C C . TYR A 1 152 ? -18.973 -5.554 42.447 1.00 95.88 152 TYR A C 1
ATOM 1242 O O . TYR A 1 152 ? -17.919 -6.158 42.660 1.00 95.88 152 TYR A O 1
ATOM 1250 N N . GLN A 1 153 ? -19.578 -4.835 43.398 1.00 93.69 153 GLN A N 1
ATOM 1251 C CA . GLN A 1 153 ? -19.053 -4.712 44.758 1.00 93.69 153 GLN A CA 1
ATOM 1252 C C . GLN A 1 153 ? -19.206 -5.982 45.597 1.00 93.69 153 GLN A C 1
ATOM 1254 O O . GLN A 1 153 ? -18.419 -6.175 46.525 1.00 93.69 153 GLN A O 1
ATOM 1259 N N . SER A 1 154 ? -20.218 -6.808 45.322 1.00 93.69 154 SER A N 1
ATOM 1260 C CA . SER A 1 154 ? -20.449 -8.052 46.059 1.00 93.69 154 SER A CA 1
ATOM 1261 C C . SER A 1 154 ? -19.618 -9.225 45.535 1.00 93.69 154 SER A C 1
ATOM 1263 O O . SER A 1 154 ? -19.478 -10.219 46.247 1.00 93.69 154 SER A O 1
ATOM 1265 N N . LEU A 1 155 ? -19.051 -9.112 44.330 1.00 95.25 155 LEU A N 1
ATOM 1266 C CA . LEU A 1 155 ? -18.245 -10.165 43.719 1.00 95.25 155 LEU A CA 1
ATOM 1267 C C . LEU A 1 155 ? -16.884 -10.367 44.424 1.00 95.25 155 LEU A C 1
ATOM 1269 O O . LEU A 1 155 ? -16.206 -9.385 44.758 1.00 95.25 155 LEU A O 1
ATOM 1273 N N . PRO A 1 156 ? -16.445 -11.630 44.603 1.00 91.38 156 PRO A N 1
ATOM 1274 C CA . PRO A 1 156 ? -15.100 -11.981 45.059 1.00 91.38 156 PRO A CA 1
ATOM 1275 C C . PRO A 1 156 ? -13.998 -11.332 44.217 1.00 91.38 156 PRO A C 1
ATOM 1277 O O . PRO A 1 156 ? -14.155 -11.096 43.021 1.00 91.38 156 PRO A O 1
ATOM 1280 N N . LYS A 1 157 ? -12.851 -11.015 44.828 1.00 86.94 157 LYS A N 1
ATOM 1281 C CA . LYS A 1 157 ? -11.791 -10.274 44.120 1.00 86.94 157 LYS A CA 1
ATOM 1282 C C . LYS A 1 157 ? -11.145 -11.067 42.981 1.00 86.94 157 LYS A C 1
ATOM 1284 O O . LYS A 1 157 ? -10.660 -10.436 42.044 1.00 86.94 157 LYS A O 1
ATOM 1289 N N . ASP A 1 158 ? -11.141 -12.384 43.110 1.00 83.19 158 ASP A N 1
ATOM 1290 C CA . ASP A 1 158 ? -10.646 -13.404 42.188 1.00 83.19 158 ASP A CA 1
ATOM 1291 C C . ASP A 1 158 ? -11.596 -13.690 41.012 1.00 83.19 158 ASP A C 1
ATOM 1293 O O . ASP A 1 158 ? -11.118 -14.122 39.967 1.00 83.19 158 ASP A O 1
ATOM 1297 N N . ASP A 1 159 ? -12.883 -13.318 41.096 1.00 91.56 159 ASP A N 1
ATOM 1298 C CA . ASP A 1 159 ? -13.839 -13.342 39.969 1.00 91.56 159 ASP A CA 1
ATOM 1299 C C . ASP A 1 159 ? -13.592 -12.178 38.988 1.00 91.56 159 ASP A C 1
ATOM 1301 O O . ASP A 1 159 ? -14.450 -11.332 38.713 1.00 91.56 159 ASP A O 1
ATOM 1305 N N . PHE A 1 160 ? -12.368 -12.086 38.476 1.00 93.44 160 PHE A N 1
ATOM 1306 C CA . PHE A 1 160 ? -11.872 -10.920 37.753 1.00 93.44 160 PHE A CA 1
ATOM 1307 C C . PHE A 1 160 ? -12.650 -10.601 36.481 1.00 93.44 160 PHE A C 1
ATOM 1309 O O . PHE A 1 160 ? -13.101 -9.466 36.313 1.00 93.44 160 PHE A O 1
ATOM 1316 N N . VAL A 1 161 ? -12.822 -11.592 35.601 1.00 95.62 161 VAL A N 1
ATOM 1317 C CA . VAL A 1 161 ? -13.493 -11.404 34.305 1.00 95.62 161 VAL A CA 1
ATOM 1318 C C . VAL A 1 161 ? -14.933 -10.954 34.519 1.00 95.62 161 VAL A C 1
ATOM 1320 O O . VAL A 1 161 ? -15.377 -9.985 33.908 1.00 95.62 161 VAL A O 1
ATOM 1323 N N . LEU A 1 162 ? -15.644 -11.583 35.459 1.00 96.00 162 LEU A N 1
ATOM 1324 C CA . LEU A 1 162 ? -17.021 -11.218 35.775 1.00 96.00 162 LEU A CA 1
ATOM 1325 C C . LEU A 1 162 ? -17.108 -9.808 36.372 1.00 96.00 162 LEU A C 1
ATOM 1327 O O . LEU A 1 162 ? -17.994 -9.034 36.010 1.00 96.00 162 LEU A O 1
ATOM 1331 N N . ARG A 1 163 ? -16.169 -9.429 37.244 1.00 96.12 163 ARG A N 1
ATOM 1332 C CA . ARG A 1 163 ? -16.093 -8.066 37.790 1.00 96.12 163 ARG A CA 1
ATOM 1333 C C . ARG A 1 163 ? -15.851 -7.024 36.706 1.00 96.12 163 ARG A C 1
ATOM 1335 O O . ARG A 1 163 ? -16.522 -5.992 36.709 1.00 96.12 163 ARG A O 1
ATOM 1342 N N . LEU A 1 164 ? -14.941 -7.300 35.775 1.00 96.88 164 LEU A N 1
ATOM 1343 C CA . LEU A 1 164 ? -14.677 -6.435 34.629 1.00 96.88 164 LEU A CA 1
ATOM 1344 C C . LEU A 1 164 ? -15.917 -6.319 33.731 1.00 96.88 164 LEU A C 1
ATOM 1346 O O . LEU A 1 164 ? -16.331 -5.209 33.402 1.00 96.88 164 LEU A O 1
ATOM 1350 N N . GLN A 1 165 ? -16.579 -7.440 33.440 1.00 97.12 165 GLN A N 1
ATOM 1351 C CA . GLN A 1 165 ? -17.811 -7.490 32.653 1.00 97.12 165 GLN A CA 1
ATOM 1352 C C . GLN A 1 165 ? -18.943 -6.662 33.285 1.00 97.12 165 GLN A C 1
ATOM 1354 O O . GLN A 1 165 ? -19.603 -5.890 32.593 1.00 97.12 165 GLN A O 1
ATOM 1359 N N . LYS A 1 166 ? -19.149 -6.732 34.609 1.00 97.75 166 LYS A N 1
ATOM 1360 C CA . LYS A 1 166 ? -20.159 -5.901 35.296 1.00 97.75 166 LYS A CA 1
ATOM 1361 C C . LYS A 1 166 ? -19.884 -4.406 35.157 1.00 97.75 166 LYS A C 1
ATOM 1363 O O . LYS A 1 166 ? -20.827 -3.624 35.006 1.00 97.75 166 LYS A O 1
ATOM 1368 N N . LEU A 1 167 ? -18.615 -3.997 35.171 1.00 97.75 167 LEU A N 1
ATOM 1369 C CA . LEU A 1 167 ? -18.242 -2.605 34.924 1.00 97.75 167 LEU A CA 1
ATOM 1370 C C . LEU A 1 167 ? -18.481 -2.201 33.463 1.00 97.75 167 LEU A C 1
ATOM 1372 O O . LEU A 1 167 ? -19.029 -1.124 33.242 1.00 97.75 167 LEU A O 1
ATOM 1376 N N . VAL A 1 168 ? -18.165 -3.060 32.486 1.00 96.56 168 VAL A N 1
ATOM 1377 C CA . VAL A 1 168 ? -18.461 -2.809 31.060 1.00 96.56 168 VAL A CA 1
ATOM 1378 C C . VAL A 1 168 ? -19.969 -2.673 30.830 1.00 96.56 168 VAL A C 1
ATOM 1380 O O . VAL A 1 168 ? -20.406 -1.685 30.246 1.00 96.56 168 VAL A O 1
ATOM 1383 N N . TYR A 1 169 ? -20.788 -3.570 31.387 1.00 95.50 169 TYR A N 1
ATOM 1384 C CA . TYR A 1 169 ? -22.254 -3.475 31.321 1.00 95.50 169 TYR A CA 1
ATOM 1385 C C . TYR A 1 169 ? -22.791 -2.199 31.978 1.00 95.50 169 TYR A C 1
ATOM 1387 O O . TYR A 1 169 ? -23.768 -1.598 31.516 1.00 95.50 169 TYR A O 1
ATOM 1395 N N . THR A 1 170 ? -22.167 -1.780 33.082 1.00 94.94 170 THR A N 1
ATOM 1396 C CA . THR A 1 170 ? -22.508 -0.509 33.722 1.00 94.94 170 THR A CA 1
ATOM 1397 C C . THR A 1 170 ? -22.178 0.643 32.783 1.00 94.94 170 THR A C 1
ATOM 1399 O O . THR A 1 170 ? -23.007 1.530 32.609 1.00 94.94 170 THR A O 1
ATOM 1402 N N . TYR A 1 171 ? -21.000 0.633 32.159 1.00 92.06 171 TYR A N 1
ATOM 1403 C CA . TYR A 1 171 ? -20.567 1.692 31.254 1.00 92.06 171 TYR A CA 1
ATOM 1404 C C . TYR A 1 171 ? -21.472 1.790 30.021 1.00 92.06 171 TYR A C 1
ATOM 1406 O O . TYR A 1 171 ? -21.915 2.884 29.682 1.00 92.06 171 TYR A O 1
ATOM 1414 N N . GLU A 1 172 ? -21.865 0.649 29.451 1.00 88.69 172 GLU A N 1
ATOM 1415 C CA . GLU A 1 172 ? -22.876 0.557 28.392 1.00 88.69 172 GLU A CA 1
ATOM 1416 C C . GLU A 1 172 ? -24.210 1.191 28.826 1.00 88.69 172 GLU A C 1
ATOM 1418 O O . GLU A 1 172 ? -24.783 2.005 28.104 1.00 88.69 172 GLU A O 1
ATOM 1423 N N . SER A 1 173 ? -24.669 0.902 30.049 1.00 88.38 173 SER A N 1
ATOM 1424 C CA . SER A 1 173 ? -25.892 1.504 30.605 1.00 88.38 173 SER A CA 1
ATOM 1425 C C . SER A 1 173 ? -25.748 3.017 30.834 1.00 88.38 173 SER A C 1
ATOM 1427 O O . SER A 1 173 ? -26.704 3.766 30.645 1.00 88.38 173 SER A O 1
ATOM 1429 N N . LEU A 1 174 ? -24.563 3.500 31.222 1.00 86.00 174 LEU A N 1
ATOM 1430 C CA . LEU A 1 174 ? -24.293 4.933 31.408 1.00 86.00 174 LEU A CA 1
ATOM 1431 C C . LEU A 1 174 ? -24.316 5.702 30.082 1.00 86.00 174 LEU A C 1
ATOM 1433 O O . LEU A 1 174 ? -24.770 6.845 30.047 1.00 86.00 174 LEU A O 1
ATOM 1437 N N . PHE A 1 175 ? -23.899 5.055 28.993 1.00 79.81 175 PHE A N 1
ATOM 1438 C CA . PHE A 1 175 ? -24.058 5.552 27.627 1.00 79.81 175 PHE A CA 1
ATOM 1439 C C . PHE A 1 175 ? -25.521 5.516 27.140 1.00 79.81 175 PHE A C 1
ATOM 1441 O O . PHE A 1 175 ? -25.817 5.971 26.051 1.00 79.81 175 PHE A O 1
ATOM 1448 N N . GLN A 1 176 ? -26.479 5.016 27.920 1.00 78.00 176 GLN A N 1
ATOM 1449 C CA . GLN A 1 176 ? -27.904 5.037 27.556 1.00 78.00 176 GLN A CA 1
ATOM 1450 C C . GLN A 1 176 ? -28.714 6.067 28.369 1.00 78.00 176 GLN A C 1
ATOM 1452 O O . GLN A 1 176 ? -29.876 6.315 28.058 1.00 78.00 176 GLN A O 1
ATOM 1457 N N . VAL A 1 177 ? -28.113 6.708 29.383 1.00 77.81 177 VAL A N 1
ATOM 1458 C CA . VAL A 1 177 ? -28.772 7.668 30.303 1.00 77.81 177 VAL A CA 1
ATOM 1459 C C . VAL A 1 177 ? -28.272 9.108 30.156 1.00 77.81 177 VAL A C 1
ATOM 1461 O O . VAL A 1 177 ? -28.112 9.834 31.139 1.00 77.81 177 VAL A O 1
ATOM 1464 N N . TYR A 1 178 ? -27.988 9.533 28.922 1.00 65.69 178 TYR A N 1
ATOM 1465 C CA . TYR A 1 178 ? -27.342 10.819 28.655 1.00 65.69 178 TYR A CA 1
ATOM 1466 C C . TYR A 1 178 ? -28.029 12.027 29.284 1.00 65.69 178 TYR A C 1
ATOM 1468 O O . TYR A 1 178 ? -29.245 12.183 29.246 1.00 65.69 178 TYR A O 1
ATOM 1476 N N . GLY A 1 179 ? -27.201 12.927 29.815 1.00 62.44 179 GLY A N 1
ATOM 1477 C CA . GLY A 1 179 ? -27.644 14.179 30.421 1.00 62.44 179 GLY A CA 1
ATOM 1478 C C . GLY A 1 179 ? -27.983 14.082 31.909 1.00 62.44 179 GLY A C 1
ATOM 1479 O O . GLY A 1 179 ? -27.984 15.122 32.571 1.00 62.44 179 GLY A O 1
ATOM 1480 N N . GLU A 1 180 ? -28.173 12.876 32.452 1.00 71.31 180 GLU A N 1
ATOM 1481 C CA . GLU A 1 180 ? -28.402 12.652 33.881 1.00 71.31 180 GLU A CA 1
ATOM 1482 C C . GLU A 1 180 ? -27.143 12.170 34.608 1.00 71.31 180 GLU A C 1
ATOM 1484 O O . GLU A 1 180 ? -26.547 11.154 34.255 1.00 71.31 180 GLU A O 1
ATOM 1489 N N . ASP A 1 181 ? -26.775 12.846 35.698 1.00 77.00 181 ASP A N 1
ATOM 1490 C CA . ASP A 1 181 ? -25.776 12.313 36.622 1.00 77.00 181 ASP A CA 1
ATOM 1491 C C . ASP A 1 181 ? -26.358 11.091 37.366 1.00 77.00 181 ASP A C 1
ATOM 1493 O O . ASP A 1 181 ? -27.460 11.137 37.936 1.00 77.00 181 ASP A O 1
ATOM 1497 N N . VAL A 1 182 ? -25.608 9.983 37.375 1.00 87.12 182 VAL A N 1
ATOM 1498 C CA . VAL A 1 182 ? -25.985 8.761 38.092 1.00 87.12 182 VAL A CA 1
ATOM 1499 C C . VAL A 1 182 ? -25.054 8.589 39.275 1.00 87.12 182 VAL A C 1
ATOM 1501 O O . VAL A 1 182 ? -23.837 8.501 39.127 1.00 87.12 182 VAL A O 1
ATOM 1504 N N . PHE A 1 183 ? -25.641 8.520 40.464 1.00 89.62 183 PHE A N 1
ATOM 1505 C CA . PHE A 1 183 ? -24.905 8.341 41.704 1.00 89.62 183 PHE A CA 1
ATOM 1506 C C . PHE A 1 183 ? -25.234 6.991 42.329 1.00 89.62 183 PHE A C 1
ATOM 1508 O O . PHE A 1 183 ? -26.386 6.558 42.316 1.00 89.62 183 PHE A O 1
ATOM 1515 N N . SER A 1 184 ? -24.220 6.345 42.895 1.00 92.44 184 SER A N 1
ATOM 1516 C CA . SER A 1 184 ? -24.384 5.135 43.697 1.00 92.44 184 SER A CA 1
ATOM 1517 C C . SER A 1 184 ? -23.480 5.186 44.921 1.00 92.44 184 SER A C 1
ATOM 1519 O O . SER A 1 184 ? -22.443 5.854 44.927 1.00 92.44 184 SER A O 1
ATOM 1521 N N . ASN A 1 185 ? -23.870 4.465 45.969 1.00 89.81 185 ASN A N 1
ATOM 1522 C CA . ASN A 1 185 ? -23.026 4.281 47.137 1.00 89.81 185 ASN A CA 1
ATOM 1523 C C . ASN A 1 185 ? -21.998 3.184 46.849 1.00 89.81 185 ASN A C 1
ATOM 1525 O O . ASN A 1 185 ? -22.349 2.009 46.803 1.00 89.81 185 ASN A O 1
ATOM 1529 N N . VAL A 1 186 ? -20.735 3.575 46.699 1.00 88.31 186 VAL A N 1
ATOM 1530 C CA . VAL A 1 186 ? -19.612 2.651 46.563 1.00 88.31 186 VAL A CA 1
ATOM 1531 C C . VAL A 1 186 ? -18.728 2.762 47.800 1.00 88.31 186 VAL A C 1
ATOM 1533 O O . VAL A 1 186 ? -18.189 3.825 48.107 1.00 88.31 186 VAL A O 1
ATOM 1536 N N . ASN A 1 187 ? -18.570 1.655 48.527 1.00 85.25 187 ASN A N 1
ATOM 1537 C CA . ASN A 1 187 ? -17.768 1.550 49.751 1.00 85.25 187 ASN A CA 1
ATOM 1538 C C . ASN A 1 187 ? -18.081 2.650 50.787 1.00 85.25 187 ASN A C 1
ATOM 1540 O O . ASN A 1 187 ? -17.176 3.229 51.391 1.00 85.25 187 ASN A O 1
ATOM 1544 N N . GLY A 1 188 ? -19.365 2.972 50.969 1.00 84.69 188 GLY A N 1
ATOM 1545 C CA . GLY A 1 188 ? -19.829 3.980 51.924 1.00 84.69 188 GLY A CA 1
ATOM 1546 C C . GLY A 1 188 ? -19.758 5.424 51.417 1.00 84.69 188 GLY A C 1
ATOM 1547 O O . GLY A 1 188 ? -20.093 6.338 52.169 1.00 84.69 188 GLY A O 1
ATOM 1548 N N . ARG A 1 189 ? -19.339 5.659 50.167 1.00 89.19 189 ARG A N 1
ATOM 1549 C CA . ARG A 1 189 ? -19.253 6.995 49.560 1.00 89.19 189 ARG A CA 1
ATOM 1550 C C . ARG A 1 189 ? -20.231 7.115 48.405 1.00 89.19 189 ARG A C 1
ATOM 1552 O O . ARG A 1 189 ? -20.297 6.238 47.553 1.00 89.19 189 ARG A O 1
ATOM 1559 N N . ASN A 1 190 ? -20.957 8.226 48.351 1.00 92.44 190 ASN A N 1
ATOM 1560 C CA . ASN A 1 190 ? -21.783 8.541 47.194 1.00 92.44 190 ASN A CA 1
ATOM 1561 C C . ASN A 1 190 ? -20.878 9.025 46.052 1.00 92.44 190 ASN A C 1
ATOM 1563 O O . ASN A 1 190 ? -20.256 10.081 46.175 1.00 92.44 190 ASN A O 1
ATOM 1567 N N . VAL A 1 191 ? -20.767 8.244 44.979 1.00 91.38 191 VAL A N 1
ATOM 1568 C CA . VAL A 1 191 ? -19.873 8.525 43.847 1.00 91.38 191 VAL A CA 1
ATOM 1569 C C . VAL A 1 191 ? -20.664 8.689 42.559 1.00 91.38 191 VAL A C 1
ATOM 1571 O O . VAL A 1 191 ? -21.687 8.035 42.360 1.00 91.38 191 VAL A O 1
ATOM 1574 N N . ASN A 1 192 ? -20.180 9.565 41.680 1.00 90.31 192 ASN A N 1
ATOM 1575 C CA . ASN A 1 192 ? -20.701 9.711 40.326 1.00 90.31 192 ASN A CA 1
ATOM 1576 C C . ASN A 1 192 ? -20.184 8.543 39.466 1.00 90.31 192 ASN A C 1
ATOM 1578 O O . ASN A 1 192 ? -18.969 8.351 39.342 1.00 90.31 192 ASN A O 1
ATOM 1582 N N . LEU A 1 193 ? -21.100 7.754 38.900 1.00 91.75 193 LEU A N 1
ATOM 1583 C CA . LEU A 1 193 ? -20.765 6.541 38.158 1.00 91.75 193 LEU A CA 1
ATOM 1584 C C . LEU A 1 193 ? -20.077 6.833 36.823 1.00 91.75 193 LEU A C 1
ATOM 1586 O O . LEU A 1 193 ? -19.212 6.056 36.424 1.00 91.75 193 LEU A O 1
ATOM 1590 N N . GLN A 1 194 ? -20.377 7.963 36.177 1.00 86.19 194 GLN A N 1
ATOM 1591 C CA . GLN A 1 194 ? -19.738 8.358 34.921 1.00 86.19 194 GLN A CA 1
ATOM 1592 C C . GLN A 1 194 ? -18.222 8.545 35.060 1.00 86.19 194 GLN A C 1
ATOM 1594 O O . GLN A 1 194 ? -17.487 8.242 34.127 1.00 86.19 194 GLN A O 1
ATOM 1599 N N . SER A 1 195 ? -17.734 8.995 36.221 1.00 87.06 195 SER A N 1
ATOM 1600 C CA . SER A 1 195 ? -16.290 9.086 36.493 1.00 87.06 195 SER A CA 1
ATOM 1601 C C . SER A 1 195 ? -15.732 7.826 37.157 1.00 87.06 195 SER A C 1
ATOM 1603 O O . SER A 1 195 ? -14.594 7.431 36.894 1.00 87.06 195 SER A O 1
ATOM 1605 N N . PHE A 1 196 ? -16.514 7.197 38.037 1.00 93.31 196 PHE A N 1
ATOM 1606 C CA . PHE A 1 196 ? -16.072 6.036 38.806 1.00 93.31 196 PHE A CA 1
ATOM 1607 C C . PHE A 1 196 ? -15.829 4.807 37.924 1.00 93.31 196 PHE A C 1
ATOM 1609 O O . PHE A 1 196 ? -14.775 4.188 38.039 1.00 93.31 196 PHE A O 1
ATOM 1616 N N . VAL A 1 197 ? -16.770 4.466 37.038 1.00 95.12 197 VAL A N 1
ATOM 1617 C CA . VAL A 1 197 ? -16.717 3.236 36.231 1.00 95.12 197 VAL A CA 1
ATOM 1618 C C . VAL A 1 197 ? -15.484 3.173 35.327 1.00 95.12 197 VAL A C 1
ATOM 1620 O O . VAL A 1 197 ? -14.724 2.216 35.481 1.00 95.12 197 VAL A O 1
ATOM 1623 N N . PRO A 1 198 ? -15.204 4.160 34.447 1.00 93.31 198 PRO A N 1
ATOM 1624 C CA . PRO A 1 198 ? -13.993 4.115 33.632 1.00 93.31 198 PRO A CA 1
ATOM 1625 C C . PRO A 1 198 ? -12.735 4.070 34.505 1.00 93.31 198 PRO A C 1
ATOM 1627 O O . PRO A 1 198 ? -11.852 3.262 34.245 1.00 93.31 198 PRO A O 1
ATOM 1630 N N . SER A 1 199 ? -12.674 4.840 35.598 1.00 93.81 199 SER A N 1
ATOM 1631 C CA . SER A 1 199 ? -11.523 4.823 36.517 1.00 93.81 199 SER A CA 1
ATOM 1632 C C . SER A 1 199 ? -11.286 3.447 37.155 1.00 93.81 199 SER A C 1
ATOM 1634 O O . SER A 1 199 ? -10.142 3.013 37.301 1.00 93.81 199 SER A O 1
ATOM 1636 N N . GLU A 1 200 ? -12.355 2.746 37.534 1.00 95.81 200 GLU A N 1
ATOM 1637 C CA . GLU A 1 200 ? -12.260 1.418 38.139 1.00 95.81 200 GLU A CA 1
ATOM 1638 C C . GLU A 1 200 ? -11.898 0.345 37.096 1.00 95.81 200 GLU A C 1
ATOM 1640 O O . GLU A 1 200 ? -11.085 -0.526 37.402 1.00 95.81 200 GLU A O 1
ATOM 1645 N N . ILE A 1 201 ? -12.389 0.453 35.851 1.00 97.25 201 ILE A N 1
ATOM 1646 C CA . ILE A 1 201 ? -11.940 -0.386 34.722 1.00 97.25 201 ILE A CA 1
ATOM 1647 C C . ILE A 1 201 ? -10.430 -0.222 34.513 1.00 97.25 201 ILE A C 1
ATOM 1649 O O . ILE A 1 201 ? -9.704 -1.215 34.505 1.00 97.25 201 ILE A O 1
ATOM 1653 N N . GLN A 1 202 ? -9.928 1.019 34.429 1.00 95.25 202 GLN A N 1
ATOM 1654 C CA . GLN A 1 202 ? -8.488 1.282 34.273 1.00 95.25 202 GLN A CA 1
ATOM 1655 C C . GLN A 1 202 ? -7.665 0.641 35.391 1.00 95.25 202 GLN A C 1
ATOM 1657 O O . GLN A 1 202 ? -6.593 0.087 35.152 1.00 95.25 202 GLN A O 1
ATOM 1662 N N . LYS A 1 203 ? -8.158 0.721 36.628 1.00 93.69 203 LYS A N 1
ATOM 1663 C CA . LYS A 1 203 ? -7.502 0.132 37.793 1.00 93.69 203 LYS A CA 1
ATOM 1664 C C . LYS A 1 203 ? -7.459 -1.396 37.724 1.00 93.69 203 LYS A C 1
ATOM 1666 O O . LYS A 1 203 ? -6.425 -1.958 38.074 1.00 93.69 203 LYS A O 1
ATOM 1671 N N . LEU A 1 204 ? -8.536 -2.058 37.291 1.00 94.19 204 LEU A N 1
ATOM 1672 C CA . LEU A 1 204 ? -8.546 -3.513 37.106 1.00 94.19 204 LEU A CA 1
ATOM 1673 C C . LEU A 1 204 ? -7.602 -3.941 35.981 1.00 94.19 204 LEU A C 1
ATOM 1675 O O . LEU A 1 204 ? -6.798 -4.843 36.191 1.00 94.19 204 LEU A O 1
ATOM 1679 N N . LEU A 1 205 ? -7.631 -3.257 34.834 1.00 95.31 205 LEU A N 1
ATOM 1680 C CA . LEU A 1 205 ? -6.742 -3.565 33.711 1.00 95.31 205 LEU A CA 1
ATOM 1681 C C . LEU A 1 205 ? -5.266 -3.417 34.083 1.00 95.31 205 LEU A C 1
ATOM 1683 O O . LEU A 1 205 ? -4.465 -4.279 33.743 1.00 95.31 205 LEU A O 1
ATOM 1687 N N . ARG A 1 206 ? -4.899 -2.379 34.845 1.00 92.88 206 ARG A N 1
ATOM 1688 C CA . ARG A 1 206 ? -3.522 -2.186 35.343 1.00 92.88 206 ARG A CA 1
ATOM 1689 C C . ARG A 1 206 ? -3.058 -3.253 36.338 1.00 92.88 206 ARG A C 1
ATOM 1691 O O . ARG A 1 206 ? -1.862 -3.341 36.592 1.00 92.88 206 ARG A O 1
ATOM 1698 N N . ALA A 1 207 ? -3.976 -4.006 36.943 1.00 91.12 207 ALA A N 1
ATOM 1699 C CA . ALA A 1 207 ? -3.639 -5.098 37.853 1.00 91.12 207 ALA A CA 1
ATOM 1700 C C . ALA A 1 207 ? -3.345 -6.419 37.119 1.00 91.12 207 ALA A C 1
ATOM 1702 O O . ALA A 1 207 ? -2.812 -7.343 37.738 1.00 91.12 207 ALA A O 1
ATOM 1703 N N . VAL A 1 208 ? -3.686 -6.505 35.828 1.00 93.88 208 VAL A N 1
ATOM 1704 C CA . VAL A 1 208 ? -3.345 -7.645 34.973 1.00 93.88 208 VAL A CA 1
ATOM 1705 C C . VAL A 1 208 ? -1.860 -7.571 34.633 1.00 93.88 208 VAL A C 1
ATOM 1707 O O . VAL A 1 208 ? -1.382 -6.587 34.073 1.00 93.88 208 VAL A O 1
ATOM 1710 N N . ASN A 1 209 ? -1.118 -8.610 34.977 1.00 93.88 209 ASN A N 1
ATOM 1711 C CA . ASN A 1 209 ? 0.261 -8.790 34.567 1.00 93.88 209 ASN A CA 1
ATOM 1712 C C . ASN A 1 209 ? 0.282 -9.574 33.250 1.00 93.88 209 ASN A C 1
ATOM 1714 O O . ASN A 1 209 ? -0.290 -10.661 33.175 1.00 93.88 209 ASN A O 1
ATOM 1718 N N . LEU A 1 210 ? 0.919 -9.012 32.222 1.00 95.25 210 LEU A N 1
ATOM 1719 C CA . LEU A 1 210 ? 1.089 -9.645 30.914 1.00 95.25 210 LEU A CA 1
ATOM 1720 C C . LEU A 1 210 ? 2.571 -9.957 30.711 1.00 95.25 210 LEU A C 1
ATOM 1722 O O . LEU A 1 210 ? 3.398 -9.043 30.681 1.00 95.25 210 LEU A O 1
ATOM 1726 N N . VAL A 1 211 ? 2.911 -11.238 30.584 1.00 93.69 211 VAL A N 1
ATOM 1727 C CA . VAL A 1 211 ? 4.305 -11.696 30.514 1.00 93.69 211 VAL A CA 1
ATOM 1728 C C . VAL A 1 211 ? 4.519 -12.566 29.283 1.00 93.69 211 VAL A C 1
ATOM 1730 O O . VAL A 1 211 ? 3.917 -13.630 29.164 1.00 93.69 211 VAL A O 1
ATOM 1733 N N . ASP A 1 212 ? 5.418 -12.140 28.391 1.00 90.25 212 ASP A N 1
ATOM 1734 C CA . ASP A 1 212 ? 5.906 -12.985 27.295 1.00 90.25 212 ASP A CA 1
ATOM 1735 C C . ASP A 1 212 ? 6.708 -14.147 27.897 1.00 90.25 212 ASP A C 1
ATOM 1737 O O . ASP A 1 212 ? 7.721 -13.943 28.573 1.00 90.25 212 ASP A O 1
ATOM 1741 N N . THR A 1 213 ? 6.220 -15.369 27.690 1.00 80.62 213 THR A N 1
ATOM 1742 C CA . THR A 1 213 ? 6.823 -16.583 28.265 1.00 80.62 213 THR A CA 1
ATOM 1743 C C . THR A 1 213 ? 8.015 -17.092 27.468 1.00 80.62 213 THR A C 1
ATOM 1745 O O . THR A 1 213 ? 8.852 -17.825 27.999 1.00 80.62 213 THR A O 1
ATOM 1748 N N . THR A 1 214 ? 8.127 -16.679 26.207 1.00 74.75 214 THR A N 1
ATOM 1749 C CA . THR A 1 214 ? 9.172 -17.104 25.279 1.00 74.75 214 THR A CA 1
ATOM 1750 C C . THR A 1 214 ? 9.672 -15.899 24.487 1.00 74.75 214 THR A C 1
ATOM 1752 O O . THR A 1 214 ? 9.480 -15.848 23.270 1.00 74.75 214 THR A O 1
ATOM 1755 N N . PRO A 1 215 ? 10.335 -14.923 25.141 1.00 73.75 215 PRO A N 1
ATOM 1756 C CA . PRO A 1 215 ? 10.790 -13.716 24.470 1.00 73.75 215 PRO A CA 1
ATOM 1757 C C . PRO A 1 215 ? 11.873 -14.070 23.449 1.00 73.75 215 PRO A C 1
ATOM 1759 O O . PRO A 1 215 ? 13.054 -14.228 23.767 1.00 73.75 215 PRO A O 1
ATOM 1762 N N . VAL A 1 216 ? 11.460 -14.199 22.193 1.00 74.50 216 VAL A N 1
ATOM 1763 C CA . VAL A 1 216 ? 12.332 -14.410 21.041 1.00 74.50 216 VAL A CA 1
ATOM 1764 C C . VAL A 1 216 ? 12.401 -13.137 20.211 1.00 74.50 216 VAL A C 1
ATOM 1766 O O . VAL A 1 216 ? 11.539 -12.263 20.263 1.00 74.50 216 VAL A O 1
ATOM 1769 N N . THR A 1 217 ? 13.448 -13.012 19.397 1.00 75.19 217 THR A N 1
ATOM 1770 C CA . THR A 1 217 ? 13.408 -12.014 18.327 1.00 75.19 217 THR A CA 1
ATOM 1771 C C . THR A 1 217 ? 12.493 -12.547 17.231 1.00 75.19 217 THR A C 1
ATOM 1773 O O . THR A 1 217 ? 12.927 -13.390 16.449 1.00 75.19 217 THR A O 1
ATOM 1776 N N . TYR A 1 218 ? 11.254 -12.061 17.167 1.00 85.25 218 TYR A N 1
ATOM 1777 C CA . TYR A 1 218 ? 10.331 -12.407 16.088 1.00 85.25 218 TYR A CA 1
ATOM 1778 C C . TYR A 1 218 ? 10.909 -11.919 14.755 1.00 85.25 218 TYR A C 1
ATOM 1780 O O . TYR A 1 218 ? 11.209 -10.733 14.596 1.00 85.25 218 TYR A O 1
ATOM 1788 N N . GLN A 1 219 ? 11.124 -12.841 13.817 1.00 83.38 219 GLN A N 1
ATOM 1789 C CA . GLN A 1 219 ? 11.637 -12.552 12.478 1.00 83.38 219 GLN A CA 1
ATOM 1790 C C . GLN A 1 219 ? 10.576 -12.923 11.456 1.00 83.38 219 GLN A C 1
ATOM 1792 O O . GLN A 1 219 ? 10.167 -14.079 11.381 1.00 83.38 219 GLN A O 1
ATOM 1797 N N . GLY A 1 220 ? 10.134 -11.928 10.699 1.00 79.31 220 GLY A N 1
ATOM 1798 C CA . GLY A 1 220 ? 9.107 -12.062 9.682 1.00 79.31 220 GLY A CA 1
ATOM 1799 C C . GLY A 1 220 ? 9.635 -11.738 8.292 1.00 79.31 220 GLY A C 1
ATOM 1800 O O . GLY A 1 220 ? 10.611 -10.998 8.145 1.00 79.31 220 GLY A O 1
ATOM 1801 N N . VAL A 1 221 ? 8.968 -12.261 7.272 1.00 77.19 221 VAL A N 1
ATOM 1802 C CA . VAL A 1 221 ? 9.224 -11.920 5.871 1.00 77.19 221 VAL A CA 1
ATOM 1803 C C . VAL A 1 221 ? 7.956 -11.298 5.301 1.00 77.19 221 VAL A C 1
ATOM 1805 O O . VAL A 1 221 ? 6.845 -11.732 5.604 1.00 77.19 221 VAL A O 1
ATOM 1808 N N . TYR A 1 222 ? 8.119 -10.234 4.519 1.00 77.75 222 TYR A N 1
ATOM 1809 C CA . TYR A 1 222 ? 6.999 -9.588 3.845 1.00 77.75 222 TYR A CA 1
ATOM 1810 C C . TYR A 1 222 ? 6.215 -10.601 2.993 1.00 77.75 222 TYR A C 1
ATOM 1812 O O . TYR A 1 222 ? 6.807 -11.369 2.243 1.00 77.75 222 TYR A O 1
ATOM 1820 N N . MET A 1 223 ? 4.886 -10.569 3.101 1.00 76.38 223 MET A N 1
ATOM 1821 C CA . MET A 1 223 ? 3.918 -11.460 2.444 1.00 76.38 223 MET A CA 1
ATOM 1822 C C . MET A 1 223 ? 3.946 -12.927 2.890 1.00 76.38 223 MET A C 1
ATOM 1824 O O . MET A 1 223 ? 3.237 -13.749 2.307 1.00 76.38 223 MET A O 1
ATOM 1828 N N . GLU A 1 224 ? 4.674 -13.250 3.958 1.00 76.56 224 GLU A N 1
ATOM 1829 C CA . GLU A 1 224 ? 4.751 -14.598 4.520 1.00 76.56 224 GLU A CA 1
ATOM 1830 C C . GLU A 1 224 ? 4.132 -14.685 5.925 1.00 76.56 224 GLU A C 1
ATOM 1832 O O . GLU A 1 224 ? 4.030 -13.666 6.621 1.00 76.56 224 GLU A O 1
ATOM 1837 N N . PRO A 1 225 ? 3.707 -15.890 6.358 1.00 82.00 225 PRO A N 1
ATOM 1838 C CA . PRO A 1 225 ? 3.339 -16.132 7.748 1.00 82.00 225 PRO A CA 1
ATOM 1839 C C . PRO A 1 225 ? 4.548 -15.981 8.675 1.00 82.00 225 PRO A C 1
ATOM 1841 O O . PRO A 1 225 ? 5.680 -16.322 8.321 1.00 82.00 225 PRO A O 1
ATOM 1844 N N . LEU A 1 226 ? 4.306 -15.525 9.902 1.00 84.88 226 LEU A N 1
ATOM 1845 C CA . LEU A 1 226 ? 5.323 -15.526 10.946 1.00 84.88 226 LEU A CA 1
ATOM 1846 C C . LEU A 1 226 ? 5.482 -16.948 11.495 1.00 84.88 226 LEU A C 1
ATOM 1848 O O . LEU A 1 226 ? 4.521 -17.552 11.959 1.00 84.88 226 LEU A O 1
ATOM 1852 N N . ILE A 1 227 ? 6.708 -17.476 11.468 1.00 79.06 227 ILE A N 1
ATOM 1853 C CA . ILE A 1 227 ? 6.997 -18.846 11.935 1.00 79.06 227 ILE A CA 1
ATOM 1854 C C . ILE A 1 227 ? 6.753 -18.988 13.446 1.00 79.06 227 ILE A C 1
ATOM 1856 O O . ILE A 1 227 ? 6.313 -20.037 13.912 1.00 79.06 227 ILE A O 1
ATOM 1860 N N . ALA A 1 228 ? 7.078 -17.949 14.217 1.00 83.06 228 ALA A N 1
ATOM 1861 C CA . ALA A 1 228 ? 6.899 -17.933 15.663 1.00 83.06 228 ALA A CA 1
ATOM 1862 C C . ALA A 1 228 ? 5.507 -17.405 16.032 1.00 83.06 228 ALA A C 1
ATOM 1864 O O . ALA A 1 228 ? 5.075 -16.374 15.521 1.00 83.06 228 ALA A O 1
ATOM 1865 N N . GLN A 1 229 ? 4.841 -18.092 16.956 1.00 89.94 229 GLN A N 1
ATOM 1866 C CA . GLN A 1 229 ? 3.562 -17.668 17.521 1.00 89.94 229 GLN A CA 1
ATOM 1867 C C . GLN A 1 229 ? 3.790 -16.662 18.651 1.00 89.94 229 GLN A C 1
ATOM 1869 O O . GLN A 1 229 ? 4.795 -16.734 19.360 1.00 89.94 229 GLN A O 1
ATOM 1874 N N . PHE A 1 230 ? 2.850 -15.741 18.838 1.00 92.88 230 PHE A N 1
ATOM 1875 C CA . PHE A 1 230 ? 2.811 -14.901 20.029 1.00 92.88 230 PHE A CA 1
ATOM 1876 C C . PHE A 1 230 ? 2.219 -15.722 21.162 1.00 92.88 230 PHE A C 1
ATOM 1878 O O . PHE A 1 230 ? 1.100 -16.200 21.020 1.00 92.88 230 PHE A O 1
ATOM 1885 N N . ILE A 1 231 ? 2.962 -15.901 22.256 1.00 92.75 231 ILE A N 1
ATOM 1886 C CA . ILE A 1 231 ? 2.521 -16.665 23.429 1.00 92.75 231 ILE A CA 1
ATOM 1887 C C . ILE A 1 231 ? 2.860 -15.877 24.692 1.00 92.75 231 ILE A C 1
ATOM 1889 O O . ILE A 1 231 ? 4.019 -15.548 24.948 1.00 92.75 231 ILE A O 1
ATOM 1893 N N . PHE A 1 232 ? 1.857 -15.599 25.517 1.00 95.56 232 PHE A N 1
ATOM 1894 C CA . PHE A 1 232 ? 2.047 -14.882 26.775 1.00 95.56 232 PHE A CA 1
ATOM 1895 C C . PHE A 1 232 ? 1.100 -15.374 27.869 1.00 95.56 232 PHE A C 1
ATOM 1897 O O . PHE A 1 232 ? 0.095 -16.028 27.601 1.00 95.56 232 PHE A O 1
ATOM 1904 N N . LEU A 1 233 ? 1.449 -15.062 29.116 1.00 96.12 233 LEU A N 1
ATOM 1905 C CA . LEU A 1 233 ? 0.633 -15.324 30.297 1.00 96.12 233 LEU A CA 1
ATOM 1906 C C . LEU A 1 233 ? -0.059 -14.045 30.765 1.00 96.12 233 LEU A C 1
ATOM 1908 O O . LEU A 1 233 ? 0.579 -12.998 30.885 1.00 96.12 233 LEU A O 1
ATOM 1912 N N . ALA A 1 234 ? -1.344 -14.169 31.080 1.00 96.56 234 ALA A N 1
ATOM 1913 C CA . ALA A 1 234 ? -2.157 -13.189 31.774 1.00 96.56 234 ALA A CA 1
ATOM 1914 C C . ALA A 1 234 ? -2.428 -13.670 33.207 1.00 96.56 234 ALA A C 1
ATOM 1916 O O . ALA A 1 234 ? -3.105 -14.678 33.432 1.00 96.56 234 ALA A O 1
ATOM 1917 N N . SER A 1 235 ? -1.899 -12.942 34.188 1.00 94.69 235 SER A N 1
ATOM 1918 C CA . SER A 1 235 ? -2.061 -13.252 35.610 1.00 94.69 235 SER A CA 1
ATOM 1919 C C . SER A 1 235 ? -2.488 -12.022 36.412 1.00 94.69 235 SER A C 1
ATOM 1921 O O . SER A 1 235 ? -2.317 -10.879 35.993 1.00 94.69 235 SER A O 1
ATOM 1923 N N . LEU A 1 236 ? -3.065 -12.236 37.591 1.00 91.62 236 LEU A N 1
ATOM 1924 C CA . LEU A 1 236 ? -3.337 -11.193 38.569 1.00 91.62 236 LEU A CA 1
ATOM 1925 C C . LEU A 1 236 ? -2.284 -11.180 39.652 1.00 91.62 236 LEU A C 1
ATOM 1927 O O . LEU A 1 236 ? -2.028 -12.191 40.304 1.00 91.62 236 LEU A O 1
ATOM 1931 N N . LYS A 1 237 ? -1.783 -9.981 39.936 1.00 77.69 237 LYS A N 1
ATOM 1932 C CA . LYS A 1 237 ? -0.930 -9.732 41.091 1.00 77.69 237 LYS A CA 1
ATOM 1933 C C . LYS A 1 237 ? -1.702 -8.973 42.161 1.00 77.69 237 LYS A C 1
ATOM 1935 O O . LYS A 1 237 ? -1.705 -7.740 42.190 1.00 77.69 237 LYS A O 1
ATOM 1940 N N . LEU A 1 238 ? -2.372 -9.703 43.053 1.00 76.25 238 LEU A N 1
ATOM 1941 C CA . LEU A 1 238 ? -2.998 -9.080 44.218 1.00 76.25 238 LEU A CA 1
ATOM 1942 C C . LEU A 1 238 ? -1.927 -8.773 45.283 1.00 76.25 238 LEU A C 1
ATOM 1944 O O . LEU A 1 238 ? -0.959 -9.521 45.437 1.00 76.25 238 LEU A O 1
ATOM 1948 N N . PRO A 1 239 ? -2.061 -7.671 46.043 1.00 72.94 239 PRO A N 1
ATOM 1949 C CA . PRO A 1 239 ? -1.118 -7.354 47.110 1.00 72.94 239 PRO A CA 1
ATOM 1950 C C . PRO A 1 239 ? -1.029 -8.491 48.140 1.00 72.94 239 PRO A C 1
ATOM 1952 O O . PRO A 1 239 ? -2.005 -8.774 48.834 1.00 72.94 239 PRO A O 1
ATOM 1955 N N . GLY A 1 240 ? 0.148 -9.112 48.257 1.00 72.00 240 GLY A N 1
ATOM 1956 C CA . GLY A 1 240 ? 0.420 -10.171 49.235 1.00 72.00 240 GLY A CA 1
ATOM 1957 C C . GLY A 1 240 ? 0.005 -11.589 48.823 1.00 72.00 240 GLY A C 1
ATOM 1958 O O . GLY A 1 240 ? 0.062 -12.471 49.675 1.00 72.00 240 GLY A O 1
ATOM 1959 N N . SER A 1 241 ? -0.390 -11.824 47.566 1.00 72.62 241 SER A N 1
ATOM 1960 C CA . SER A 1 241 ? -0.644 -13.169 47.025 1.00 72.62 241 SER A CA 1
ATOM 1961 C C . SER A 1 241 ? 0.398 -13.576 45.979 1.00 72.62 241 SER A C 1
ATOM 1963 O O . SER A 1 241 ? 1.100 -12.727 45.423 1.00 72.62 241 SER A O 1
ATOM 1965 N N . GLU A 1 242 ? 0.464 -14.876 45.684 1.00 80.81 242 GLU A N 1
ATOM 1966 C CA . GLU A 1 242 ? 1.087 -15.372 44.451 1.00 80.81 242 GLU A CA 1
ATOM 1967 C C . GLU A 1 242 ? 0.306 -14.881 43.219 1.00 80.81 242 GLU A C 1
ATOM 1969 O O . GLU A 1 242 ? -0.826 -14.394 43.341 1.00 80.81 242 GLU A O 1
ATOM 1974 N N . GLU A 1 243 ? 0.936 -14.950 42.044 1.00 86.00 243 GLU A N 1
ATOM 1975 C CA . GLU A 1 243 ? 0.280 -14.602 40.784 1.00 86.00 243 GLU A CA 1
ATOM 1976 C C . GLU A 1 243 ? -0.765 -15.657 40.425 1.00 86.00 243 GLU A C 1
ATOM 1978 O O . GLU A 1 243 ? -0.470 -16.850 40.387 1.00 86.00 243 GLU A O 1
ATOM 1983 N N . ILE A 1 244 ? -1.992 -15.207 40.170 1.00 90.38 244 ILE A N 1
ATOM 1984 C CA . ILE A 1 244 ? -3.129 -16.083 39.877 1.00 90.38 244 ILE A CA 1
ATOM 1985 C C . ILE A 1 244 ? -3.400 -16.017 38.368 1.00 90.38 244 ILE A C 1
ATOM 1987 O O . ILE A 1 244 ? -3.646 -14.913 37.879 1.00 90.38 244 ILE A O 1
ATOM 1991 N N . PRO A 1 245 ? -3.355 -17.127 37.612 1.00 93.19 245 PRO A N 1
ATOM 1992 C CA . PRO A 1 245 ? -3.704 -17.114 36.191 1.00 93.19 245 PRO A CA 1
ATOM 1993 C C . PRO A 1 245 ? -5.168 -16.700 35.997 1.00 93.19 245 PRO A C 1
ATOM 1995 O O . PRO A 1 245 ? -6.029 -17.044 36.807 1.00 93.19 245 PRO A O 1
ATOM 1998 N N . ILE A 1 246 ? -5.446 -15.933 34.941 1.00 94.62 246 ILE A N 1
ATOM 1999 C CA . ILE A 1 246 ? -6.804 -15.477 34.623 1.00 94.62 246 ILE A CA 1
ATOM 2000 C C . ILE A 1 246 ? -7.343 -16.294 33.457 1.00 94.62 246 ILE A C 1
ATOM 2002 O O . ILE A 1 246 ? -6.774 -16.246 32.370 1.00 94.62 246 ILE A O 1
ATOM 2006 N N . ASP A 1 247 ? -8.481 -16.951 33.642 1.00 94.31 247 ASP A N 1
ATOM 2007 C CA . ASP A 1 247 ? -9.135 -17.732 32.588 1.00 94.31 247 ASP A CA 1
ATOM 2008 C C . ASP A 1 247 ? -10.299 -16.977 31.951 1.00 94.31 247 ASP A C 1
ATOM 2010 O O . ASP A 1 247 ? -11.006 -16.227 32.625 1.00 94.31 247 ASP A O 1
ATOM 2014 N N . ASN A 1 248 ? -10.529 -17.229 30.660 1.00 95.44 248 ASN A N 1
ATOM 2015 C CA . ASN A 1 248 ? -11.595 -16.645 29.843 1.00 95.44 248 ASN A CA 1
ATOM 2016 C C . ASN A 1 248 ? -11.554 -15.110 29.746 1.00 95.44 248 ASN A C 1
ATOM 2018 O O . ASN A 1 248 ? -12.591 -14.472 29.564 1.00 95.44 248 ASN A O 1
ATOM 2022 N N . LEU A 1 249 ? -10.376 -14.499 29.886 1.00 97.00 249 LEU A N 1
ATOM 2023 C CA . LEU A 1 249 ? -10.203 -13.075 29.619 1.00 97.00 249 LEU A CA 1
ATOM 2024 C C . LEU A 1 249 ? -10.000 -12.893 28.105 1.00 97.00 249 LEU A C 1
ATOM 2026 O O . LEU A 1 249 ? -9.047 -13.471 27.580 1.00 97.00 249 LEU A O 1
ATOM 2030 N N . PRO A 1 250 ? -10.865 -12.141 27.400 1.00 97.38 250 PRO A N 1
ATOM 2031 C CA . PRO A 1 250 ? -10.736 -11.943 25.961 1.00 97.38 250 PRO A CA 1
ATOM 2032 C C . PRO A 1 250 ? -9.613 -10.958 25.623 1.00 97.38 250 PRO A C 1
ATOM 2034 O O . PRO A 1 250 ? -9.359 -10.009 26.370 1.00 97.38 250 PRO A O 1
ATOM 2037 N N . PHE A 1 251 ? -8.961 -11.174 24.485 1.00 97.62 251 PHE A N 1
ATOM 2038 C CA . PHE A 1 251 ? -7.853 -10.378 23.971 1.00 97.62 251 PHE A CA 1
ATOM 2039 C C . PHE A 1 251 ? -8.061 -10.035 22.502 1.00 97.62 251 PHE A C 1
ATOM 2041 O O . PHE A 1 251 ? -8.420 -10.896 21.700 1.00 97.62 251 PHE A O 1
ATOM 2048 N N . ASP A 1 252 ? -7.738 -8.792 22.162 1.00 95.69 252 ASP A N 1
ATOM 2049 C CA . ASP A 1 252 ? -7.611 -8.337 20.783 1.00 95.69 252 ASP A CA 1
ATOM 2050 C C . ASP A 1 252 ? -6.128 -8.283 20.386 1.00 95.69 252 ASP A C 1
ATOM 2052 O O . ASP A 1 252 ? -5.231 -8.210 21.243 1.00 95.69 252 ASP A O 1
ATOM 2056 N N . PHE A 1 253 ? -5.868 -8.341 19.084 1.00 95.94 253 PHE A N 1
ATOM 2057 C CA . PHE A 1 253 ? -4.535 -8.263 18.499 1.00 95.94 253 PHE A CA 1
ATOM 2058 C C . PHE A 1 253 ? -4.521 -7.233 17.377 1.00 95.94 253 PHE A C 1
ATOM 2060 O O . PHE A 1 253 ? -5.318 -7.301 16.447 1.00 95.94 253 PHE A O 1
ATOM 2067 N N . ASP A 1 254 ? -3.563 -6.311 17.434 1.00 94.12 254 ASP A N 1
ATOM 2068 C CA . ASP A 1 254 ? -3.434 -5.242 16.444 1.00 94.12 254 ASP A CA 1
ATOM 2069 C C . ASP A 1 254 ? -1.959 -4.930 16.144 1.00 94.12 254 ASP A C 1
ATOM 2071 O O . ASP A 1 254 ? -1.047 -5.362 16.854 1.00 94.12 254 ASP A O 1
ATOM 2075 N N . PHE A 1 255 ? -1.702 -4.170 15.084 1.00 92.62 255 PHE A N 1
ATOM 2076 C CA . PHE A 1 255 ? -0.394 -3.623 14.745 1.00 92.62 255 PHE A CA 1
ATOM 2077 C C . PHE A 1 255 ? -0.353 -2.117 15.023 1.00 92.62 255 PHE A C 1
ATOM 2079 O O . PHE A 1 255 ? -0.883 -1.315 14.262 1.00 92.62 255 PHE A O 1
ATOM 2086 N N . GLU A 1 256 ? 0.390 -1.696 16.050 1.00 85.75 256 GLU A N 1
ATOM 2087 C CA . GLU A 1 256 ? 0.636 -0.263 16.297 1.00 85.75 256 GLU A CA 1
ATOM 2088 C C . GLU A 1 256 ? 1.628 0.346 15.306 1.00 85.75 256 GLU A C 1
ATOM 2090 O O . GLU A 1 256 ? 1.609 1.547 15.031 1.00 85.75 256 GLU A O 1
ATOM 2095 N N . ALA A 1 257 ? 2.527 -0.480 14.774 1.00 75.69 257 ALA A N 1
ATOM 2096 C CA . ALA A 1 257 ? 3.372 -0.113 13.653 1.00 75.69 257 ALA A CA 1
ATOM 2097 C C . ALA A 1 257 ? 3.597 -1.338 12.779 1.00 75.69 257 ALA A C 1
ATOM 2099 O O . ALA A 1 257 ? 4.107 -2.352 13.254 1.00 75.69 257 ALA A O 1
ATOM 2100 N N . GLY A 1 258 ? 3.265 -1.232 11.499 1.00 84.38 258 GLY A N 1
ATOM 2101 C CA . GLY A 1 258 ? 3.243 -2.384 10.609 1.00 84.38 258 GLY A CA 1
ATOM 2102 C C . GLY A 1 258 ? 1.826 -2.748 10.197 1.00 84.38 258 GLY A C 1
ATOM 2103 O O . GLY A 1 258 ? 0.915 -1.942 10.338 1.00 84.38 258 GLY A O 1
ATOM 2104 N N . SER A 1 259 ? 1.676 -3.938 9.632 1.00 87.06 259 SER A N 1
ATOM 2105 C CA . SER A 1 259 ? 0.388 -4.554 9.327 1.00 87.06 259 SER A CA 1
ATOM 2106 C C . SER A 1 259 ? 0.601 -6.026 8.997 1.00 87.06 259 SER A C 1
ATOM 2108 O O . SER A 1 259 ? 1.644 -6.417 8.454 1.00 87.06 259 SER A O 1
ATOM 2110 N N . GLY A 1 260 ? -0.405 -6.828 9.312 1.00 91.75 260 GLY A N 1
ATOM 2111 C CA . GLY A 1 260 ? -0.472 -8.244 9.008 1.00 91.75 260 GLY A CA 1
ATOM 2112 C C . GLY A 1 260 ? -1.832 -8.814 9.386 1.00 91.75 260 GLY A C 1
ATOM 2113 O O . GLY A 1 260 ? -2.629 -8.151 10.045 1.00 91.75 260 GLY A O 1
ATOM 2114 N N . ASP A 1 261 ? -2.060 -10.054 8.978 1.00 94.38 261 ASP A N 1
ATOM 2115 C CA . ASP A 1 261 ? -3.294 -10.791 9.211 1.00 94.38 261 ASP A CA 1
ATOM 2116 C C . ASP A 1 261 ? -3.071 -11.803 10.344 1.00 94.38 261 ASP A C 1
ATOM 2118 O O . ASP A 1 261 ? -2.194 -12.670 10.240 1.00 94.38 261 ASP A O 1
ATOM 2122 N N . PHE A 1 262 ? -3.860 -11.733 11.416 1.00 94.94 262 PHE A N 1
ATOM 2123 C CA . PHE A 1 262 ? -3.817 -12.712 12.508 1.00 94.94 262 PHE A CA 1
ATOM 2124 C C . PHE A 1 262 ? -4.585 -13.992 12.151 1.00 94.94 262 PHE A C 1
ATOM 2126 O O . PHE A 1 262 ? -5.601 -13.942 11.459 1.00 94.94 262 PHE A O 1
ATOM 2133 N N . GLY A 1 263 ? -4.088 -15.144 12.603 1.00 88.88 263 GLY A N 1
ATOM 2134 C CA . GLY A 1 263 ? -4.678 -16.453 12.305 1.00 88.88 263 GLY A CA 1
ATOM 2135 C C . GLY A 1 263 ? -5.942 -16.752 13.110 1.00 88.88 263 GLY A C 1
ATOM 2136 O O . GLY A 1 263 ? -6.842 -17.423 12.604 1.00 88.88 263 GLY A O 1
ATOM 2137 N N . PHE A 1 264 ? -6.039 -16.221 14.332 1.00 91.19 264 PHE A N 1
ATOM 2138 C CA . PHE A 1 264 ? -7.195 -16.410 15.204 1.00 91.19 264 PHE A CA 1
ATOM 2139 C C . PHE A 1 264 ? -7.883 -15.084 15.521 1.00 91.19 264 PHE A C 1
ATOM 2141 O O . PHE A 1 264 ? -7.229 -14.070 15.773 1.00 91.19 264 PHE A O 1
ATOM 2148 N N . GLN A 1 265 ? -9.212 -15.140 15.522 1.00 90.50 265 GLN A N 1
ATOM 2149 C CA . GLN A 1 265 ? -10.125 -14.105 16.004 1.00 90.50 265 GLN A CA 1
ATOM 2150 C C . GLN A 1 265 ? -10.733 -14.573 17.335 1.00 90.50 265 GLN A C 1
ATOM 2152 O O . GLN A 1 265 ? -10.678 -15.767 17.639 1.00 90.50 265 GLN A O 1
ATOM 2157 N N . ASP A 1 266 ? -11.307 -13.654 18.114 1.00 90.00 266 ASP A N 1
ATOM 2158 C CA . ASP A 1 266 ? -11.994 -13.955 19.383 1.00 90.00 266 ASP A CA 1
ATOM 2159 C C . ASP A 1 266 ? -11.120 -14.730 20.397 1.00 90.00 266 ASP A C 1
ATOM 2161 O O . ASP A 1 266 ? -11.544 -15.704 21.026 1.00 90.00 266 ASP A O 1
ATOM 2165 N N . VAL A 1 267 ? -9.859 -14.318 20.549 1.00 95.38 267 VAL A N 1
ATOM 2166 C CA . VAL A 1 267 ? -8.886 -15.011 21.404 1.00 95.38 267 VAL A CA 1
ATOM 2167 C C . VAL A 1 267 ? -9.204 -14.769 22.882 1.00 95.38 267 VAL A C 1
ATOM 2169 O O . VAL A 1 267 ? -9.462 -13.645 23.297 1.00 95.38 267 VAL A O 1
ATOM 2172 N N . SER A 1 268 ? -9.161 -15.815 23.708 1.00 96.06 268 SER A N 1
ATOM 2173 C CA . SER A 1 268 ? -9.331 -15.719 25.165 1.00 96.06 268 SER A CA 1
ATOM 2174 C C . SER A 1 268 ? -8.299 -16.567 25.899 1.00 96.06 268 SER A C 1
ATOM 2176 O O . SER A 1 268 ? -7.810 -17.561 25.361 1.00 96.06 268 SER A O 1
ATOM 2178 N N . SER A 1 269 ? -7.969 -16.183 27.131 1.00 95.88 269 SER A N 1
ATOM 2179 C CA . SER A 1 269 ? -7.007 -16.921 27.949 1.00 95.88 269 SER A CA 1
ATOM 2180 C C . SER A 1 269 ? -7.540 -18.277 28.425 1.00 95.88 269 SER A C 1
ATOM 2182 O O . SER A 1 269 ? -8.700 -18.399 28.825 1.00 95.88 269 SER A O 1
ATOM 2184 N N . ALA A 1 270 ? -6.670 -19.286 28.443 1.00 95.19 270 ALA A N 1
ATOM 2185 C CA . ALA A 1 270 ? -6.924 -20.604 29.021 1.00 95.19 270 ALA A CA 1
ATOM 2186 C C . ALA A 1 270 ? -5.762 -20.992 29.943 1.00 95.19 270 ALA A C 1
ATOM 2188 O O . ALA A 1 270 ? -4.611 -21.006 29.513 1.00 95.19 270 ALA A O 1
ATOM 2189 N N . GLU A 1 271 ? -6.049 -21.258 31.216 1.00 92.12 271 GLU A N 1
ATOM 2190 C CA . GLU A 1 271 ? -5.043 -21.404 32.282 1.00 92.12 271 GLU A CA 1
ATOM 2191 C C . GLU A 1 271 ? -4.086 -20.195 32.350 1.00 92.12 271 GLU A C 1
ATOM 2193 O O . GLU A 1 271 ? -2.880 -20.318 32.572 1.00 92.12 271 GLU A O 1
ATOM 2198 N N . GLY A 1 272 ? -4.618 -18.996 32.091 1.00 93.44 272 GLY A N 1
ATOM 2199 C CA . GLY A 1 272 ? -3.847 -17.761 31.932 1.00 93.44 272 GLY A CA 1
ATOM 2200 C C . GLY A 1 272 ? -3.040 -17.646 30.634 1.00 93.44 272 GLY A C 1
ATOM 2201 O O . GLY A 1 272 ? -2.538 -16.561 30.353 1.00 93.44 272 GLY A O 1
ATOM 2202 N N . GLN A 1 273 ? -2.896 -18.697 29.824 1.00 95.75 273 GLN A N 1
ATOM 2203 C CA . GLN A 1 273 ? -2.136 -18.641 28.572 1.00 95.75 273 GLN A CA 1
ATOM 2204 C C . GLN A 1 273 ? -2.970 -18.066 27.432 1.00 95.75 273 GLN A C 1
ATOM 2206 O O . GLN A 1 273 ? -4.137 -18.409 27.257 1.00 95.75 273 GLN A O 1
ATOM 2211 N N . VAL A 1 274 ? -2.338 -17.217 26.629 1.00 96.88 274 VAL A N 1
ATOM 2212 C CA . VAL A 1 274 ? -2.909 -16.611 25.427 1.00 96.88 274 VAL A CA 1
ATOM 2213 C C . VAL A 1 274 ? -1.936 -16.833 24.283 1.00 96.88 274 VAL A C 1
ATOM 2215 O O . VAL A 1 274 ? -0.731 -16.625 24.448 1.00 96.88 274 VAL A O 1
ATOM 2218 N N . TYR A 1 275 ? -2.449 -17.227 23.118 1.00 94.00 275 TYR A N 1
ATOM 2219 C CA . TYR A 1 275 ? -1.637 -17.306 21.915 1.00 94.00 275 TYR A CA 1
ATOM 2220 C C . TYR A 1 275 ? -2.372 -16.827 20.669 1.00 94.00 275 TYR A C 1
ATOM 2222 O O . TYR A 1 275 ? -3.593 -16.933 20.567 1.00 94.00 275 TYR A O 1
ATOM 2230 N N . ASN A 1 276 ? -1.604 -16.316 19.711 1.00 94.75 276 ASN A N 1
ATOM 2231 C CA . ASN A 1 276 ? -2.070 -16.055 18.355 1.00 94.75 276 ASN A CA 1
ATOM 2232 C C . ASN A 1 276 ? -0.915 -16.236 17.360 1.00 94.75 276 ASN A C 1
ATOM 2234 O O . ASN A 1 276 ? 0.260 -16.255 17.736 1.00 94.75 276 ASN A O 1
ATOM 2238 N N . GLU A 1 277 ? -1.237 -16.361 16.082 1.00 92.62 277 GLU A N 1
ATOM 2239 C CA . GLU A 1 277 ? -0.267 -16.441 14.996 1.00 92.62 277 GLU A CA 1
ATOM 2240 C C . GLU A 1 277 ? -0.488 -15.319 13.986 1.00 92.62 277 GLU A C 1
ATOM 2242 O O . GLU A 1 277 ? -1.593 -14.800 13.843 1.00 92.62 277 GLU A O 1
ATOM 2247 N N . VAL A 1 278 ? 0.567 -14.938 13.268 1.00 93.25 278 VAL A N 1
ATOM 2248 C CA . VAL A 1 278 ? 0.450 -14.008 12.141 1.00 93.25 278 VAL A CA 1
ATOM 2249 C C . VAL A 1 278 ? 0.452 -14.840 10.869 1.00 93.25 278 VAL A C 1
ATOM 2251 O O . VAL A 1 278 ? 1.492 -15.336 10.438 1.00 93.25 278 VAL A O 1
ATOM 2254 N N . SER A 1 279 ? -0.725 -14.993 10.272 1.00 88.44 279 SER A N 1
ATOM 2255 C CA . SER A 1 279 ? -0.930 -15.741 9.031 1.00 88.44 279 SER A CA 1
ATOM 2256 C C . SER A 1 279 ? -0.251 -15.080 7.828 1.00 88.44 279 SER A C 1
ATOM 2258 O O . SER A 1 279 ? 0.140 -15.768 6.882 1.00 88.44 279 SER A O 1
ATOM 2260 N N . LYS A 1 280 ? -0.063 -13.754 7.870 1.00 89.06 280 LYS A N 1
ATOM 2261 C CA . LYS A 1 280 ? 0.630 -13.003 6.822 1.00 89.06 280 LYS A CA 1
ATOM 2262 C C . LYS A 1 280 ? 1.132 -11.652 7.315 1.00 89.06 280 LYS A C 1
ATOM 2264 O O . LYS A 1 280 ? 0.376 -10.900 7.912 1.00 89.06 280 LYS A O 1
ATOM 2269 N N . ILE A 1 281 ? 2.374 -11.292 7.009 1.00 86.31 281 ILE A N 1
ATOM 2270 C CA . ILE A 1 281 ? 2.884 -9.932 7.239 1.00 86.31 281 ILE A CA 1
ATOM 2271 C C . ILE A 1 281 ? 2.648 -9.089 5.987 1.00 86.31 281 ILE A C 1
ATOM 2273 O O . ILE A 1 281 ? 3.202 -9.370 4.928 1.00 86.31 281 ILE A O 1
ATOM 2277 N N . THR A 1 282 ? 1.853 -8.029 6.096 1.00 85.69 282 THR A N 1
ATOM 2278 C CA . THR A 1 282 ? 1.446 -7.187 4.957 1.00 85.69 282 THR A CA 1
ATOM 2279 C C . THR A 1 282 ? 2.141 -5.829 4.923 1.00 85.69 282 THR A C 1
ATOM 2281 O O . THR A 1 282 ? 1.997 -5.095 3.947 1.00 85.69 282 THR A O 1
ATOM 2284 N N . SER A 1 283 ? 2.921 -5.477 5.947 1.00 78.62 283 SER A N 1
ATOM 2285 C CA . SER A 1 283 ? 3.731 -4.256 5.956 1.00 78.62 283 SER A CA 1
ATOM 2286 C C . SER A 1 283 ? 5.205 -4.527 5.675 1.00 78.62 283 SER A C 1
ATOM 2288 O O . SER A 1 283 ? 5.779 -5.527 6.100 1.00 78.62 283 SER A O 1
ATOM 2290 N N . LYS A 1 284 ? 5.831 -3.576 4.980 1.00 65.69 284 LYS A N 1
ATOM 2291 C CA . LYS A 1 284 ? 7.264 -3.540 4.655 1.00 65.69 284 LYS A CA 1
ATOM 2292 C C . LYS A 1 284 ? 8.105 -2.807 5.710 1.00 65.69 284 LYS A C 1
ATOM 2294 O O . LYS A 1 284 ? 9.300 -2.603 5.516 1.00 65.69 284 LYS A O 1
ATOM 2299 N N . ILE A 1 285 ? 7.504 -2.362 6.816 1.00 72.81 285 ILE A N 1
ATOM 2300 C CA . ILE A 1 285 ? 8.236 -1.659 7.876 1.00 72.81 285 ILE A CA 1
ATOM 2301 C C . ILE A 1 285 ? 9.238 -2.642 8.521 1.00 72.81 285 ILE A C 1
ATOM 2303 O O . ILE A 1 285 ? 8.799 -3.683 9.007 1.00 72.81 285 ILE A O 1
ATOM 2307 N N . PRO A 1 286 ? 10.556 -2.339 8.571 1.00 67.56 286 PRO A N 1
ATOM 2308 C CA . PRO A 1 286 ? 11.574 -3.288 9.045 1.00 67.56 286 PRO A CA 1
ATOM 2309 C C . PRO A 1 286 ? 11.453 -3.692 10.516 1.00 67.56 286 PRO A C 1
ATOM 2311 O O . PRO A 1 286 ? 11.958 -4.735 10.927 1.00 67.56 286 PRO A O 1
ATOM 2314 N N . ILE A 1 287 ? 10.837 -2.841 11.334 1.00 81.19 287 ILE A N 1
ATOM 2315 C CA . ILE A 1 287 ? 10.546 -3.115 12.739 1.00 81.19 287 ILE A CA 1
ATOM 2316 C C . ILE A 1 287 ? 9.069 -2.828 12.959 1.00 81.19 287 ILE A C 1
ATOM 2318 O O . ILE A 1 287 ? 8.663 -1.668 12.950 1.00 81.19 287 ILE A O 1
ATOM 2322 N N . GLN A 1 288 ? 8.297 -3.883 13.168 1.00 87.38 288 GLN A N 1
ATOM 2323 C CA . GLN A 1 288 ? 6.871 -3.811 13.454 1.00 87.38 288 GLN A CA 1
ATOM 2324 C C . GLN A 1 288 ? 6.616 -4.090 14.929 1.00 87.38 288 GLN A C 1
ATOM 2326 O O . GLN A 1 288 ? 7.406 -4.765 15.598 1.00 87.38 288 GLN A O 1
ATOM 2331 N N . TYR A 1 289 ? 5.511 -3.551 15.421 1.00 88.81 289 TYR A N 1
ATOM 2332 C CA . TYR A 1 289 ? 5.021 -3.760 16.771 1.00 88.81 289 TYR A CA 1
ATOM 2333 C C . TYR A 1 289 ? 3.601 -4.292 16.660 1.00 88.81 289 TYR A C 1
ATOM 2335 O O . TYR A 1 289 ? 2.669 -3.525 16.420 1.00 88.81 289 TYR A O 1
ATOM 2343 N N . ALA A 1 290 ? 3.468 -5.610 16.796 1.00 93.69 290 ALA A N 1
ATOM 2344 C CA . ALA A 1 290 ? 2.178 -6.207 17.099 1.00 93.69 290 ALA A CA 1
ATOM 2345 C C . ALA A 1 290 ? 1.930 -6.036 18.597 1.00 93.69 290 ALA A C 1
ATOM 2347 O O . ALA A 1 290 ? 2.861 -6.128 19.403 1.00 93.69 290 ALA A O 1
ATOM 2348 N N . VAL A 1 291 ? 0.693 -5.769 18.973 1.00 95.12 291 VAL A N 1
ATOM 2349 C CA . VAL A 1 291 ? 0.286 -5.595 20.359 1.00 95.12 291 VAL A CA 1
ATOM 2350 C C . VAL A 1 291 ? -0.915 -6.467 20.649 1.00 95.12 291 VAL A C 1
ATOM 2352 O O . VAL A 1 291 ? -1.700 -6.780 19.758 1.00 95.12 291 VAL A O 1
ATOM 2355 N N . SER A 1 292 ? -1.051 -6.851 21.910 1.00 96.44 292 SER A N 1
ATOM 2356 C CA . SER A 1 292 ? -2.280 -7.451 22.407 1.00 96.44 292 SER A CA 1
ATOM 2357 C C . SER A 1 292 ? -2.691 -6.790 23.711 1.00 96.44 292 SER A C 1
ATOM 2359 O O . SER A 1 292 ? -1.847 -6.407 24.530 1.00 96.44 292 SER A O 1
ATOM 2361 N N . PHE A 1 293 ? -3.994 -6.624 23.877 1.00 96.56 293 PHE A N 1
ATOM 2362 C CA . PHE A 1 293 ? -4.631 -6.016 25.035 1.00 96.56 293 PHE A CA 1
ATOM 2363 C C . PHE A 1 293 ? -5.977 -6.695 25.283 1.00 96.56 293 PHE A C 1
ATOM 2365 O O . PHE A 1 293 ? -6.506 -7.387 24.417 1.00 96.56 293 PHE A O 1
ATOM 2372 N N . VAL A 1 294 ? -6.523 -6.518 26.483 1.00 97.31 294 VAL A N 1
ATOM 2373 C CA . VAL A 1 294 ? -7.820 -7.101 26.853 1.00 97.31 294 VAL A CA 1
ATOM 2374 C C . VAL A 1 294 ? -8.920 -6.509 25.976 1.00 97.31 294 VAL A C 1
ATOM 2376 O O . VAL A 1 294 ? -9.072 -5.292 25.960 1.00 97.31 294 VAL A O 1
ATOM 2379 N N . ASP A 1 295 ? -9.716 -7.342 25.309 1.00 96.50 295 ASP A N 1
ATOM 2380 C CA . ASP A 1 295 ? -10.852 -6.869 24.515 1.00 96.50 295 ASP A CA 1
ATOM 2381 C C . ASP A 1 295 ? -12.065 -6.593 25.413 1.00 96.50 295 ASP A C 1
ATOM 2383 O O . ASP A 1 295 ? -12.852 -7.478 25.757 1.00 96.50 295 ASP A O 1
ATOM 2387 N N . LEU A 1 296 ? -12.243 -5.331 25.805 1.00 96.62 296 LEU A N 1
ATOM 2388 C CA . LEU A 1 296 ? -13.421 -4.932 26.570 1.00 96.62 296 LEU A CA 1
ATOM 2389 C C . LEU A 1 296 ? -14.723 -4.975 25.752 1.00 96.62 296 LEU A C 1
ATOM 2391 O O . LEU A 1 296 ? -15.795 -5.044 26.358 1.00 96.62 296 LEU A O 1
ATOM 2395 N N . LYS A 1 297 ? -14.674 -4.935 24.413 1.00 94.25 297 LYS A N 1
ATOM 2396 C CA . LYS A 1 297 ? -15.879 -4.967 23.566 1.00 94.25 297 LYS A CA 1
ATOM 2397 C C . LYS A 1 297 ? -16.510 -6.354 23.564 1.00 94.25 297 LYS A C 1
ATOM 2399 O O . LYS A 1 297 ? -17.737 -6.447 23.623 1.00 94.25 297 LYS A O 1
ATOM 2404 N N . ALA A 1 298 ? -15.699 -7.412 23.604 1.00 94.12 298 ALA A N 1
ATOM 2405 C CA . ALA A 1 298 ? -16.168 -8.785 23.806 1.00 94.12 298 ALA A CA 1
ATOM 2406 C C . ALA A 1 298 ? -16.930 -8.979 25.134 1.00 94.12 298 ALA A C 1
ATOM 2408 O O . ALA A 1 298 ? -17.720 -9.911 25.272 1.00 94.12 298 ALA A O 1
ATOM 2409 N N . LEU A 1 299 ? -16.736 -8.084 26.112 1.00 95.06 299 LEU A N 1
ATOM 2410 C CA . LEU A 1 299 ? -17.437 -8.102 27.398 1.00 95.06 299 LEU A CA 1
ATOM 2411 C C . LEU A 1 299 ? -18.720 -7.255 27.419 1.00 95.06 299 LEU A C 1
ATOM 2413 O O . LEU A 1 299 ? -19.291 -7.085 28.496 1.00 95.06 299 LEU A O 1
ATOM 2417 N N . LYS A 1 300 ? -19.178 -6.704 26.287 1.00 93.06 300 LYS A N 1
ATOM 2418 C CA . LYS A 1 300 ? -20.461 -5.981 26.196 1.00 93.06 300 LYS A CA 1
ATOM 2419 C C . LYS A 1 300 ? -21.655 -6.921 26.321 1.00 93.06 300 LYS A C 1
ATOM 2421 O O . LYS A 1 300 ? -21.569 -8.111 26.031 1.00 93.06 300 LYS A O 1
ATOM 2426 N N . GLN A 1 301 ? -22.797 -6.381 26.753 1.00 87.31 301 GLN A N 1
ATOM 2427 C CA . GLN A 1 301 ? -24.027 -7.168 26.832 1.00 87.31 301 GLN A CA 1
ATOM 2428 C C . GLN A 1 301 ? -24.735 -7.229 25.478 1.00 87.31 301 GLN A C 1
ATOM 2430 O O . GLN A 1 301 ? -25.375 -8.231 25.153 1.00 87.31 301 GLN A O 1
ATOM 2435 N N . SER A 1 302 ? -24.651 -6.144 24.708 1.00 77.44 302 SER A N 1
ATOM 2436 C CA . SER A 1 302 ? -25.149 -6.070 23.340 1.00 77.44 302 SER A CA 1
ATOM 2437 C C . SER A 1 302 ? -24.047 -6.388 22.333 1.00 77.44 302 SER A C 1
ATOM 2439 O O . SER A 1 302 ? -22.934 -5.873 22.427 1.00 77.44 302 SER A O 1
ATOM 2441 N N . THR A 1 303 ? -24.394 -7.163 21.307 1.00 73.56 303 THR A N 1
ATOM 2442 C CA . THR A 1 303 ? -23.547 -7.373 20.122 1.00 73.56 303 THR A CA 1
ATOM 2443 C C . THR A 1 303 ? -23.647 -6.223 19.118 1.00 73.56 303 THR A C 1
ATOM 2445 O O . THR A 1 303 ? -22.989 -6.256 18.086 1.00 73.56 303 THR A O 1
ATOM 2448 N N . SER A 1 304 ? -24.500 -5.224 19.373 1.00 68.75 304 SER A N 1
ATOM 2449 C CA . SER A 1 304 ? -24.643 -4.070 18.482 1.00 68.75 304 SER A CA 1
ATOM 2450 C C . SER A 1 304 ? -23.418 -3.160 18.581 1.00 68.75 304 SER A C 1
ATOM 2452 O O . SER A 1 304 ? -22.892 -2.926 19.676 1.00 68.75 304 SER A O 1
ATOM 2454 N N . GLU A 1 305 ? -22.985 -2.626 17.440 1.00 67.81 305 GLU A N 1
ATOM 2455 C CA . GLU A 1 305 ? -21.954 -1.592 17.403 1.00 67.81 305 GLU A CA 1
ATOM 2456 C C . GLU A 1 305 ? -22.474 -0.322 18.070 1.00 67.81 305 GLU A C 1
ATOM 2458 O O . GLU A 1 305 ? -23.536 0.205 17.727 1.00 67.81 305 GLU A O 1
ATOM 2463 N N . PHE A 1 306 ? -21.707 0.172 19.036 1.00 75.75 306 PHE A N 1
ATOM 2464 C CA . PHE A 1 306 ? -21.964 1.446 19.680 1.00 75.75 306 PHE A CA 1
ATOM 2465 C C . PHE A 1 306 ? -20.686 2.267 19.599 1.00 75.75 306 PHE A C 1
ATOM 2467 O O . PHE A 1 306 ? -19.951 2.386 20.571 1.00 75.75 306 PHE A O 1
ATOM 2474 N N . TYR A 1 307 ? -20.458 2.862 18.427 1.00 73.94 307 TYR A N 1
ATOM 2475 C CA . TYR A 1 307 ? -19.203 3.505 18.026 1.00 73.94 307 TYR A CA 1
ATOM 2476 C C . TYR A 1 307 ? -18.465 4.273 19.139 1.00 73.94 307 TYR A C 1
ATOM 2478 O O . TYR A 1 307 ? -17.283 4.041 19.365 1.00 73.94 307 TYR A O 1
ATOM 2486 N N . HIS A 1 308 ? -19.140 5.158 19.881 1.00 75.56 308 HIS A N 1
ATOM 2487 C CA . HIS A 1 308 ? -18.484 5.950 20.936 1.00 75.56 308 HIS A CA 1
ATOM 2488 C C . HIS A 1 308 ? -18.179 5.165 22.206 1.00 75.56 308 HIS A C 1
ATOM 2490 O O . HIS A 1 308 ? -17.157 5.419 22.841 1.00 75.56 308 HIS A O 1
ATOM 2496 N N . LEU A 1 309 ? -19.057 4.234 22.591 1.00 83.31 309 LEU A N 1
ATOM 2497 C CA . LEU A 1 309 ? -18.768 3.305 23.679 1.00 83.31 309 LEU A CA 1
ATOM 2498 C C . LEU A 1 309 ? -17.593 2.413 23.278 1.00 83.31 309 LEU A C 1
ATOM 2500 O O . LEU A 1 309 ? -16.652 2.288 24.049 1.00 83.31 309 LEU A O 1
ATOM 2504 N N . ASP A 1 310 ? -17.618 1.866 22.065 1.00 87.06 310 ASP A N 1
ATOM 2505 C CA . ASP A 1 310 ? -16.578 0.985 21.533 1.00 87.06 310 ASP A CA 1
ATOM 2506 C C . ASP A 1 310 ? -15.228 1.712 21.484 1.00 87.06 310 ASP A C 1
ATOM 2508 O O . ASP A 1 310 ? -14.254 1.227 22.047 1.00 87.06 310 ASP A O 1
ATOM 2512 N N . LYS A 1 311 ? -15.195 2.953 20.984 1.00 84.19 311 LYS A N 1
ATOM 2513 C CA . LYS A 1 311 ? -14.006 3.820 21.008 1.00 84.19 311 LYS A CA 1
ATOM 2514 C C . LYS A 1 311 ? -13.516 4.123 22.431 1.00 84.19 311 LYS A C 1
ATOM 2516 O O . LYS A 1 311 ? -12.309 4.149 22.682 1.00 84.19 311 LYS A O 1
ATOM 2521 N N . ALA A 1 312 ? -14.426 4.359 23.380 1.00 85.69 312 ALA A N 1
ATOM 2522 C CA . ALA A 1 312 ? -14.063 4.577 24.781 1.00 85.69 312 ALA A CA 1
ATOM 2523 C C . ALA A 1 312 ? -13.499 3.299 25.432 1.00 85.69 312 ALA A C 1
ATOM 2525 O O . ALA A 1 312 ? -12.521 3.370 26.179 1.00 85.69 312 ALA A O 1
ATOM 2526 N N . LEU A 1 313 ? -14.077 2.136 25.124 1.00 93.00 313 LEU A N 1
ATOM 2527 C CA . LEU A 1 313 ? -13.602 0.828 25.566 1.00 93.00 313 LEU A CA 1
ATOM 2528 C C . LEU A 1 313 ? -12.237 0.489 24.951 1.00 93.00 313 LEU A C 1
ATOM 2530 O O . LEU A 1 313 ? -11.349 0.069 25.687 1.00 93.00 313 LEU A O 1
ATOM 2534 N N . ASP A 1 314 ? -12.014 0.751 23.664 1.00 90.38 314 ASP A N 1
ATOM 2535 C CA . ASP A 1 314 ? -10.716 0.562 22.996 1.00 90.38 314 ASP A CA 1
ATOM 2536 C C . ASP A 1 314 ? -9.623 1.405 23.671 1.00 90.38 314 ASP A C 1
ATOM 2538 O O . ASP A 1 314 ? -8.548 0.911 24.028 1.00 90.38 314 ASP A O 1
ATOM 2542 N N . LYS A 1 315 ? -9.926 2.678 23.967 1.00 89.50 315 LYS A N 1
ATOM 2543 C CA . LYS A 1 315 ? -9.008 3.568 24.695 1.00 89.50 315 LYS A CA 1
ATOM 2544 C C . LYS A 1 315 ? -8.669 3.026 26.084 1.00 89.50 315 LYS A C 1
ATOM 2546 O O . LYS A 1 315 ? -7.502 3.052 26.476 1.00 89.50 315 LYS A O 1
ATOM 2551 N N . LEU A 1 316 ? -9.658 2.530 26.831 1.00 93.94 316 LEU A N 1
ATOM 2552 C CA . LEU A 1 316 ? -9.434 1.914 28.144 1.00 93.94 316 LEU A CA 1
ATOM 2553 C C . LEU A 1 316 ? -8.586 0.639 28.042 1.00 93.94 316 LEU A C 1
ATOM 2555 O O . LEU A 1 316 ? -7.670 0.462 28.845 1.00 93.94 316 LEU A O 1
ATOM 2559 N N . SER A 1 317 ? -8.858 -0.199 27.044 1.00 94.81 317 SER A N 1
ATOM 2560 C CA . SER A 1 317 ? -8.152 -1.457 26.781 1.00 94.81 317 SER A CA 1
ATOM 2561 C C . SER A 1 317 ? -6.659 -1.231 26.529 1.00 94.81 317 SER A C 1
ATOM 2563 O O . SER A 1 317 ? -5.816 -1.892 27.133 1.00 94.81 317 SER A O 1
ATOM 2565 N N . SER A 1 318 ? -6.318 -0.203 25.744 1.00 88.12 318 SER A N 1
ATOM 2566 C CA . SER A 1 318 ? -4.932 0.126 25.370 1.00 88.12 318 SER A CA 1
ATOM 2567 C C . SER A 1 318 ? -4.004 0.539 26.531 1.00 88.12 318 SER A C 1
ATOM 2569 O O . SER A 1 318 ? -2.788 0.629 26.351 1.00 88.12 318 SER A O 1
ATOM 2571 N N . ILE A 1 319 ? -4.542 0.788 27.735 1.00 90.06 319 ILE A N 1
ATOM 2572 C CA . ILE A 1 319 ? -3.762 1.213 28.915 1.00 90.06 319 ILE A CA 1
ATOM 2573 C C . ILE A 1 319 ? -2.805 0.123 29.396 1.00 90.06 319 ILE A C 1
ATOM 2575 O O . ILE A 1 319 ? -1.757 0.444 29.962 1.00 90.06 319 ILE A O 1
ATOM 2579 N N . ASN A 1 320 ? -3.168 -1.145 29.208 1.00 93.69 320 ASN A N 1
ATOM 2580 C CA . ASN A 1 320 ? -2.314 -2.274 29.537 1.00 93.69 320 ASN A CA 1
ATOM 2581 C C . ASN A 1 320 ? -2.240 -3.221 28.341 1.00 93.69 320 ASN A C 1
ATOM 2583 O O . ASN A 1 320 ? -3.213 -3.893 28.009 1.00 93.69 320 ASN A O 1
ATOM 2587 N N . LYS A 1 321 ? -1.072 -3.250 27.706 1.00 95.00 321 LYS A N 1
ATOM 2588 C CA . LYS A 1 321 ? -0.808 -4.020 26.494 1.00 95.00 321 LYS A CA 1
ATOM 2589 C C . LYS A 1 321 ? 0.540 -4.711 26.593 1.00 95.00 321 LYS A C 1
ATOM 2591 O O . LYS A 1 321 ? 1.471 -4.195 27.219 1.00 95.00 321 LYS A O 1
ATOM 2596 N N . ILE A 1 322 ? 0.658 -5.835 25.907 1.00 94.88 322 ILE A N 1
ATOM 2597 C CA . ILE A 1 322 ? 1.928 -6.502 25.647 1.00 94.88 322 ILE A CA 1
ATOM 2598 C C . ILE A 1 322 ? 2.363 -6.211 24.210 1.00 94.88 322 ILE A C 1
ATOM 2600 O O . ILE A 1 322 ? 1.530 -6.161 23.310 1.00 94.88 322 ILE A O 1
ATOM 2604 N N . ASN A 1 323 ? 3.662 -5.980 24.000 1.00 92.69 323 ASN A N 1
ATOM 2605 C CA . ASN A 1 323 ? 4.208 -5.616 22.692 1.00 92.69 323 ASN A CA 1
ATOM 2606 C C . ASN A 1 323 ? 5.139 -6.714 22.175 1.00 92.69 323 ASN A C 1
ATOM 2608 O O . ASN A 1 323 ? 6.105 -7.081 22.846 1.00 92.69 323 ASN A O 1
ATOM 2612 N N . PHE A 1 324 ? 4.919 -7.138 20.937 1.00 92.50 324 PHE A N 1
ATOM 2613 C CA . PHE A 1 324 ? 5.759 -8.070 20.200 1.00 92.50 324 PHE A CA 1
ATOM 2614 C C . PHE A 1 324 ? 6.518 -7.310 19.120 1.00 92.50 324 PHE A C 1
ATOM 2616 O O . PHE A 1 324 ? 5.950 -6.796 18.154 1.00 92.50 324 PHE A O 1
ATOM 2623 N N . LYS A 1 325 ? 7.838 -7.221 19.289 1.00 89.94 325 LYS A N 1
ATOM 2624 C CA . LYS A 1 325 ? 8.714 -6.577 18.312 1.00 89.94 325 LYS A CA 1
ATOM 2625 C C . LYS A 1 325 ? 9.093 -7.570 17.221 1.00 89.94 325 LYS A C 1
ATOM 2627 O O . LYS A 1 325 ? 9.856 -8.502 17.475 1.00 89.94 325 LYS A O 1
ATOM 2632 N N . ILE A 1 326 ? 8.644 -7.307 16.001 1.00 87.94 326 ILE A N 1
ATOM 2633 C CA . ILE A 1 326 ? 8.912 -8.136 14.827 1.00 87.94 326 ILE A CA 1
ATOM 2634 C C . ILE A 1 326 ? 9.941 -7.431 13.949 1.00 87.94 326 ILE A C 1
ATOM 2636 O O . ILE A 1 326 ? 9.744 -6.293 13.527 1.00 87.94 326 ILE A O 1
ATOM 2640 N N . LYS A 1 327 ? 11.055 -8.100 13.657 1.00 83.25 327 LYS A N 1
ATOM 2641 C CA . LYS A 1 327 ? 11.994 -7.669 12.619 1.00 83.25 327 LYS A CA 1
ATOM 2642 C C . LYS A 1 327 ? 11.531 -8.246 11.293 1.00 83.25 327 LYS A C 1
ATOM 2644 O O . LYS A 1 327 ? 11.539 -9.463 11.130 1.00 83.25 327 LYS A O 1
ATOM 2649 N N . VAL A 1 328 ? 11.140 -7.385 10.367 1.00 75.12 328 VAL A N 1
ATOM 2650 C CA . VAL A 1 328 ? 10.625 -7.797 9.064 1.00 75.12 328 VAL A CA 1
ATOM 2651 C C . VAL A 1 328 ? 11.678 -7.569 7.996 1.00 75.12 328 VAL A C 1
ATOM 2653 O O . VAL A 1 328 ? 12.220 -6.473 7.853 1.00 75.12 328 VAL A O 1
ATOM 2656 N N . SER A 1 329 ? 11.973 -8.628 7.253 1.00 66.56 329 SER A N 1
ATOM 2657 C CA . SER A 1 329 ? 12.803 -8.568 6.061 1.00 66.56 329 SER A CA 1
ATOM 2658 C C . SER A 1 329 ? 11.923 -8.437 4.822 1.00 66.56 329 SER A C 1
ATOM 2660 O O . SER A 1 329 ? 10.884 -9.085 4.704 1.00 66.56 329 SER A O 1
ATOM 2662 N N . LEU A 1 330 ? 12.359 -7.599 3.882 1.00 53.38 330 LEU A N 1
ATOM 2663 C CA . LEU A 1 330 ? 11.740 -7.485 2.556 1.00 53.38 330 LEU A CA 1
ATOM 2664 C C . LEU A 1 330 ? 12.167 -8.615 1.618 1.00 53.38 330 LEU A C 1
ATOM 2666 O O . LEU A 1 330 ? 11.536 -8.826 0.594 1.00 53.38 330 LEU A O 1
ATOM 2670 N N . VAL A 1 331 ? 13.255 -9.300 1.968 1.00 55.50 331 VAL A N 1
ATOM 2671 C CA . VAL A 1 331 ? 13.833 -10.423 1.230 1.00 55.50 331 VAL A CA 1
ATOM 2672 C C . VAL A 1 331 ? 13.813 -11.652 2.126 1.00 55.50 331 VAL A C 1
ATOM 2674 O O . VAL A 1 331 ? 14.148 -11.555 3.311 1.00 55.50 331 VAL A O 1
ATOM 2677 N N . SER A 1 332 ? 13.445 -12.810 1.591 1.00 56.00 332 SER A N 1
ATOM 2678 C CA . SER A 1 332 ? 13.528 -14.033 2.379 1.00 56.00 332 SER A CA 1
ATOM 2679 C C . SER A 1 332 ? 14.994 -14.384 2.668 1.00 56.00 332 SER A C 1
ATOM 2681 O O . SER A 1 332 ? 15.820 -14.436 1.757 1.00 56.00 332 SER A O 1
ATOM 2683 N N . GLN A 1 333 ? 15.332 -14.652 3.934 1.00 56.25 333 GLN A N 1
ATOM 2684 C CA . GLN A 1 333 ? 16.605 -15.287 4.312 1.00 56.25 333 GLN A CA 1
ATOM 2685 C C . GLN A 1 333 ? 16.530 -16.805 4.103 1.00 56.25 333 GLN A C 1
ATOM 2687 O O . GLN A 1 333 ? 16.980 -17.572 4.963 1.00 56.25 333 GLN A O 1
ATOM 2692 N N . ASP A 1 334 ? 15.896 -17.224 3.005 1.00 61.78 334 ASP A N 1
ATOM 2693 C CA . ASP A 1 334 ? 15.617 -18.619 2.713 1.00 61.78 334 ASP A CA 1
ATOM 2694 C C . ASP A 1 334 ? 16.890 -19.440 2.876 1.00 61.78 334 ASP A C 1
ATOM 2696 O O . ASP A 1 334 ? 17.970 -19.084 2.385 1.00 61.78 334 ASP A O 1
ATOM 2700 N N . HIS A 1 335 ? 16.744 -20.555 3.583 1.00 71.06 335 HIS A N 1
ATOM 2701 C CA . HIS A 1 335 ? 17.720 -21.618 3.503 1.00 71.06 335 HIS A CA 1
ATOM 2702 C C . HIS A 1 335 ? 17.506 -22.282 2.143 1.00 71.06 335 HIS A C 1
ATOM 2704 O O . HIS A 1 335 ? 16.463 -22.904 1.920 1.00 71.06 335 HIS A O 1
ATOM 2710 N N . ILE A 1 336 ? 18.441 -22.079 1.217 1.00 83.25 336 ILE A N 1
ATOM 2711 C CA . ILE A 1 336 ? 18.303 -22.511 -0.174 1.00 83.25 336 ILE A CA 1
ATOM 2712 C C . ILE A 1 336 ? 19.279 -23.627 -0.505 1.00 83.25 336 ILE A C 1
ATOM 2714 O O . ILE A 1 336 ? 20.414 -23.669 -0.023 1.00 83.25 336 ILE A O 1
ATOM 2718 N N . PHE A 1 337 ? 18.852 -24.492 -1.415 1.00 87.12 337 PHE A N 1
ATOM 2719 C CA . PHE A 1 337 ? 19.789 -25.269 -2.205 1.00 87.12 337 PHE A CA 1
ATOM 2720 C C . PHE A 1 337 ? 20.309 -24.402 -3.353 1.00 87.12 337 PHE A C 1
ATOM 2722 O O . PHE A 1 337 ? 19.533 -23.708 -4.015 1.00 87.12 337 PHE A O 1
ATOM 2729 N N . PHE A 1 338 ? 21.610 -24.497 -3.611 1.00 88.44 338 PHE A N 1
ATOM 2730 C CA . PHE A 1 338 ? 22.279 -23.855 -4.732 1.00 88.44 338 PHE A CA 1
ATOM 2731 C C . PHE A 1 338 ? 23.091 -24.898 -5.509 1.00 88.44 338 PHE A C 1
ATOM 2733 O O . PHE A 1 338 ? 23.871 -25.642 -4.914 1.00 88.44 338 PHE A O 1
ATOM 2740 N N . GLY A 1 339 ? 22.926 -24.957 -6.832 1.00 88.69 339 GLY A N 1
ATOM 2741 C CA . GLY A 1 339 ? 23.662 -25.906 -7.670 1.00 88.69 339 GLY A CA 1
ATOM 2742 C C . GLY A 1 339 ? 23.955 -25.389 -9.075 1.00 88.69 339 GLY A C 1
ATOM 2743 O O . GLY A 1 339 ? 23.105 -24.766 -9.708 1.00 88.69 339 GLY A O 1
ATOM 2744 N N . VAL A 1 340 ? 25.152 -25.693 -9.585 1.00 90.75 340 VAL A N 1
ATOM 2745 C CA . VAL A 1 340 ? 25.579 -25.356 -10.955 1.00 90.75 340 VAL A CA 1
ATOM 2746 C C . VAL A 1 340 ? 25.861 -26.634 -11.741 1.00 90.75 340 VAL A C 1
ATOM 2748 O O . VAL A 1 340 ? 26.687 -27.457 -11.331 1.00 90.75 340 VAL A O 1
ATOM 2751 N N . SER A 1 341 ? 25.182 -26.757 -12.880 1.00 88.94 341 SER A N 1
ATOM 2752 C CA . SER A 1 341 ? 25.263 -27.857 -13.845 1.00 88.94 341 SER A CA 1
ATOM 2753 C C . SER A 1 341 ? 25.751 -27.355 -15.207 1.00 88.94 341 SER A C 1
ATOM 2755 O O . SER A 1 341 ? 25.627 -26.168 -15.523 1.00 88.94 341 SER A O 1
ATOM 2757 N N . PHE A 1 342 ? 26.285 -28.265 -16.021 1.00 89.25 342 PHE A N 1
ATOM 2758 C CA . PHE A 1 342 ? 26.871 -27.959 -17.326 1.00 89.25 342 PHE A CA 1
ATOM 2759 C C . PHE A 1 342 ? 26.272 -28.887 -18.384 1.00 89.25 342 PHE A C 1
ATOM 2761 O O . PHE A 1 342 ? 26.210 -30.091 -18.150 1.00 89.25 342 PHE A O 1
ATOM 2768 N N . SER A 1 343 ? 25.821 -28.330 -19.512 1.00 79.88 343 SER A N 1
ATOM 2769 C CA . SER A 1 343 ? 25.202 -29.113 -20.596 1.00 79.88 343 SER A CA 1
ATOM 2770 C C . SER A 1 343 ? 26.234 -29.545 -21.645 1.00 79.88 343 SER A C 1
ATOM 2772 O O . SER A 1 343 ? 26.612 -30.708 -21.650 1.00 79.88 343 SER A O 1
ATOM 2774 N N . ASP A 1 344 ? 26.744 -28.627 -22.479 1.00 79.94 344 ASP A N 1
ATOM 2775 C CA . ASP A 1 344 ? 27.764 -28.913 -23.501 1.00 79.94 344 ASP A CA 1
ATOM 2776 C C . ASP A 1 344 ? 28.743 -27.733 -23.693 1.00 79.94 344 ASP A C 1
ATOM 2778 O O . ASP A 1 344 ? 28.471 -26.586 -23.329 1.00 79.94 344 ASP A O 1
ATOM 2782 N N . GLY A 1 345 ? 29.921 -28.015 -24.263 1.00 83.31 345 GLY A N 1
ATOM 2783 C CA . GLY A 1 345 ? 30.893 -27.005 -24.709 1.00 83.31 345 GLY A CA 1
ATOM 2784 C C . GLY A 1 345 ? 31.785 -26.384 -23.626 1.00 83.31 345 GLY A C 1
ATOM 2785 O O . GLY A 1 345 ? 32.756 -25.711 -23.964 1.00 83.31 345 GLY A O 1
ATOM 2786 N N . ILE A 1 346 ? 31.525 -26.634 -22.341 1.00 89.06 346 ILE A N 1
ATOM 2787 C CA . ILE A 1 346 ? 32.369 -26.146 -21.241 1.00 89.06 346 ILE A CA 1
ATOM 2788 C C . ILE A 1 346 ? 33.525 -27.129 -20.973 1.00 89.06 346 ILE A C 1
ATOM 2790 O O . ILE A 1 346 ? 33.271 -28.299 -20.688 1.00 89.06 346 ILE A O 1
ATOM 2794 N N . PRO A 1 347 ? 34.799 -26.693 -21.024 1.00 87.88 347 PRO A N 1
ATOM 2795 C CA . PRO A 1 347 ? 35.937 -27.536 -20.664 1.00 87.88 347 PRO A CA 1
ATOM 2796 C C . PRO A 1 347 ? 35.892 -27.990 -19.198 1.00 87.88 347 PRO A C 1
ATOM 2798 O O . PRO A 1 347 ? 35.725 -27.164 -18.302 1.00 87.88 347 PRO A O 1
ATOM 2801 N N . ASN A 1 348 ? 36.154 -29.277 -18.935 1.00 86.88 348 ASN A N 1
ATOM 2802 C CA . ASN A 1 348 ? 36.197 -29.840 -17.573 1.00 86.88 348 ASN A CA 1
ATOM 2803 C C . ASN A 1 348 ? 37.046 -29.025 -16.572 1.00 86.88 348 ASN A C 1
ATOM 2805 O O . ASN A 1 348 ? 36.579 -28.832 -15.450 1.00 86.88 348 ASN A O 1
ATOM 2809 N N . PRO A 1 349 ? 38.240 -28.498 -16.931 1.00 89.75 349 PRO A N 1
ATOM 2810 C CA . PRO A 1 349 ? 39.039 -27.696 -16.001 1.00 89.75 349 PRO A CA 1
ATOM 2811 C C . PRO A 1 349 ? 38.366 -26.394 -15.541 1.00 89.75 349 PRO A C 1
ATOM 2813 O O . PRO A 1 349 ? 38.747 -25.863 -14.506 1.00 89.75 349 PRO A O 1
ATOM 2816 N N . LEU A 1 350 ? 37.381 -25.881 -16.288 1.00 89.81 350 LEU A N 1
ATOM 2817 C CA . LEU A 1 350 ? 36.669 -24.643 -15.957 1.00 89.81 350 LEU A CA 1
ATOM 2818 C C . LEU A 1 350 ? 35.418 -24.879 -15.100 1.00 89.81 350 LEU A C 1
ATOM 2820 O O . LEU A 1 350 ? 34.938 -23.944 -14.469 1.00 89.81 350 LEU A O 1
ATOM 2824 N N . MET A 1 351 ? 34.899 -26.107 -15.027 1.00 90.62 351 MET A N 1
ATOM 2825 C CA . MET A 1 351 ? 33.624 -26.391 -14.356 1.00 90.62 351 MET A CA 1
ATOM 2826 C C . MET A 1 351 ? 33.643 -26.092 -12.847 1.00 90.62 351 MET A C 1
ATOM 2828 O O . MET A 1 351 ? 32.743 -25.415 -12.351 1.00 90.62 351 MET A O 1
ATOM 2832 N N . GLU A 1 352 ? 34.654 -26.563 -12.103 1.00 89.81 352 GLU A N 1
ATOM 2833 C CA . GLU A 1 352 ? 34.758 -26.261 -10.662 1.00 89.81 352 GLU A CA 1
ATOM 2834 C C . GLU A 1 352 ? 35.014 -24.769 -10.394 1.00 89.81 352 GLU A C 1
ATOM 2836 O O . GLU A 1 352 ? 34.253 -24.197 -9.612 1.00 89.81 352 GLU A O 1
ATOM 2841 N N . PRO A 1 353 ? 35.968 -24.095 -11.075 1.00 93.94 353 PRO A N 1
ATOM 2842 C CA . PRO A 1 353 ? 36.149 -22.651 -10.931 1.00 93.94 353 PRO A CA 1
ATOM 2843 C C . PRO A 1 353 ? 34.870 -21.837 -11.170 1.00 93.94 353 PRO A C 1
ATOM 2845 O O . PRO A 1 353 ? 34.582 -20.904 -10.423 1.00 93.94 353 PRO A O 1
ATOM 2848 N N . ILE A 1 354 ? 34.069 -22.199 -12.179 1.00 93.31 354 ILE A N 1
ATOM 2849 C CA . ILE A 1 354 ? 32.790 -21.529 -12.453 1.00 93.31 354 ILE A CA 1
ATOM 2850 C C . ILE A 1 354 ? 31.808 -21.746 -11.297 1.00 93.31 354 ILE A C 1
ATOM 2852 O O . ILE A 1 354 ? 31.162 -20.794 -10.855 1.00 93.31 354 ILE A O 1
ATOM 2856 N N . ARG A 1 355 ? 31.694 -22.980 -10.786 1.00 92.00 355 ARG A N 1
ATOM 2857 C CA . ARG A 1 355 ? 30.791 -23.294 -9.670 1.00 92.00 355 ARG A CA 1
ATOM 2858 C C . ARG A 1 355 ? 31.162 -22.509 -8.413 1.00 92.00 355 ARG A C 1
ATOM 2860 O O . ARG A 1 355 ? 30.281 -21.899 -7.811 1.00 92.00 355 ARG A O 1
ATOM 2867 N N . GLU A 1 356 ? 32.446 -22.474 -8.067 1.00 91.44 356 GLU A N 1
ATOM 2868 C CA . GLU A 1 356 ? 32.958 -21.702 -6.930 1.00 91.44 356 GLU A CA 1
ATOM 2869 C C . GLU A 1 356 ? 32.708 -20.202 -7.105 1.00 91.44 356 GLU A C 1
ATOM 2871 O O . GLU A 1 356 ? 32.281 -19.532 -6.166 1.00 91.44 356 GLU A O 1
ATOM 2876 N N . ALA A 1 357 ? 32.914 -19.659 -8.307 1.00 94.69 357 ALA A N 1
ATOM 2877 C CA . ALA A 1 357 ? 32.673 -18.242 -8.557 1.00 94.69 357 ALA A CA 1
ATOM 2878 C C . ALA A 1 357 ? 31.196 -17.860 -8.416 1.00 94.69 357 ALA A C 1
ATOM 2880 O O . ALA A 1 357 ? 30.901 -16.829 -7.808 1.00 94.69 357 ALA A O 1
ATOM 2881 N N . PHE A 1 358 ? 30.264 -18.686 -8.903 1.00 94.50 358 PHE A N 1
ATOM 2882 C CA . PHE A 1 358 ? 28.846 -18.444 -8.641 1.00 94.50 358 PHE A CA 1
ATOM 2883 C C . PHE A 1 358 ? 28.520 -18.553 -7.150 1.00 94.50 358 PHE A C 1
ATOM 2885 O O . PHE A 1 358 ? 27.841 -17.676 -6.629 1.00 94.50 358 PHE A O 1
ATOM 2892 N N . GLU A 1 359 ? 29.017 -19.572 -6.447 1.00 90.81 359 GLU A N 1
ATOM 2893 C CA . GLU A 1 359 ? 28.773 -19.739 -5.009 1.00 90.81 359 GLU A CA 1
ATOM 2894 C C . GLU A 1 359 ? 29.280 -18.530 -4.203 1.00 90.81 359 GLU A C 1
ATOM 2896 O O . GLU A 1 359 ? 28.567 -17.980 -3.360 1.00 90.81 359 GLU A O 1
ATOM 2901 N N . VAL A 1 360 ? 30.488 -18.046 -4.510 1.00 92.44 360 VAL A N 1
ATOM 2902 C CA . VAL A 1 360 ? 31.059 -16.830 -3.914 1.00 92.44 360 VAL A CA 1
ATOM 2903 C C . VAL A 1 360 ? 30.217 -15.601 -4.247 1.00 92.44 360 VAL A C 1
ATOM 2905 O O . VAL A 1 360 ? 29.994 -14.763 -3.371 1.00 92.44 360 VAL A O 1
ATOM 2908 N N . SER A 1 361 ? 29.756 -15.474 -5.492 1.00 94.25 361 SER A N 1
ATOM 2909 C CA . SER A 1 361 ? 28.921 -14.352 -5.915 1.00 94.25 361 SER A CA 1
ATOM 2910 C C . SER A 1 361 ? 27.572 -14.360 -5.194 1.00 94.25 361 SER A C 1
ATOM 2912 O O . SER A 1 361 ? 27.218 -13.361 -4.572 1.00 94.25 361 SER A O 1
ATOM 2914 N N . PHE A 1 362 ? 26.871 -15.497 -5.141 1.00 90.94 362 PHE A N 1
ATOM 2915 C CA . PHE A 1 362 ? 25.617 -15.633 -4.395 1.00 90.94 362 PHE A CA 1
ATOM 2916 C C . PHE A 1 362 ? 25.796 -15.275 -2.919 1.00 90.94 362 PHE A C 1
ATOM 2918 O O . PHE A 1 362 ? 25.044 -14.449 -2.403 1.00 90.94 362 PHE A O 1
ATOM 2925 N N . ASN A 1 363 ? 26.831 -15.803 -2.263 1.00 86.88 363 ASN A N 1
ATOM 2926 C CA . ASN A 1 363 ? 27.118 -15.493 -0.860 1.00 86.88 363 ASN A CA 1
ATOM 2927 C C . ASN A 1 363 ? 27.430 -14.006 -0.613 1.00 86.88 363 ASN A C 1
ATOM 2929 O O . ASN A 1 363 ? 27.139 -13.486 0.461 1.00 86.88 363 ASN A O 1
ATOM 2933 N N . LYS A 1 364 ? 28.045 -13.305 -1.576 1.00 90.44 364 LYS A N 1
ATOM 2934 C CA . LYS A 1 364 ? 28.432 -11.889 -1.424 1.00 90.44 364 LYS A CA 1
ATOM 2935 C C . LYS A 1 364 ? 27.359 -10.898 -1.866 1.00 90.44 364 LYS A C 1
ATOM 2937 O O . LYS A 1 364 ? 27.349 -9.772 -1.372 1.00 90.44 364 LYS A O 1
ATOM 2942 N N . LYS A 1 365 ? 26.538 -11.262 -2.851 1.00 89.69 365 LYS A N 1
ATOM 2943 C CA . LYS A 1 365 ? 25.607 -10.352 -3.538 1.00 89.69 365 LYS A CA 1
ATOM 2944 C C . LYS A 1 365 ? 24.149 -10.574 -3.147 1.00 89.69 365 LYS A C 1
ATOM 2946 O O . LYS A 1 365 ? 23.337 -9.689 -3.386 1.00 89.69 365 LYS A O 1
ATOM 2951 N N . THR A 1 366 ? 23.823 -11.709 -2.529 1.00 85.75 366 THR A N 1
ATOM 2952 C CA . THR A 1 366 ? 22.467 -12.034 -2.061 1.00 85.75 366 THR A CA 1
ATOM 2953 C C . THR A 1 366 ? 22.423 -12.144 -0.535 1.00 85.75 366 THR A C 1
ATOM 2955 O O . THR A 1 366 ? 23.455 -12.085 0.130 1.00 85.75 366 THR A O 1
ATOM 2958 N N . GLN A 1 367 ? 21.223 -12.272 0.037 1.00 78.81 367 GLN A N 1
ATOM 2959 C CA . GLN A 1 367 ? 21.021 -12.515 1.476 1.00 78.81 367 GLN A CA 1
ATOM 2960 C C . GLN A 1 367 ? 20.627 -13.971 1.782 1.00 78.81 367 GLN A C 1
ATOM 2962 O O . GLN A 1 367 ? 20.195 -14.274 2.896 1.00 78.81 367 GLN A O 1
ATOM 2967 N N . PHE A 1 368 ? 20.742 -14.870 0.799 1.00 81.56 368 PHE A N 1
ATOM 2968 C CA . PHE A 1 368 ? 20.377 -16.272 0.962 1.00 81.56 368 PHE A CA 1
ATOM 2969 C C . PHE A 1 368 ? 21.328 -17.013 1.904 1.00 81.56 368 PHE A C 1
ATOM 2971 O O . PHE A 1 368 ? 22.531 -16.749 1.934 1.00 81.56 368 PHE A O 1
ATOM 2978 N N . LYS A 1 369 ? 20.793 -17.992 2.642 1.00 79.19 369 LYS A N 1
ATOM 2979 C CA . LYS A 1 369 ? 21.596 -18.944 3.418 1.00 79.19 369 LYS A CA 1
ATOM 2980 C C . LYS A 1 369 ? 21.735 -20.221 2.604 1.00 79.19 369 LYS A C 1
ATOM 2982 O O . LYS A 1 369 ? 20.792 -20.999 2.496 1.00 79.19 369 LYS A O 1
ATOM 2987 N N . ILE A 1 370 ? 22.896 -20.413 1.994 1.00 84.50 370 ILE A N 1
ATOM 2988 C CA . ILE A 1 370 ? 23.158 -21.576 1.146 1.00 84.50 370 ILE A CA 1
ATOM 2989 C C . ILE A 1 370 ? 23.471 -22.787 2.030 1.00 84.50 370 ILE A C 1
ATOM 2991 O O . ILE A 1 370 ? 24.274 -22.684 2.958 1.00 84.50 370 ILE A O 1
ATOM 2995 N N . VAL A 1 371 ? 22.848 -23.935 1.745 1.00 81.31 371 VAL A N 1
ATOM 2996 C CA . VAL A 1 371 ? 23.188 -25.197 2.420 1.00 81.31 371 VAL A CA 1
ATOM 2997 C C . VAL A 1 371 ? 24.642 -25.554 2.130 1.00 81.31 371 VAL A C 1
ATOM 2999 O O . VAL A 1 371 ? 25.064 -25.541 0.974 1.00 81.31 371 VAL A O 1
ATOM 3002 N N . ASP A 1 372 ? 25.388 -25.934 3.168 1.00 79.69 372 ASP A N 1
ATOM 3003 C CA . ASP A 1 372 ? 26.775 -26.370 3.022 1.00 79.69 372 ASP A CA 1
ATOM 3004 C C . ASP A 1 372 ? 26.895 -27.503 1.988 1.00 79.69 372 ASP A C 1
ATOM 3006 O O . ASP A 1 372 ? 26.184 -28.516 2.040 1.00 79.69 372 ASP A O 1
ATOM 3010 N N . ARG A 1 373 ? 27.828 -27.338 1.048 1.00 78.88 373 ARG A N 1
ATOM 3011 C CA . ARG A 1 373 ? 28.067 -28.269 -0.056 1.00 78.88 373 ARG A CA 1
ATOM 3012 C C . ARG A 1 373 ? 28.375 -29.696 0.421 1.00 78.88 373 ARG A C 1
ATOM 3014 O O . ARG A 1 373 ? 28.045 -30.655 -0.274 1.00 78.88 373 ARG A O 1
ATOM 3021 N N . ILE A 1 374 ? 28.964 -29.876 1.607 1.00 80.31 374 ILE A N 1
ATOM 3022 C CA . ILE A 1 374 ? 29.220 -31.201 2.198 1.00 80.31 374 ILE A CA 1
ATOM 3023 C C . ILE A 1 374 ? 27.899 -31.911 2.523 1.00 80.31 374 ILE A C 1
ATOM 3025 O O . ILE A 1 374 ? 27.737 -33.091 2.205 1.00 80.31 374 ILE A O 1
ATOM 3029 N N . ILE A 1 375 ? 26.943 -31.184 3.108 1.00 80.19 375 ILE A N 1
ATOM 3030 C CA . ILE A 1 375 ? 25.607 -31.700 3.438 1.00 80.19 375 ILE A CA 1
ATOM 3031 C C . ILE A 1 375 ? 24.854 -32.041 2.150 1.00 80.19 375 ILE A C 1
ATOM 3033 O O . ILE A 1 375 ? 24.266 -33.118 2.040 1.00 80.19 375 ILE A O 1
ATOM 3037 N N . VAL A 1 376 ? 24.937 -31.158 1.151 1.00 82.31 376 VAL A N 1
ATOM 3038 C CA . VAL A 1 376 ? 24.357 -31.384 -0.177 1.00 82.31 376 VAL A CA 1
ATOM 3039 C C . VAL A 1 376 ? 24.892 -32.675 -0.799 1.00 82.31 376 VAL A C 1
ATOM 3041 O O . VAL A 1 376 ? 24.102 -33.527 -1.199 1.00 82.31 376 VAL A O 1
ATOM 3044 N N . LYS A 1 377 ? 26.217 -32.868 -0.839 1.00 81.88 377 LYS A N 1
ATOM 3045 C CA . LYS A 1 377 ? 26.839 -34.076 -1.407 1.00 81.88 377 LYS A CA 1
ATOM 3046 C C . LYS A 1 377 ? 26.420 -35.352 -0.682 1.00 81.88 377 LYS A C 1
ATOM 3048 O O . LYS A 1 377 ? 26.170 -36.358 -1.342 1.00 81.88 377 LYS A O 1
ATOM 3053 N N . ALA A 1 378 ? 26.328 -35.317 0.648 1.00 82.69 378 ALA A N 1
ATOM 3054 C CA . ALA A 1 378 ? 25.879 -36.462 1.434 1.00 82.69 378 ALA A CA 1
ATOM 3055 C C . ALA A 1 378 ? 24.441 -36.863 1.066 1.00 82.69 378 ALA A C 1
ATOM 3057 O O . ALA A 1 378 ? 24.196 -38.020 0.727 1.00 82.69 378 ALA A O 1
ATOM 3058 N N . ILE A 1 379 ? 23.518 -35.897 1.033 1.00 80.44 379 ILE A N 1
ATOM 3059 C CA . ILE A 1 379 ? 22.105 -36.146 0.714 1.00 80.44 379 ILE A CA 1
ATOM 3060 C C . ILE A 1 379 ? 21.917 -36.558 -0.751 1.00 80.44 379 ILE A C 1
ATOM 3062 O O . ILE A 1 379 ? 21.150 -37.476 -1.028 1.00 80.44 379 ILE A O 1
ATOM 3066 N N . LEU A 1 380 ? 22.623 -35.935 -1.701 1.00 82.38 380 LEU A N 1
ATOM 3067 C CA . LEU A 1 380 ? 22.563 -36.350 -3.108 1.00 82.38 380 LEU A CA 1
ATOM 3068 C C . LEU A 1 380 ? 23.072 -37.787 -3.288 1.00 82.38 380 LEU A C 1
ATOM 3070 O O . LEU A 1 380 ? 22.423 -38.571 -3.976 1.00 82.38 380 LEU A O 1
ATOM 3074 N N . SER A 1 381 ? 24.163 -38.159 -2.612 1.00 83.44 381 SER A N 1
ATOM 3075 C CA . SER A 1 381 ? 24.704 -39.524 -2.637 1.00 83.44 381 SER A CA 1
ATOM 3076 C C . SER A 1 381 ? 23.714 -40.552 -2.074 1.00 83.44 381 SER A C 1
ATOM 3078 O O . SER A 1 381 ? 23.503 -41.600 -2.685 1.00 83.44 381 SER A O 1
ATOM 3080 N N . GLU A 1 382 ? 23.030 -40.237 -0.965 1.00 82.94 382 GLU A N 1
ATOM 3081 C CA . GLU A 1 382 ? 21.947 -41.076 -0.419 1.00 82.94 382 GLU A CA 1
ATOM 3082 C C . GLU A 1 382 ? 20.789 -41.271 -1.409 1.00 82.94 382 GLU A C 1
ATOM 3084 O O . GLU A 1 382 ? 20.133 -42.313 -1.408 1.00 82.94 382 GLU A O 1
ATOM 3089 N N . LEU A 1 383 ? 20.546 -40.282 -2.271 1.00 79.31 383 LEU A N 1
ATOM 3090 C CA . LEU A 1 383 ? 19.526 -40.320 -3.317 1.00 79.31 383 LEU A CA 1
ATOM 3091 C C . LEU A 1 383 ? 20.032 -40.926 -4.640 1.00 79.31 383 LEU A C 1
ATOM 3093 O O . LEU A 1 383 ? 19.269 -40.992 -5.603 1.00 79.31 383 LEU A O 1
ATOM 3097 N N . GLY A 1 384 ? 21.286 -41.390 -4.700 1.00 81.00 384 GLY A N 1
ATOM 3098 C CA . GLY A 1 384 ? 21.897 -41.951 -5.910 1.00 81.00 384 GLY A CA 1
ATOM 3099 C C . GLY A 1 384 ? 22.199 -40.911 -6.995 1.00 81.00 384 GLY A C 1
ATOM 3100 O O . GLY A 1 384 ? 22.257 -41.258 -8.172 1.00 81.00 384 GLY A O 1
ATOM 3101 N N . MET A 1 385 ? 22.363 -39.644 -6.609 1.00 79.75 385 MET A N 1
ATOM 3102 C CA . MET A 1 385 ? 22.601 -38.496 -7.485 1.00 79.75 385 MET A CA 1
ATOM 3103 C C . MET A 1 385 ? 23.976 -37.865 -7.217 1.00 79.75 385 MET A C 1
ATOM 3105 O O . MET A 1 385 ? 24.565 -38.037 -6.149 1.00 79.75 385 MET A O 1
ATOM 3109 N N . ASN A 1 386 ? 24.481 -37.084 -8.172 1.00 75.94 386 ASN A N 1
ATOM 3110 C CA . ASN A 1 386 ? 25.668 -36.242 -8.000 1.00 75.94 386 ASN A CA 1
ATOM 3111 C C . ASN A 1 386 ? 25.350 -34.777 -8.378 1.00 75.94 386 ASN A C 1
ATOM 3113 O O . ASN A 1 386 ? 24.249 -34.459 -8.821 1.00 75.94 386 ASN A O 1
ATOM 3117 N N . GLU A 1 387 ? 26.307 -33.867 -8.182 1.00 68.19 387 GLU A N 1
ATOM 3118 C CA . GLU A 1 387 ? 26.132 -32.431 -8.468 1.00 68.19 387 GLU A CA 1
ATOM 3119 C C . GLU A 1 387 ? 26.098 -32.087 -9.972 1.00 68.19 387 GLU A C 1
ATOM 3121 O O . GLU A 1 387 ? 25.762 -30.956 -10.323 1.00 68.19 387 GLU A O 1
ATOM 3126 N N . GLN A 1 388 ? 26.468 -33.015 -10.862 1.00 68.00 388 GLN A N 1
ATOM 3127 C CA . GLN A 1 388 ? 26.327 -32.851 -12.314 1.00 68.00 388 GLN A CA 1
ATOM 3128 C C . GLN A 1 388 ? 24.937 -33.288 -12.803 1.00 68.00 388 GLN A C 1
ATOM 3130 O O . GLN A 1 388 ? 24.369 -32.643 -13.682 1.00 68.00 388 GLN A O 1
ATOM 3135 N N . ASP A 1 389 ? 24.356 -34.303 -12.167 1.00 68.44 389 ASP A N 1
ATOM 3136 C CA . ASP A 1 3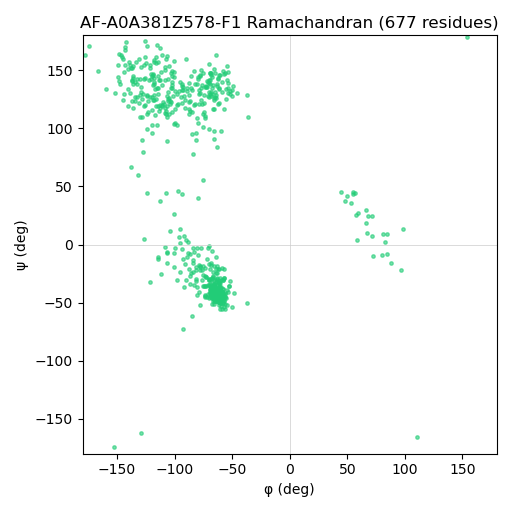89 ? 23.061 -34.911 -12.480 1.00 68.44 389 ASP A CA 1
ATOM 3137 C C . ASP A 1 389 ? 21.926 -34.289 -11.650 1.00 68.44 389 ASP A C 1
ATOM 3139 O O . ASP A 1 389 ? 21.070 -34.983 -11.093 1.00 68.44 389 ASP A O 1
ATOM 3143 N N . LEU A 1 390 ? 21.919 -32.957 -11.530 1.00 70.81 390 LEU A N 1
ATOM 3144 C CA . LEU A 1 390 ? 20.840 -32.254 -10.839 1.00 70.81 390 LEU A CA 1
ATOM 3145 C C . LEU A 1 390 ? 19.504 -32.500 -11.548 1.00 70.81 390 LEU A C 1
ATOM 3147 O O . LEU A 1 390 ? 19.429 -32.605 -12.772 1.00 70.81 390 LEU A O 1
ATOM 3151 N N . CYS A 1 391 ? 18.430 -32.565 -10.760 1.00 72.31 391 CYS A N 1
ATOM 3152 C CA . CYS A 1 391 ? 17.075 -32.800 -11.245 1.00 72.31 391 CYS A CA 1
ATOM 3153 C C . CYS A 1 391 ? 16.749 -31.933 -12.474 1.00 72.31 391 CYS A C 1
ATOM 3155 O O . CYS A 1 391 ? 16.920 -30.718 -12.453 1.00 72.31 391 CYS A O 1
ATOM 3157 N N . THR A 1 392 ? 16.223 -32.525 -13.541 1.00 68.81 392 THR A N 1
ATOM 3158 C CA . THR A 1 392 ? 15.746 -31.771 -14.718 1.00 68.81 392 THR A CA 1
ATOM 3159 C C . THR A 1 392 ? 14.255 -31.442 -14.641 1.00 68.81 392 THR A C 1
ATOM 3161 O O . THR A 1 392 ? 13.761 -30.617 -15.407 1.00 68.81 392 THR A O 1
ATOM 3164 N N . LYS A 1 393 ? 13.540 -32.073 -13.702 1.00 76.62 393 LYS A N 1
ATOM 3165 C CA . LYS A 1 393 ? 12.103 -31.909 -13.464 1.00 76.62 393 LYS A CA 1
ATOM 3166 C C . LYS A 1 393 ? 11.834 -31.346 -12.069 1.00 76.62 393 LYS A C 1
ATOM 3168 O O . LYS A 1 393 ? 12.500 -31.754 -11.113 1.00 76.62 393 LYS A O 1
ATOM 3173 N N . SER A 1 394 ? 10.821 -30.488 -11.949 1.00 75.00 394 SER A N 1
ATOM 3174 C CA . SER A 1 394 ? 10.463 -29.822 -10.690 1.00 75.00 394 SER A CA 1
ATOM 3175 C C . SER A 1 394 ? 10.027 -30.801 -9.597 1.00 75.00 394 SER A C 1
ATOM 3177 O O . SER A 1 394 ? 10.272 -30.548 -8.420 1.00 75.00 394 SER A O 1
ATOM 3179 N N . GLU A 1 395 ? 9.446 -31.958 -9.937 1.00 77.38 395 GLU A N 1
ATOM 3180 C CA . GLU A 1 395 ? 9.041 -32.949 -8.930 1.00 77.38 395 GLU A CA 1
ATOM 3181 C C . GLU A 1 395 ? 10.242 -33.557 -8.191 1.00 77.38 395 GLU A C 1
ATOM 3183 O O . GLU A 1 395 ? 10.160 -33.851 -6.997 1.00 77.38 395 GLU A O 1
ATOM 3188 N N . CYS A 1 396 ? 11.364 -33.717 -8.894 1.00 81.69 396 CYS A N 1
ATOM 3189 C CA . CYS A 1 396 ? 12.619 -34.183 -8.315 1.00 81.69 396 CYS A CA 1
ATOM 3190 C C . CYS A 1 396 ? 13.231 -33.095 -7.416 1.00 81.69 396 CYS A C 1
ATOM 3192 O O . CYS A 1 396 ? 13.625 -33.396 -6.289 1.00 81.69 396 CYS A O 1
ATOM 3194 N N . ASP A 1 397 ? 13.207 -31.826 -7.845 1.00 81.19 397 ASP A N 1
ATOM 3195 C CA . ASP A 1 397 ? 13.679 -30.698 -7.026 1.00 81.19 397 ASP A CA 1
ATOM 3196 C C . ASP A 1 397 ? 12.930 -30.594 -5.701 1.00 81.19 397 ASP A C 1
ATOM 3198 O O . ASP A 1 397 ? 13.534 -30.401 -4.651 1.00 81.19 397 ASP A O 1
ATOM 3202 N N . VAL A 1 398 ? 11.612 -30.784 -5.732 1.00 79.44 398 VAL A N 1
ATOM 3203 C CA . VAL A 1 398 ? 10.777 -30.778 -4.528 1.00 79.44 398 VAL A CA 1
ATOM 3204 C C . VAL A 1 398 ? 11.160 -31.918 -3.581 1.00 79.44 398 VAL A C 1
ATOM 3206 O O . VAL A 1 398 ? 11.191 -31.726 -2.365 1.00 79.44 398 VAL A O 1
ATOM 3209 N N . ALA A 1 399 ? 11.438 -33.115 -4.107 1.00 80.00 399 ALA A N 1
ATOM 3210 C CA . ALA A 1 399 ? 11.818 -34.264 -3.288 1.00 80.00 399 ALA A CA 1
ATOM 3211 C C . ALA A 1 399 ? 13.182 -34.055 -2.609 1.00 80.00 399 ALA A C 1
ATOM 3213 O O . ALA A 1 399 ? 13.307 -34.292 -1.405 1.00 80.00 399 ALA A O 1
ATOM 3214 N N . VAL A 1 400 ? 14.169 -33.563 -3.363 1.00 83.38 400 VAL A N 1
ATOM 3215 C CA . VAL A 1 400 ? 15.512 -33.236 -2.862 1.00 83.38 400 VAL A CA 1
ATOM 3216 C C . VAL A 1 400 ? 15.446 -32.075 -1.865 1.00 83.38 400 VAL A C 1
ATOM 3218 O O . VAL A 1 400 ? 15.967 -32.181 -0.756 1.00 83.38 400 VAL A O 1
ATOM 3221 N N . GLY A 1 401 ? 14.723 -31.004 -2.199 1.00 81.31 401 GLY A N 1
ATOM 3222 C CA . GLY A 1 401 ? 14.586 -29.822 -1.352 1.00 81.31 401 GLY A CA 1
ATOM 3223 C C . GLY A 1 401 ? 13.949 -30.120 0.008 1.00 81.31 401 GLY A C 1
ATOM 3224 O O . GLY A 1 401 ? 14.432 -29.655 1.039 1.00 81.31 401 GLY A O 1
ATOM 3225 N N . LYS A 1 402 ? 12.936 -30.999 0.047 1.00 79.94 402 LYS A N 1
ATOM 3226 C CA . LYS A 1 402 ? 12.344 -31.476 1.311 1.00 79.94 402 LYS A CA 1
ATOM 3227 C C . LYS A 1 402 ? 13.341 -32.225 2.192 1.00 79.94 402 LYS A C 1
ATOM 3229 O O . LYS A 1 402 ? 13.287 -32.081 3.408 1.00 79.94 402 LYS A O 1
ATOM 3234 N N . ARG A 1 403 ? 14.231 -33.030 1.600 1.00 79.25 403 ARG A N 1
ATOM 3235 C CA . ARG A 1 403 ? 15.275 -33.769 2.334 1.00 79.25 403 ARG A CA 1
ATOM 3236 C C . ARG A 1 403 ? 16.357 -32.839 2.878 1.00 79.25 403 ARG A C 1
ATOM 3238 O O . ARG A 1 403 ? 16.858 -33.079 3.967 1.00 79.25 403 ARG A O 1
ATOM 3245 N N . LEU A 1 404 ? 16.669 -31.777 2.139 1.00 79.31 404 LEU A N 1
ATOM 3246 C CA . LEU A 1 404 ? 17.629 -30.744 2.532 1.00 79.31 404 LEU A CA 1
ATOM 3247 C C . LEU A 1 404 ? 17.059 -29.717 3.523 1.00 79.31 404 LEU A C 1
ATOM 3249 O O . LEU A 1 404 ? 17.810 -28.890 4.033 1.00 79.31 404 LEU A O 1
ATOM 3253 N N . GLY A 1 405 ? 15.748 -29.746 3.787 1.00 72.56 405 GLY A N 1
ATOM 3254 C CA . GLY A 1 405 ? 15.087 -28.766 4.650 1.00 72.56 405 GLY A CA 1
ATOM 3255 C C . GLY A 1 405 ? 15.096 -27.350 4.069 1.00 72.56 405 GLY A C 1
ATOM 3256 O O . GLY A 1 405 ? 15.130 -26.384 4.826 1.00 72.56 405 GLY A O 1
ATOM 3257 N N . VAL A 1 406 ? 15.102 -27.221 2.739 1.00 79.88 406 VAL A N 1
ATOM 3258 C CA . VAL A 1 406 ? 15.123 -25.927 2.041 1.00 79.88 406 VAL A CA 1
ATOM 3259 C C . VAL A 1 406 ? 13.747 -25.568 1.501 1.00 79.88 406 VAL A C 1
ATOM 3261 O O . VAL A 1 406 ? 12.955 -26.436 1.126 1.00 79.88 406 VAL A O 1
ATOM 3264 N N . THR A 1 407 ? 13.467 -24.272 1.431 1.00 74.44 407 THR A N 1
ATOM 3265 C CA . THR A 1 407 ? 12.219 -23.739 0.865 1.00 74.44 407 THR A CA 1
ATOM 3266 C C . THR A 1 407 ? 12.319 -23.551 -0.648 1.00 74.44 407 THR A C 1
ATOM 3268 O O . THR A 1 407 ? 11.310 -23.662 -1.351 1.00 74.44 407 THR A O 1
ATOM 3271 N N . ARG A 1 408 ? 13.538 -23.327 -1.159 1.00 85.25 408 ARG A N 1
ATOM 3272 C CA . ARG A 1 408 ? 13.818 -23.035 -2.570 1.00 85.25 408 ARG A CA 1
ATOM 3273 C C . ARG A 1 408 ? 15.017 -23.811 -3.094 1.00 85.25 408 ARG A C 1
ATOM 3275 O O . ARG A 1 408 ? 16.001 -24.040 -2.387 1.00 85.25 408 ARG A O 1
ATOM 3282 N N . MET A 1 409 ? 14.917 -24.190 -4.361 1.00 88.50 409 MET A N 1
ATOM 3283 C CA . MET A 1 409 ? 15.957 -24.865 -5.128 1.00 88.50 409 MET A CA 1
ATOM 3284 C C . MET A 1 409 ? 16.403 -23.935 -6.255 1.00 88.50 409 MET A C 1
ATOM 3286 O O . MET A 1 409 ? 15.708 -23.818 -7.267 1.00 88.50 409 MET A O 1
ATOM 3290 N N . ILE A 1 410 ? 17.559 -23.289 -6.087 1.00 91.19 410 ILE A N 1
ATOM 3291 C CA . ILE A 1 410 ? 18.152 -22.424 -7.107 1.00 91.19 410 ILE A CA 1
ATOM 3292 C C . ILE A 1 410 ? 19.195 -23.219 -7.887 1.00 91.19 410 ILE A C 1
ATOM 3294 O O . ILE A 1 410 ? 20.175 -23.719 -7.332 1.00 91.19 410 ILE A O 1
ATOM 3298 N N . LYS A 1 411 ? 18.990 -23.330 -9.197 1.00 91.56 411 LYS A N 1
ATOM 3299 C CA . LYS A 1 411 ? 19.887 -24.051 -10.100 1.00 91.56 411 LYS A CA 1
ATOM 3300 C C . LYS A 1 411 ? 20.318 -23.189 -11.262 1.00 91.56 411 LYS A C 1
ATOM 3302 O O . LYS A 1 411 ? 19.511 -22.466 -11.839 1.00 91.56 411 LYS A O 1
ATOM 3307 N N . ILE A 1 412 ? 21.572 -23.354 -11.649 1.00 93.38 412 ILE A N 1
ATOM 3308 C CA . ILE A 1 412 ? 22.164 -22.707 -12.809 1.00 93.38 412 ILE A CA 1
ATOM 3309 C C . ILE A 1 412 ? 22.598 -23.790 -13.785 1.00 93.38 412 ILE A C 1
ATOM 3311 O O . ILE A 1 412 ? 23.292 -24.737 -13.413 1.00 93.38 412 ILE A O 1
ATOM 3315 N N . ASN A 1 413 ? 22.185 -23.659 -15.039 1.00 92.19 413 ASN A N 1
ATOM 3316 C CA . ASN A 1 413 ? 22.703 -24.467 -16.131 1.00 92.19 413 ASN A CA 1
ATOM 3317 C C . ASN A 1 413 ? 23.531 -23.581 -17.056 1.00 92.19 413 ASN A C 1
ATOM 3319 O O . ASN A 1 413 ? 23.003 -22.607 -17.587 1.00 92.19 413 ASN A O 1
ATOM 3323 N N . VAL A 1 414 ? 24.811 -23.909 -17.221 1.00 93.12 414 VAL A N 1
ATOM 3324 C CA . VAL A 1 414 ? 25.731 -23.186 -18.105 1.00 93.12 414 VAL A CA 1
ATOM 3325 C C . VAL A 1 414 ? 25.989 -24.028 -19.350 1.00 93.12 414 VAL A C 1
ATOM 3327 O O . VAL A 1 414 ? 26.311 -25.216 -19.263 1.00 93.12 414 VAL A O 1
ATOM 3330 N N . ASN A 1 415 ? 25.868 -23.405 -20.514 1.00 92.25 415 ASN A N 1
ATOM 3331 C CA . ASN A 1 415 ? 26.055 -24.039 -21.807 1.00 92.25 415 ASN A CA 1
ATOM 3332 C C . ASN A 1 415 ? 26.878 -23.138 -22.733 1.00 92.25 415 ASN A C 1
ATOM 3334 O O . ASN A 1 415 ? 26.640 -21.932 -22.796 1.00 92.25 415 ASN A O 1
ATOM 3338 N N . TYR A 1 416 ? 27.813 -23.718 -23.486 1.00 92.25 416 TYR A N 1
ATOM 3339 C CA . TYR A 1 416 ? 28.558 -22.994 -24.513 1.00 92.25 416 TYR A CA 1
ATOM 3340 C C . TYR A 1 416 ? 28.280 -23.569 -25.902 1.00 92.25 416 TYR A C 1
ATOM 3342 O O . TYR A 1 416 ? 28.698 -24.674 -26.252 1.00 92.25 416 TYR A O 1
ATOM 3350 N N . LYS A 1 417 ? 27.587 -22.783 -26.730 1.00 89.44 417 LYS A N 1
ATOM 3351 C CA . LYS A 1 417 ? 27.286 -23.124 -28.120 1.00 89.44 417 LYS A CA 1
ATOM 3352 C C . LYS A 1 417 ? 28.454 -22.722 -29.016 1.00 89.44 417 LYS A C 1
ATOM 3354 O O . LYS A 1 417 ? 28.522 -21.592 -29.496 1.00 89.44 417 LYS A O 1
ATOM 3359 N N . ASN A 1 418 ? 29.346 -23.679 -29.282 1.00 83.25 418 ASN A N 1
ATOM 3360 C CA . ASN A 1 418 ? 30.511 -23.504 -30.162 1.00 83.25 418 ASN A CA 1
ATOM 3361 C C . ASN A 1 418 ? 30.155 -22.953 -31.558 1.00 83.25 418 ASN A C 1
ATOM 3363 O O . ASN A 1 418 ? 30.929 -22.186 -32.119 1.00 83.25 418 ASN A O 1
ATOM 3367 N N . SER A 1 419 ? 29.006 -23.337 -32.130 1.00 83.56 419 SER A N 1
ATOM 3368 C CA . SER A 1 419 ? 28.581 -22.875 -33.464 1.00 83.56 419 SER A CA 1
ATOM 3369 C C . SER A 1 419 ? 28.323 -21.371 -33.521 1.00 83.56 419 SER A C 1
ATOM 3371 O O . SER A 1 419 ? 28.577 -20.740 -34.544 1.00 83.56 419 SER A O 1
ATOM 3373 N N . ASP A 1 420 ? 27.852 -20.810 -32.408 1.00 84.19 420 ASP A N 1
ATOM 3374 C CA . ASP A 1 420 ? 27.348 -19.441 -32.325 1.00 84.19 420 ASP A CA 1
ATOM 3375 C C . ASP A 1 420 ? 28.316 -18.539 -31.540 1.00 84.19 420 ASP A C 1
ATOM 3377 O O . ASP A 1 420 ? 28.071 -17.342 -31.394 1.00 84.19 420 ASP A O 1
ATOM 3381 N N . ASN A 1 421 ? 29.417 -19.113 -31.024 1.00 88.94 421 ASN A N 1
ATOM 3382 C CA . ASN A 1 421 ? 30.316 -18.503 -30.041 1.00 88.94 421 ASN A CA 1
ATOM 3383 C C . ASN A 1 421 ? 29.529 -17.824 -28.910 1.00 88.94 421 ASN A C 1
ATOM 3385 O O . ASN A 1 421 ? 29.814 -16.686 -28.539 1.00 88.94 421 ASN A O 1
ATOM 3389 N N . LEU A 1 422 ? 28.510 -18.506 -28.385 1.00 90.62 422 LEU A N 1
ATOM 3390 C CA . LEU A 1 422 ? 27.554 -17.938 -27.439 1.00 90.62 422 LEU A CA 1
ATOM 3391 C C . LEU A 1 422 ? 27.499 -18.767 -26.160 1.00 90.62 422 LEU A C 1
ATOM 3393 O O . LEU A 1 422 ? 27.307 -19.983 -26.199 1.00 90.62 422 LEU A O 1
ATOM 3397 N N . ILE A 1 423 ? 27.638 -18.094 -25.024 1.00 91.44 423 ILE A N 1
ATOM 3398 C CA . ILE A 1 423 ? 27.359 -18.667 -23.710 1.00 91.44 423 ILE A CA 1
ATOM 3399 C C . ILE A 1 423 ? 25.897 -18.422 -23.400 1.00 91.44 423 ILE A C 1
ATOM 3401 O O . ILE A 1 423 ? 25.430 -17.293 -23.527 1.00 91.44 423 ILE A O 1
ATOM 3405 N N . GLU A 1 424 ? 25.208 -19.463 -22.960 1.00 92.44 424 GLU A N 1
ATOM 3406 C CA . GLU A 1 424 ? 23.864 -19.384 -22.412 1.00 92.44 424 GLU A CA 1
ATOM 3407 C C . GLU A 1 424 ? 23.878 -19.925 -20.988 1.00 92.44 424 GLU A C 1
ATOM 3409 O O . GLU A 1 424 ? 24.318 -21.047 -20.735 1.00 92.44 424 GLU A O 1
ATOM 3414 N N . THR A 1 425 ? 23.373 -19.123 -20.062 1.00 93.75 425 THR A N 1
ATOM 3415 C CA . THR A 1 425 ? 23.252 -19.483 -18.656 1.00 93.75 425 THR A CA 1
ATOM 3416 C C . THR A 1 425 ? 21.799 -19.341 -18.246 1.00 93.75 425 THR A C 1
ATOM 3418 O O . THR A 1 425 ? 21.224 -18.269 -18.384 1.00 93.75 425 THR A O 1
ATOM 3421 N N . ILE A 1 426 ? 21.185 -20.402 -17.732 1.00 93.75 426 ILE A N 1
ATOM 3422 C CA . ILE A 1 426 ? 19.784 -20.382 -17.306 1.00 93.75 426 ILE A CA 1
ATOM 3423 C C . ILE A 1 426 ? 19.718 -20.575 -15.800 1.00 93.75 426 ILE A C 1
ATOM 3425 O O . ILE A 1 426 ? 20.109 -21.624 -15.287 1.00 93.75 426 ILE A O 1
ATOM 3429 N N . PHE A 1 427 ? 19.170 -19.583 -15.110 1.00 94.94 427 PHE A N 1
ATOM 3430 C CA . PHE A 1 427 ? 18.873 -19.643 -13.688 1.00 94.94 427 PHE A CA 1
ATOM 3431 C C . PHE A 1 427 ? 17.438 -20.127 -13.506 1.00 94.94 427 PHE A C 1
ATOM 3433 O O . PHE A 1 427 ? 16.531 -19.701 -14.218 1.00 94.94 427 PHE A O 1
ATOM 3440 N N . THR A 1 428 ? 17.221 -21.048 -12.577 1.00 92.94 428 THR A N 1
ATOM 3441 C CA . THR A 1 428 ? 15.906 -21.621 -12.280 1.00 92.94 428 THR A CA 1
ATOM 3442 C C . THR A 1 428 ? 15.690 -21.611 -10.777 1.00 92.94 428 THR A C 1
ATOM 3444 O O . THR A 1 428 ? 16.519 -22.152 -10.049 1.00 92.94 428 THR A O 1
ATOM 3447 N N . ASP A 1 429 ? 14.579 -21.035 -10.330 1.00 90.94 429 ASP A N 1
ATOM 3448 C CA . ASP A 1 429 ? 14.104 -21.091 -8.948 1.00 90.94 429 ASP A CA 1
ATOM 3449 C C . ASP A 1 429 ? 12.859 -21.975 -8.871 1.00 90.94 429 ASP A C 1
ATOM 3451 O O . ASP A 1 429 ? 11.857 -21.730 -9.548 1.00 90.94 429 ASP A O 1
ATOM 3455 N N . THR A 1 430 ? 12.944 -23.035 -8.072 1.00 87.75 430 THR A N 1
ATOM 3456 C CA . THR A 1 430 ? 11.829 -23.952 -7.821 1.00 87.75 430 THR A CA 1
ATOM 3457 C C . THR A 1 430 ? 11.431 -23.898 -6.359 1.00 87.75 430 THR A C 1
ATOM 3459 O O . THR A 1 430 ? 12.242 -24.151 -5.465 1.00 87.75 430 THR A O 1
ATOM 3462 N N . ASN A 1 431 ? 10.152 -23.633 -6.121 1.00 82.38 431 ASN A N 1
ATOM 3463 C CA . ASN A 1 431 ? 9.588 -23.542 -4.791 1.00 82.38 431 ASN A CA 1
ATOM 3464 C C . ASN A 1 431 ? 9.147 -24.921 -4.306 1.00 82.38 431 ASN A C 1
ATOM 3466 O O . ASN A 1 431 ? 8.261 -25.575 -4.865 1.00 82.38 431 ASN A O 1
ATOM 3470 N N . VAL A 1 432 ? 9.790 -25.380 -3.235 1.00 81.75 432 VAL A N 1
ATOM 3471 C CA . VAL A 1 432 ? 9.622 -26.738 -2.704 1.00 81.75 432 VAL A CA 1
ATOM 3472 C C . VAL A 1 432 ? 8.219 -26.936 -2.121 1.00 81.75 432 VAL A C 1
ATOM 3474 O O . VAL A 1 432 ? 7.676 -28.046 -2.147 1.00 81.75 432 VAL A O 1
ATOM 3477 N N . ARG A 1 433 ? 7.597 -25.861 -1.618 1.00 74.94 433 ARG A N 1
ATOM 3478 C CA . ARG A 1 433 ? 6.259 -25.895 -1.018 1.00 74.94 433 ARG A CA 1
ATOM 3479 C C . ARG A 1 433 ? 5.170 -25.949 -2.087 1.00 74.94 433 ARG A C 1
ATOM 3481 O O . ARG A 1 433 ? 4.312 -26.831 -2.021 1.00 74.94 433 ARG A O 1
ATOM 3488 N N . THR A 1 434 ? 5.208 -25.035 -3.057 1.00 77.12 434 THR A N 1
ATOM 3489 C CA . THR A 1 434 ? 4.189 -24.939 -4.124 1.00 77.12 434 THR A CA 1
ATOM 3490 C C . THR A 1 434 ? 4.379 -25.991 -5.214 1.00 77.12 434 THR A C 1
ATOM 3492 O O . THR A 1 434 ? 3.421 -26.330 -5.905 1.00 77.12 434 THR A O 1
ATOM 3495 N N . ARG A 1 435 ? 5.584 -26.570 -5.317 1.00 82.69 435 ARG A N 1
ATOM 3496 C CA . ARG A 1 435 ? 6.002 -27.524 -6.359 1.00 82.69 435 ARG A CA 1
ATOM 3497 C C . ARG A 1 435 ? 6.067 -26.920 -7.762 1.00 82.69 435 ARG A C 1
ATOM 3499 O O . ARG A 1 435 ? 6.050 -27.659 -8.747 1.00 82.69 435 ARG A O 1
ATOM 3506 N N . LEU A 1 436 ? 6.131 -25.596 -7.850 1.00 81.06 436 LEU A N 1
ATOM 3507 C CA . LEU A 1 436 ? 6.182 -24.858 -9.104 1.00 81.06 436 LEU A CA 1
ATOM 3508 C C . LEU A 1 436 ? 7.575 -24.267 -9.323 1.00 81.06 436 LEU A C 1
ATOM 3510 O O . LEU A 1 436 ? 8.330 -24.016 -8.383 1.00 81.06 436 LEU A O 1
ATOM 3514 N N . VAL A 1 437 ? 7.914 -24.083 -10.598 1.00 86.12 437 VAL A N 1
ATOM 3515 C CA . VAL A 1 437 ? 9.047 -23.247 -10.995 1.00 86.12 437 VAL A CA 1
ATOM 3516 C C . VAL A 1 437 ? 8.554 -21.810 -10.928 1.00 86.12 437 VAL A C 1
ATOM 3518 O O . VAL A 1 437 ? 7.780 -21.396 -11.790 1.00 86.12 437 VAL A O 1
ATOM 3521 N N . ASP A 1 438 ? 8.973 -21.087 -9.895 1.00 81.31 438 ASP A N 1
ATOM 3522 C CA . ASP A 1 438 ? 8.533 -19.713 -9.656 1.00 81.31 438 ASP A CA 1
ATOM 3523 C C . ASP A 1 438 ? 9.206 -18.762 -10.656 1.00 81.31 438 ASP A C 1
ATOM 3525 O O . ASP A 1 438 ? 8.575 -17.827 -11.148 1.00 81.31 438 ASP A O 1
ATOM 3529 N N . ARG A 1 439 ? 10.469 -19.030 -11.030 1.00 88.69 439 ARG A N 1
ATOM 3530 C CA . ARG A 1 439 ? 11.173 -18.223 -12.033 1.00 88.69 439 ARG A CA 1
ATOM 3531 C C . ARG A 1 439 ? 12.189 -19.014 -12.850 1.00 88.69 439 ARG A C 1
ATOM 3533 O O . ARG A 1 439 ? 12.888 -19.889 -12.340 1.00 88.69 439 ARG A O 1
ATOM 3540 N N . LYS A 1 440 ? 12.310 -18.657 -14.132 1.00 93.12 440 LYS A N 1
ATOM 3541 C CA . LYS A 1 440 ? 13.352 -19.143 -15.041 1.00 93.12 440 LYS A CA 1
ATOM 3542 C C . LYS A 1 440 ? 13.905 -17.980 -15.854 1.00 93.12 440 LYS A C 1
ATOM 3544 O O . LYS A 1 440 ? 13.170 -17.382 -16.631 1.00 93.12 440 LYS A O 1
ATOM 3549 N N . GLU A 1 441 ? 15.189 -17.693 -15.689 1.00 94.44 441 GLU A N 1
ATOM 3550 C CA . GLU A 1 441 ? 15.826 -16.496 -16.233 1.00 94.44 441 GLU A CA 1
ATOM 3551 C C . GLU A 1 441 ? 17.033 -16.870 -17.110 1.00 94.44 441 GLU A C 1
ATOM 3553 O O . GLU A 1 441 ? 18.012 -17.427 -16.601 1.00 94.44 441 GLU A O 1
ATOM 3558 N N . PRO A 1 442 ? 16.964 -16.639 -18.433 1.00 94.12 442 PRO A N 1
ATOM 3559 C CA . PRO A 1 442 ? 18.077 -16.880 -19.337 1.00 94.12 442 PRO A CA 1
ATOM 3560 C C . PRO A 1 442 ? 18.999 -15.657 -19.442 1.00 94.12 442 PRO A C 1
ATOM 3562 O O . PRO A 1 442 ? 18.551 -14.526 -19.604 1.00 94.12 442 PRO A O 1
ATOM 3565 N N . TYR A 1 443 ? 20.300 -15.915 -19.464 1.00 94.56 443 TYR A N 1
ATOM 3566 C CA . TYR A 1 443 ? 21.358 -14.956 -19.752 1.00 94.56 443 TYR A CA 1
ATOM 3567 C C . TYR A 1 443 ? 22.176 -15.448 -20.936 1.00 94.56 443 TYR A C 1
ATOM 3569 O O . TYR A 1 443 ? 22.451 -16.644 -21.047 1.00 94.56 443 TYR A O 1
ATOM 3577 N N . SER A 1 444 ? 22.597 -14.535 -21.806 1.00 91.56 444 SER A N 1
ATOM 3578 C CA . SER A 1 444 ? 23.413 -14.881 -22.967 1.00 91.56 444 SER A CA 1
ATOM 3579 C C . SER A 1 444 ? 24.554 -13.900 -23.181 1.00 91.56 444 SER A C 1
ATOM 3581 O O . SER A 1 444 ? 24.373 -12.692 -23.036 1.00 91.56 444 SER A O 1
ATOM 3583 N N . LYS A 1 445 ? 25.735 -14.402 -23.559 1.00 91.81 445 LYS A N 1
ATOM 3584 C CA . LYS A 1 445 ? 26.895 -13.553 -23.858 1.00 91.81 445 LYS A CA 1
ATOM 3585 C C . LYS A 1 445 ? 27.739 -14.102 -25.010 1.00 91.81 445 LYS A C 1
ATOM 3587 O O . LYS A 1 445 ? 28.130 -15.268 -24.961 1.00 91.81 445 LYS A O 1
ATOM 3592 N N . PRO A 1 446 ? 28.067 -13.285 -26.031 1.00 89.44 446 PRO A N 1
ATOM 3593 C CA . PRO A 1 446 ? 28.983 -13.702 -27.084 1.00 89.44 446 PRO A CA 1
ATOM 3594 C C . PRO A 1 446 ? 30.422 -13.789 -26.560 1.00 89.44 446 PRO A C 1
ATOM 3596 O O . PRO A 1 446 ? 30.884 -12.918 -25.818 1.00 89.44 446 PRO A O 1
ATOM 3599 N N . VAL A 1 447 ? 31.145 -14.818 -26.991 1.00 88.06 447 VAL A N 1
ATOM 3600 C CA . VAL A 1 447 ? 32.560 -15.045 -26.692 1.00 88.06 447 VAL A CA 1
ATOM 3601 C C . VAL A 1 447 ? 33.412 -14.317 -27.724 1.00 88.06 447 VAL A C 1
ATOM 3603 O O . VAL A 1 447 ? 33.439 -14.667 -28.904 1.00 88.06 447 VAL A O 1
ATOM 3606 N N . ILE A 1 448 ? 34.130 -13.288 -27.276 1.00 83.31 448 ILE A N 1
ATOM 3607 C CA . ILE A 1 448 ? 35.003 -12.477 -28.130 1.00 83.31 448 ILE A CA 1
ATOM 3608 C C . ILE A 1 448 ? 36.417 -13.064 -28.089 1.00 83.31 448 ILE A C 1
ATOM 3610 O O . ILE A 1 448 ? 36.944 -13.375 -27.022 1.00 83.31 448 ILE A O 1
ATOM 3614 N N . SER A 1 449 ? 37.043 -13.219 -29.259 1.00 77.69 449 SER A N 1
ATOM 3615 C CA . SER A 1 449 ? 38.429 -13.702 -29.398 1.00 77.69 449 SER A CA 1
ATOM 3616 C C . SER A 1 449 ? 38.697 -15.086 -28.782 1.00 77.69 449 SER A C 1
ATOM 3618 O O . SER A 1 449 ? 39.827 -15.385 -28.409 1.00 77.69 449 SER A O 1
ATOM 3620 N N . GLY A 1 450 ? 37.665 -15.929 -28.656 1.00 74.62 450 GLY A N 1
ATOM 3621 C CA . GLY A 1 450 ? 37.780 -17.276 -28.086 1.00 74.62 450 GLY A CA 1
ATOM 3622 C C . GLY A 1 450 ? 38.020 -17.320 -26.571 1.00 74.62 450 GLY A C 1
ATOM 3623 O O . GLY A 1 450 ? 38.258 -18.400 -26.036 1.00 74.62 450 GLY A O 1
ATOM 3624 N N . ASN A 1 451 ? 37.952 -16.183 -25.866 1.00 86.19 451 ASN A N 1
ATOM 3625 C CA . ASN A 1 451 ? 38.159 -16.136 -24.419 1.00 86.19 451 ASN A CA 1
ATOM 3626 C C . ASN A 1 451 ? 36.865 -16.478 -23.662 1.00 86.19 451 ASN A C 1
ATOM 3628 O O . ASN A 1 451 ? 36.145 -15.602 -23.178 1.00 86.19 451 ASN A O 1
ATOM 3632 N N . LEU A 1 452 ? 36.564 -17.778 -23.607 1.00 86.88 452 LEU A N 1
ATOM 3633 C CA . LEU A 1 452 ? 35.397 -18.326 -22.913 1.00 86.88 452 LEU A CA 1
ATOM 3634 C C . LEU A 1 452 ? 35.413 -17.987 -21.417 1.00 86.88 452 LEU A C 1
ATOM 3636 O O . LEU A 1 452 ? 34.386 -17.609 -20.866 1.00 86.88 452 LEU A O 1
ATOM 3640 N N . GLU A 1 453 ? 36.580 -18.097 -20.780 1.00 88.25 453 GLU A N 1
ATOM 3641 C CA . GLU A 1 453 ? 36.768 -17.842 -19.351 1.00 88.25 453 GLU A CA 1
ATOM 3642 C C . GLU A 1 453 ? 36.307 -16.427 -18.990 1.00 88.25 453 GLU A C 1
ATOM 3644 O O . GLU A 1 453 ? 35.386 -16.248 -18.192 1.00 88.25 453 GLU A O 1
ATOM 3649 N N . GLN A 1 454 ? 36.858 -15.424 -19.670 1.00 88.12 454 GLN A N 1
ATOM 3650 C CA . GLN A 1 454 ? 36.508 -14.030 -19.428 1.00 88.12 454 GLN A CA 1
ATOM 3651 C C . GLN A 1 454 ? 35.016 -13.752 -19.665 1.00 88.12 454 GLN A C 1
ATOM 3653 O O . GLN A 1 454 ? 34.376 -13.063 -18.873 1.00 88.12 454 GLN A O 1
ATOM 3658 N N . ALA A 1 455 ? 34.434 -14.321 -20.724 1.00 87.56 455 ALA A N 1
ATOM 3659 C CA . ALA A 1 455 ? 33.017 -14.141 -21.026 1.00 87.56 455 ALA A CA 1
ATOM 3660 C C . ALA A 1 455 ? 32.085 -14.717 -19.938 1.00 87.56 455 ALA A C 1
ATOM 3662 O O . ALA A 1 455 ? 30.969 -14.220 -19.789 1.00 87.56 455 ALA A O 1
ATOM 3663 N N . ILE A 1 456 ? 32.528 -15.704 -19.153 1.00 89.50 456 ILE A N 1
ATOM 3664 C CA . ILE A 1 456 ? 31.776 -16.214 -17.998 1.00 89.50 456 ILE A CA 1
ATOM 3665 C C . ILE A 1 456 ? 32.057 -15.350 -16.768 1.00 89.50 456 ILE A C 1
ATOM 3667 O O . ILE A 1 456 ? 31.140 -14.722 -16.239 1.00 89.50 456 ILE A O 1
ATOM 3671 N N . PHE A 1 457 ? 33.315 -15.289 -16.326 1.00 93.19 457 PHE A N 1
ATOM 3672 C CA . PHE A 1 457 ? 33.672 -14.713 -15.026 1.00 93.19 457 PHE A CA 1
ATOM 3673 C C . PHE A 1 457 ? 33.365 -13.213 -14.919 1.00 93.19 457 PHE A C 1
ATOM 3675 O O . PHE A 1 457 ? 32.922 -12.777 -13.857 1.00 93.19 457 PHE A O 1
ATOM 3682 N N . ASP A 1 458 ? 33.488 -12.443 -16.007 1.00 92.62 458 ASP A N 1
ATOM 3683 C CA . ASP A 1 458 ? 33.187 -11.002 -15.995 1.00 92.62 458 ASP A CA 1
ATOM 3684 C C . ASP A 1 458 ? 31.685 -10.704 -15.803 1.00 92.62 458 ASP A C 1
ATOM 3686 O O . ASP A 1 458 ? 31.323 -9.576 -15.467 1.00 92.62 458 ASP A O 1
ATOM 3690 N N . ASN A 1 459 ? 30.799 -11.686 -16.022 1.00 94.44 459 ASN A N 1
ATOM 3691 C CA . ASN A 1 459 ? 29.346 -11.479 -16.021 1.00 94.44 459 ASN A CA 1
ATOM 3692 C C . ASN A 1 459 ? 28.611 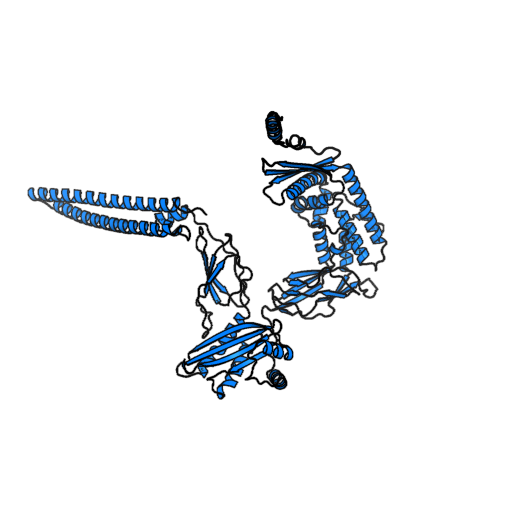-12.203 -14.882 1.00 94.44 459 ASN A C 1
ATOM 3694 O O . ASN A 1 459 ? 27.451 -11.873 -14.635 1.00 94.44 459 ASN A O 1
ATOM 3698 N N . ILE A 1 460 ? 29.265 -13.127 -14.160 1.00 95.50 460 ILE A N 1
ATOM 3699 C CA . ILE A 1 460 ? 28.662 -13.876 -13.040 1.00 95.50 460 ILE A CA 1
ATOM 3700 C C . ILE A 1 460 ? 27.974 -12.929 -12.052 1.00 95.50 460 ILE A C 1
ATOM 3702 O O . ILE A 1 460 ? 26.786 -13.088 -11.790 1.00 95.50 460 ILE A O 1
ATOM 3706 N N . ASP A 1 461 ? 28.689 -11.917 -11.552 1.00 95.62 461 ASP A N 1
ATOM 3707 C CA . ASP A 1 461 ? 28.143 -10.979 -10.564 1.00 95.62 461 ASP A CA 1
ATOM 3708 C C . ASP A 1 461 ? 26.886 -10.267 -11.082 1.00 95.62 461 ASP A C 1
ATOM 3710 O O . ASP A 1 461 ? 25.895 -10.168 -10.361 1.00 95.62 461 ASP A O 1
ATOM 3714 N N . SER A 1 462 ? 26.900 -9.803 -12.334 1.00 95.44 462 SER A N 1
ATOM 3715 C CA . SER A 1 462 ? 25.745 -9.137 -12.943 1.00 95.44 462 SER A CA 1
ATOM 3716 C C . SER A 1 462 ? 24.541 -10.066 -13.071 1.00 95.44 462 SER A C 1
ATOM 3718 O O . SER A 1 462 ? 23.426 -9.654 -12.768 1.00 95.44 462 SER A O 1
ATOM 3720 N N . TRP A 1 463 ? 24.752 -11.314 -13.500 1.00 96.19 463 TRP A N 1
ATOM 3721 C CA . TRP A 1 463 ? 23.673 -12.296 -13.634 1.00 96.19 463 TRP A CA 1
ATOM 3722 C C . TRP A 1 463 ? 23.073 -12.660 -12.277 1.00 96.19 463 TRP A C 1
ATOM 3724 O O . TRP A 1 463 ? 21.857 -12.745 -12.148 1.00 96.19 463 TRP A O 1
ATOM 3734 N N . VAL A 1 464 ? 23.912 -12.822 -11.249 1.00 94.50 464 VAL A N 1
ATOM 3735 C CA . VAL A 1 464 ? 23.458 -13.119 -9.885 1.00 94.50 464 VAL A CA 1
ATOM 3736 C C . VAL A 1 464 ? 22.643 -11.966 -9.306 1.00 94.50 464 VAL A C 1
ATOM 3738 O O . VAL A 1 464 ? 21.572 -12.211 -8.754 1.00 94.50 464 VAL A O 1
ATOM 3741 N N . ILE A 1 465 ? 23.124 -10.724 -9.437 1.00 92.38 465 ILE A N 1
ATOM 3742 C CA . ILE A 1 465 ? 22.408 -9.540 -8.938 1.00 92.38 465 ILE A CA 1
ATOM 3743 C C . ILE A 1 465 ? 21.069 -9.389 -9.663 1.00 92.38 465 ILE A C 1
ATOM 3745 O O . ILE A 1 465 ? 20.043 -9.278 -9.001 1.00 92.38 465 ILE A O 1
ATOM 3749 N N . ASP A 1 466 ? 21.062 -9.444 -11.000 1.00 93.31 466 ASP A N 1
ATOM 3750 C CA . ASP A 1 466 ? 19.829 -9.314 -11.783 1.00 93.31 466 ASP A CA 1
ATOM 3751 C C . ASP A 1 466 ? 18.813 -10.399 -11.416 1.00 93.31 466 ASP A C 1
ATOM 3753 O O . ASP A 1 466 ? 17.657 -10.080 -11.147 1.00 93.31 466 ASP A O 1
ATOM 3757 N N . PHE A 1 467 ? 19.240 -11.665 -11.341 1.00 92.88 467 PHE A N 1
ATOM 3758 C CA . PHE A 1 467 ? 18.363 -12.774 -10.972 1.00 92.88 467 PHE A CA 1
ATOM 3759 C C . PHE A 1 467 ? 17.779 -12.585 -9.573 1.00 92.88 467 PHE A C 1
ATOM 3761 O O . PHE A 1 467 ? 16.578 -12.757 -9.372 1.00 92.88 467 PHE A O 1
ATOM 3768 N N . TYR A 1 468 ? 18.614 -12.206 -8.605 1.00 88.69 468 TYR A N 1
ATOM 3769 C CA . TYR A 1 468 ? 18.180 -11.983 -7.233 1.00 88.69 468 TYR A CA 1
ATOM 3770 C C . TYR A 1 468 ? 17.182 -10.826 -7.123 1.00 88.69 468 TYR A C 1
ATOM 3772 O O . TYR A 1 468 ? 16.145 -10.974 -6.476 1.00 88.69 468 TYR A O 1
ATOM 3780 N N . ASP A 1 469 ? 17.443 -9.707 -7.796 1.00 88.19 469 ASP A N 1
ATOM 3781 C CA . ASP A 1 469 ? 16.536 -8.559 -7.830 1.00 88.19 469 ASP A CA 1
ATOM 3782 C C . ASP A 1 469 ? 15.188 -8.937 -8.467 1.00 88.19 469 ASP A C 1
ATOM 3784 O O . ASP A 1 469 ? 14.124 -8.527 -8.010 1.00 88.19 469 ASP A O 1
ATOM 3788 N N . LYS A 1 470 ? 15.223 -9.788 -9.489 1.00 89.00 470 LYS A N 1
ATOM 3789 C CA . LYS A 1 470 ? 14.063 -10.340 -10.191 1.00 89.00 470 LYS A CA 1
ATOM 3790 C C . LYS A 1 470 ? 13.242 -11.342 -9.376 1.00 89.00 470 LYS A C 1
ATOM 3792 O O . LYS A 1 470 ? 12.029 -11.422 -9.550 1.00 89.00 470 LYS A O 1
ATOM 3797 N N . LEU A 1 471 ? 13.852 -12.085 -8.457 1.00 84.81 471 LEU A N 1
ATOM 3798 C CA . LEU A 1 471 ? 13.103 -12.877 -7.469 1.00 84.81 471 LEU A CA 1
ATOM 3799 C C . LEU A 1 471 ? 12.336 -11.998 -6.464 1.00 84.81 471 LEU A C 1
ATOM 3801 O O . LEU A 1 471 ? 11.589 -12.522 -5.642 1.00 84.81 471 LEU A O 1
ATOM 3805 N N . ASN A 1 472 ? 12.537 -10.682 -6.529 1.00 74.38 472 ASN A N 1
ATOM 3806 C CA . ASN A 1 472 ? 12.016 -9.673 -5.624 1.00 74.38 472 ASN A CA 1
ATOM 3807 C C . ASN A 1 472 ? 11.396 -8.503 -6.423 1.00 74.38 472 ASN A C 1
ATOM 3809 O O . ASN A 1 472 ? 11.874 -7.362 -6.327 1.00 74.38 472 ASN A O 1
ATOM 3813 N N . PRO A 1 473 ? 10.376 -8.758 -7.265 1.00 80.50 473 PRO A N 1
ATOM 3814 C CA . PRO A 1 473 ? 9.889 -7.757 -8.201 1.00 80.50 473 PRO A CA 1
ATOM 3815 C C . PRO A 1 473 ? 9.314 -6.529 -7.468 1.00 80.50 473 PRO A C 1
ATOM 3817 O O . PRO A 1 473 ? 8.615 -6.664 -6.457 1.00 80.50 473 PRO A O 1
ATOM 3820 N N . PRO A 1 474 ? 9.590 -5.297 -7.933 1.00 80.31 474 PRO A N 1
ATOM 3821 C CA . PRO A 1 474 ? 8.828 -4.130 -7.519 1.00 80.31 474 PRO A CA 1
ATOM 3822 C C . PRO A 1 474 ? 7.342 -4.292 -7.836 1.00 80.31 474 PRO A C 1
ATOM 3824 O O . PRO A 1 474 ? 6.957 -4.890 -8.839 1.00 80.31 474 PRO A O 1
ATOM 3827 N N . THR A 1 475 ? 6.514 -3.672 -7.004 1.00 80.06 475 THR A N 1
ATOM 3828 C CA . THR A 1 475 ? 5.055 -3.633 -7.169 1.00 80.06 475 THR A CA 1
ATOM 3829 C C . THR A 1 475 ? 4.609 -2.223 -7.523 1.00 80.06 475 THR A C 1
ATOM 3831 O O . THR A 1 475 ? 5.090 -1.235 -6.956 1.00 80.06 475 THR A O 1
ATOM 3834 N N . ILE A 1 476 ? 3.686 -2.132 -8.478 1.00 82.56 476 ILE A N 1
ATOM 3835 C CA . ILE A 1 476 ? 3.079 -0.887 -8.926 1.00 82.56 476 ILE A CA 1
ATOM 3836 C C . ILE A 1 476 ? 1.629 -0.808 -8.460 1.00 82.56 476 ILE A C 1
ATOM 3838 O O . ILE A 1 476 ? 0.765 -1.565 -8.898 1.00 82.56 476 ILE A O 1
ATOM 3842 N N . ASN A 1 477 ? 1.378 0.197 -7.632 1.00 79.12 477 ASN A N 1
ATOM 3843 C CA . ASN A 1 477 ? 0.071 0.686 -7.245 1.00 79.12 477 ASN A CA 1
ATOM 3844 C C . ASN A 1 477 ? -0.141 2.042 -7.921 1.00 79.12 477 ASN A C 1
ATOM 3846 O O . ASN A 1 477 ? 0.585 2.996 -7.652 1.00 79.12 477 ASN A O 1
ATOM 3850 N N . LEU A 1 478 ? -1.088 2.111 -8.855 1.00 81.75 478 LEU A N 1
ATOM 3851 C CA . LEU A 1 478 ? -1.372 3.319 -9.631 1.00 81.75 478 LEU A CA 1
ATOM 3852 C C . LEU A 1 478 ? -2.875 3.479 -9.814 1.00 81.75 478 LEU A C 1
ATOM 3854 O O . LEU A 1 478 ? -3.518 2.658 -10.475 1.00 81.75 478 LEU A O 1
ATOM 3858 N N . LYS A 1 479 ? -3.422 4.581 -9.300 1.00 84.81 479 LYS A N 1
ATOM 3859 C CA . LYS A 1 479 ? -4.792 5.018 -9.579 1.00 84.81 479 LYS A CA 1
ATOM 3860 C C . LYS A 1 479 ? -4.779 6.313 -10.383 1.00 84.81 479 LYS A C 1
ATOM 3862 O O . LYS A 1 479 ? -3.743 6.949 -10.581 1.00 84.81 479 LYS A O 1
ATOM 3867 N N . SER A 1 480 ? -5.950 6.687 -10.885 1.00 87.06 480 SER A N 1
ATOM 3868 C CA . SER A 1 480 ? -6.142 7.935 -11.614 1.00 87.06 480 SER A CA 1
ATOM 3869 C C . SER A 1 480 ? -7.497 8.550 -11.313 1.00 87.06 480 SER A C 1
ATOM 3871 O O . SER A 1 480 ? -8.455 7.842 -11.005 1.00 87.06 480 SER A O 1
ATOM 3873 N N . ASN A 1 481 ? -7.573 9.870 -11.473 1.00 85.62 481 ASN A N 1
ATOM 3874 C CA . ASN A 1 481 ? -8.824 10.621 -11.513 1.00 85.62 481 ASN A CA 1
ATOM 3875 C C . ASN A 1 481 ? -9.719 10.228 -12.706 1.00 85.62 481 ASN A C 1
ATOM 3877 O O . ASN A 1 481 ? -10.917 10.492 -12.677 1.00 85.62 481 ASN A O 1
ATOM 3881 N N . ALA A 1 482 ? -9.163 9.588 -13.742 1.00 79.06 482 ALA A N 1
ATOM 3882 C CA . ALA A 1 482 ? -9.897 9.158 -14.925 1.00 79.06 482 ALA A CA 1
ATOM 3883 C C . ALA A 1 482 ? -10.012 7.616 -14.992 1.00 79.06 482 ALA A C 1
ATOM 3885 O O . ALA A 1 482 ? -8.995 6.931 -15.122 1.00 79.06 482 ALA A O 1
ATOM 3886 N N . PRO A 1 483 ? -11.230 7.034 -14.988 1.00 78.31 483 PRO A N 1
ATOM 3887 C CA . PRO A 1 483 ? -11.405 5.580 -15.050 1.00 78.31 483 PRO A CA 1
ATOM 3888 C C . PRO A 1 483 ? -11.000 5.019 -16.420 1.00 78.31 483 PRO A C 1
ATOM 3890 O O . PRO A 1 483 ? -11.185 5.688 -17.439 1.00 78.31 483 PRO A O 1
ATOM 3893 N N . GLY A 1 484 ? -10.476 3.791 -16.465 1.00 79.06 484 GLY A N 1
ATOM 3894 C CA . GLY A 1 484 ? -10.104 3.125 -17.722 1.00 79.06 484 GLY A CA 1
ATOM 3895 C C . GLY A 1 484 ? -8.919 3.770 -18.451 1.00 79.06 484 GLY A C 1
ATOM 3896 O O . GLY A 1 484 ? -8.814 3.669 -19.671 1.00 79.06 484 GLY A O 1
ATOM 3897 N N . LEU A 1 485 ? -8.049 4.472 -17.721 1.00 87.12 485 LEU A N 1
ATOM 3898 C CA . LEU A 1 485 ? -6.830 5.065 -18.260 1.00 87.12 485 LEU A CA 1
ATOM 3899 C C . LEU A 1 485 ? -5.855 3.972 -18.727 1.00 87.12 485 LEU A C 1
ATOM 3901 O O . LEU A 1 485 ? -5.498 3.096 -17.943 1.00 87.12 485 LEU A O 1
ATOM 3905 N N . LYS A 1 486 ? -5.395 4.037 -19.982 1.00 92.19 486 LYS A N 1
ATOM 3906 C CA . LYS A 1 486 ? -4.328 3.172 -20.494 1.00 92.19 486 LYS A CA 1
ATOM 3907 C C . LYS A 1 486 ? -2.972 3.698 -20.022 1.00 92.19 486 LYS A C 1
ATOM 3909 O O . LYS A 1 486 ? -2.658 4.871 -20.217 1.00 92.19 486 LYS A O 1
ATOM 3914 N N . VAL A 1 487 ? -2.152 2.823 -19.452 1.00 93.31 487 VAL A N 1
ATOM 3915 C CA . VAL A 1 487 ? -0.738 3.074 -19.171 1.00 93.31 487 VAL A CA 1
ATOM 3916 C C . VAL A 1 487 ? 0.101 2.157 -20.051 1.00 93.31 487 VAL A C 1
ATOM 3918 O O . VAL A 1 487 ? 0.039 0.937 -19.936 1.00 93.31 487 VAL A O 1
ATOM 3921 N N . SER A 1 488 ? 0.870 2.746 -20.961 1.00 94.94 488 SER A N 1
ATOM 3922 C CA . SER A 1 488 ? 1.893 2.029 -21.720 1.00 94.94 488 SER A CA 1
ATOM 3923 C C . SER A 1 488 ? 3.224 2.169 -20.990 1.00 94.94 488 SER A C 1
ATOM 3925 O O . SER A 1 488 ? 3.559 3.262 -20.537 1.00 94.94 488 SER A O 1
ATOM 3927 N N . TYR A 1 489 ? 3.993 1.095 -20.876 1.00 94.31 489 TYR A N 1
ATOM 3928 C CA . TYR A 1 489 ? 5.296 1.113 -20.226 1.00 94.31 489 TYR A CA 1
ATOM 3929 C C . TYR A 1 489 ? 6.349 0.458 -21.108 1.00 94.31 489 TYR A C 1
ATOM 3931 O O . TYR A 1 489 ? 6.103 -0.522 -21.808 1.00 94.31 489 TYR A O 1
ATOM 3939 N N . ARG A 1 490 ? 7.547 1.031 -21.081 1.00 95.06 490 ARG A N 1
ATOM 3940 C CA . ARG A 1 490 ? 8.719 0.492 -21.762 1.00 95.06 490 ARG A CA 1
ATOM 3941 C C . ARG A 1 490 ? 9.935 0.687 -20.877 1.00 95.06 490 ARG A C 1
ATOM 3943 O O . ARG A 1 490 ? 10.155 1.792 -20.373 1.00 95.06 490 ARG A O 1
ATOM 3950 N N . ARG A 1 491 ? 10.747 -0.358 -20.733 1.00 93.81 491 ARG A N 1
ATOM 3951 C CA . ARG A 1 491 ? 12.055 -0.226 -20.098 1.00 93.81 491 ARG A CA 1
ATOM 3952 C C . ARG A 1 491 ? 12.974 0.627 -20.970 1.00 93.81 491 ARG A C 1
ATOM 3954 O O . ARG A 1 491 ? 13.028 0.455 -22.188 1.00 93.81 491 ARG A O 1
ATOM 3961 N N . ILE A 1 492 ? 13.677 1.559 -20.342 1.00 93.44 492 ILE A N 1
ATOM 3962 C CA . ILE A 1 492 ? 14.642 2.445 -20.988 1.00 93.44 492 ILE A CA 1
ATOM 3963 C C . ILE A 1 492 ? 16.027 2.230 -20.389 1.00 93.44 492 ILE A C 1
ATOM 3965 O O . ILE A 1 492 ? 16.166 1.988 -19.190 1.00 93.44 492 ILE A O 1
ATOM 3969 N N . LYS A 1 493 ? 17.051 2.367 -21.233 1.00 89.88 493 LYS A N 1
ATOM 3970 C CA . LYS A 1 493 ? 18.442 2.201 -20.823 1.00 89.88 493 LYS A CA 1
ATOM 3971 C C . LYS A 1 493 ? 18.815 3.181 -19.711 1.00 89.88 493 LYS A C 1
ATOM 3973 O O . LYS A 1 493 ? 18.586 4.390 -19.826 1.00 89.88 493 LYS A O 1
ATOM 3978 N N . SER A 1 494 ? 19.426 2.657 -18.659 1.00 88.31 494 SER A N 1
ATOM 3979 C CA . SER A 1 494 ? 19.801 3.380 -17.451 1.00 88.31 494 SER A CA 1
ATOM 3980 C C . SER A 1 494 ? 21.288 3.226 -17.155 1.00 88.31 494 SER A C 1
ATOM 3982 O O . SER A 1 494 ? 21.928 2.258 -17.550 1.00 88.31 494 SER A O 1
ATOM 3984 N N . LYS A 1 495 ? 21.857 4.175 -16.406 1.00 85.00 495 LYS A N 1
ATOM 3985 C CA . LYS A 1 495 ? 23.228 4.033 -15.879 1.00 85.00 495 LYS A CA 1
ATOM 3986 C C . LYS A 1 495 ? 23.336 2.945 -14.805 1.00 85.00 495 LYS A C 1
ATOM 3988 O O . LYS A 1 495 ? 24.445 2.557 -14.465 1.00 85.00 495 LYS A O 1
ATOM 3993 N N . LEU A 1 496 ? 22.197 2.516 -14.262 1.00 83.00 496 LEU A N 1
ATOM 3994 C CA . LEU A 1 496 ? 22.090 1.453 -13.266 1.00 83.00 496 LEU A CA 1
ATOM 3995 C C . LEU A 1 496 ? 22.006 0.057 -13.902 1.00 83.00 496 LEU A C 1
ATOM 3997 O O . LEU A 1 496 ? 22.050 -0.929 -13.177 1.00 83.00 496 LEU A O 1
ATOM 4001 N N . ASP A 1 497 ? 21.873 -0.035 -15.231 1.00 88.62 497 ASP A N 1
ATOM 4002 C CA . ASP A 1 497 ? 21.798 -1.320 -15.922 1.00 88.62 497 ASP A CA 1
ATOM 4003 C C . ASP A 1 497 ? 23.113 -2.094 -15.759 1.00 88.62 497 ASP A C 1
ATOM 4005 O O . ASP A 1 497 ? 24.202 -1.580 -16.031 1.00 88.62 497 ASP A O 1
ATOM 4009 N N . LEU A 1 498 ? 22.998 -3.349 -15.326 1.00 90.44 498 LEU A N 1
ATOM 4010 C CA . LEU A 1 498 ? 24.148 -4.219 -15.099 1.00 90.44 498 LEU A CA 1
ATOM 4011 C C . LEU A 1 498 ? 24.819 -4.618 -16.426 1.00 90.44 498 LEU A C 1
ATOM 4013 O O . LEU A 1 498 ? 24.125 -4.942 -17.396 1.00 90.44 498 LEU A O 1
ATOM 4017 N N . PRO A 1 499 ? 26.163 -4.622 -16.497 1.00 85.94 499 PRO A N 1
ATOM 4018 C CA . PRO A 1 499 ? 26.875 -5.028 -17.700 1.00 85.94 499 PRO A CA 1
ATOM 4019 C C . PRO A 1 499 ? 26.665 -6.521 -17.972 1.00 85.94 499 PRO A C 1
ATOM 4021 O O . PRO A 1 499 ? 26.743 -7.339 -17.061 1.00 85.94 499 PRO A O 1
ATOM 4024 N N . GLY A 1 500 ? 26.432 -6.876 -19.239 1.00 81.62 500 GLY A N 1
ATOM 4025 C CA . GLY A 1 500 ? 26.292 -8.278 -19.655 1.00 81.62 500 GLY A CA 1
ATOM 4026 C C . GLY A 1 500 ? 24.924 -8.910 -19.410 1.00 81.62 500 GLY A C 1
ATOM 4027 O O . GLY A 1 500 ? 24.787 -10.116 -19.612 1.00 81.62 500 GLY A O 1
ATOM 4028 N N . VAL A 1 501 ? 23.935 -8.107 -19.014 1.00 89.12 501 VAL A N 1
ATOM 4029 C CA . VAL A 1 501 ? 22.524 -8.495 -18.957 1.00 89.12 501 VAL A CA 1
ATOM 4030 C C . VAL A 1 501 ? 21.783 -7.816 -20.106 1.00 89.12 501 VAL A C 1
ATOM 4032 O O . VAL A 1 501 ? 21.877 -6.598 -20.276 1.00 89.12 501 VAL A O 1
ATOM 4035 N N . ASP A 1 502 ? 21.049 -8.608 -20.884 1.00 87.00 502 ASP A N 1
ATOM 4036 C CA . ASP A 1 502 ? 20.191 -8.109 -21.955 1.00 87.00 502 ASP A CA 1
ATOM 4037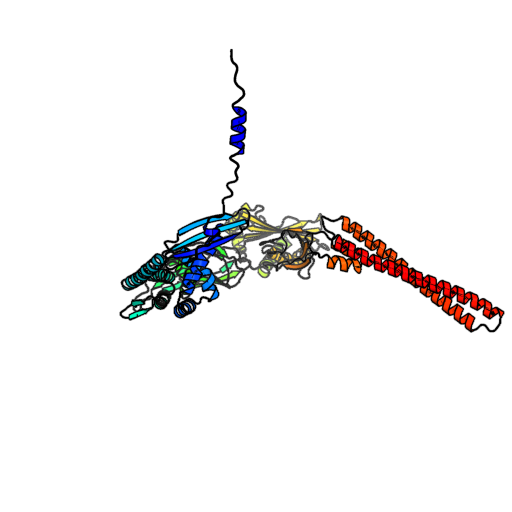 C C . ASP A 1 502 ? 18.771 -7.915 -21.420 1.00 87.00 502 ASP A C 1
ATOM 4039 O O . ASP A 1 502 ? 18.139 -8.843 -20.918 1.00 87.00 502 ASP A O 1
ATOM 4043 N N . TYR A 1 503 ? 18.262 -6.690 -21.526 1.00 87.12 503 TYR A N 1
ATOM 4044 C CA . TYR A 1 503 ? 16.949 -6.329 -21.008 1.00 87.12 503 TYR A CA 1
ATOM 4045 C C . TYR A 1 503 ? 15.925 -6.174 -22.128 1.00 87.12 503 TYR A C 1
ATOM 4047 O O . TYR A 1 503 ? 16.216 -5.626 -23.192 1.00 87.12 503 TYR A O 1
ATOM 4055 N N . ASN A 1 504 ? 14.693 -6.610 -21.871 1.00 83.31 504 ASN A N 1
ATOM 4056 C CA . ASN A 1 504 ? 13.597 -6.451 -22.816 1.00 83.31 504 ASN A CA 1
ATOM 4057 C C . ASN A 1 504 ? 13.115 -4.987 -22.853 1.00 83.31 504 ASN A C 1
ATOM 4059 O O . ASN A 1 504 ? 12.556 -4.477 -21.884 1.00 83.31 504 ASN A O 1
ATOM 4063 N N . GLU A 1 505 ? 13.306 -4.314 -23.989 1.00 86.62 505 GLU A N 1
ATOM 4064 C CA . GLU A 1 505 ? 12.833 -2.941 -24.224 1.00 86.62 505 GLU A CA 1
ATOM 4065 C C . GLU A 1 505 ? 11.477 -2.878 -24.952 1.00 86.62 505 GLU A C 1
ATOM 4067 O O . GLU A 1 505 ? 11.085 -1.823 -25.466 1.00 86.62 505 GLU A O 1
ATOM 4072 N N . LYS A 1 506 ? 10.751 -3.997 -25.053 1.00 90.38 506 LYS A N 1
ATOM 4073 C CA . LYS A 1 506 ? 9.433 -4.024 -25.688 1.00 90.38 506 LYS A CA 1
ATOM 4074 C C . LYS A 1 506 ? 8.453 -3.145 -24.909 1.00 90.38 506 LYS A C 1
ATOM 4076 O O . LYS A 1 506 ? 8.409 -3.162 -23.684 1.00 90.38 506 LYS A O 1
ATOM 4081 N N . ALA A 1 507 ? 7.665 -2.367 -25.648 1.00 90.00 507 ALA A N 1
ATOM 4082 C CA . ALA A 1 507 ? 6.569 -1.608 -25.070 1.00 90.00 507 ALA A CA 1
ATOM 4083 C C . ALA A 1 507 ? 5.374 -2.531 -24.807 1.00 90.00 507 ALA A C 1
ATOM 4085 O O . ALA A 1 507 ? 4.925 -3.257 -25.699 1.00 90.00 507 ALA A O 1
ATOM 4086 N N . GLU A 1 508 ? 4.852 -2.455 -23.595 1.00 92.88 508 GLU A N 1
ATOM 4087 C CA . GLU A 1 508 ? 3.662 -3.161 -23.136 1.00 92.88 508 GLU A CA 1
ATOM 4088 C C . GLU A 1 508 ? 2.648 -2.147 -22.601 1.00 92.88 508 GLU A C 1
ATOM 4090 O O . GLU A 1 508 ? 2.936 -0.949 -22.513 1.00 92.88 508 GLU A O 1
ATOM 4095 N N . TYR A 1 509 ? 1.426 -2.588 -22.314 1.00 92.75 509 TYR A N 1
ATOM 4096 C CA . TYR A 1 509 ? 0.397 -1.704 -21.781 1.00 92.75 509 TYR A CA 1
ATOM 4097 C C . TYR A 1 509 ? -0.569 -2.441 -20.865 1.00 92.75 509 TYR A C 1
ATOM 4099 O O . TYR A 1 509 ? -0.809 -3.633 -21.034 1.00 92.75 509 TYR A O 1
ATOM 4107 N N . GLN A 1 510 ? -1.167 -1.683 -19.953 1.00 90.00 510 GLN A N 1
ATOM 4108 C CA . GLN A 1 510 ? -2.218 -2.125 -19.047 1.00 90.00 510 GLN A CA 1
ATOM 4109 C C . GLN A 1 510 ? -3.237 -0.990 -18.839 1.00 90.00 510 GLN A C 1
ATOM 4111 O O . GLN A 1 510 ? -3.012 0.146 -19.264 1.00 90.00 510 GLN A O 1
ATOM 4116 N N . PHE A 1 511 ? -4.374 -1.279 -18.207 1.00 88.44 511 PHE A N 1
ATOM 4117 C CA . PHE A 1 511 ? -5.370 -0.277 -17.818 1.00 88.44 511 PHE A CA 1
ATOM 4118 C C . PHE A 1 511 ? -5.383 -0.078 -16.301 1.00 88.44 511 PHE A C 1
ATOM 4120 O O . PHE A 1 511 ? -5.241 -1.041 -15.553 1.00 88.44 511 PHE A O 1
ATOM 4127 N N . LEU A 1 512 ? -5.561 1.168 -15.856 1.00 84.38 512 LEU A N 1
ATOM 4128 C CA . LEU A 1 512 ? -5.671 1.517 -14.440 1.00 84.38 512 LEU A CA 1
ATOM 4129 C C . LEU A 1 512 ? -7.062 1.170 -13.862 1.00 84.38 512 LEU A C 1
ATOM 4131 O O . LEU A 1 512 ? -8.058 1.284 -14.588 1.00 84.38 512 LEU A O 1
ATOM 4135 N N . PRO A 1 513 ? -7.157 0.847 -12.553 1.00 82.75 513 PRO A N 1
ATOM 4136 C CA . PRO A 1 513 ? -6.072 0.869 -11.566 1.00 82.75 513 PRO A CA 1
ATOM 4137 C C . PRO A 1 513 ? -5.139 -0.343 -11.663 1.00 82.75 513 PRO A C 1
ATOM 4139 O O . PRO A 1 513 ? -5.581 -1.457 -11.929 1.00 82.75 513 PRO A O 1
ATOM 4142 N N . LEU A 1 514 ? -3.851 -0.115 -11.400 1.00 79.75 514 LEU A N 1
ATOM 4143 C CA . LEU A 1 514 ? -2.914 -1.194 -11.089 1.00 79.75 514 LEU A CA 1
ATOM 4144 C C . LEU A 1 514 ? -2.886 -1.369 -9.578 1.00 79.75 514 LEU A C 1
ATOM 4146 O O . LEU A 1 514 ? -2.710 -0.382 -8.859 1.00 79.75 514 LEU A O 1
ATOM 4150 N N . ILE A 1 515 ? -3.085 -2.602 -9.125 1.00 73.50 515 ILE A N 1
ATOM 4151 C CA . ILE A 1 515 ? -3.013 -2.987 -7.717 1.00 73.50 515 ILE A CA 1
ATOM 4152 C C . ILE A 1 515 ? -2.022 -4.138 -7.637 1.00 73.50 515 ILE A C 1
ATOM 4154 O O . ILE A 1 515 ? -2.222 -5.149 -8.309 1.00 73.50 515 ILE A O 1
ATOM 4158 N N . ASP A 1 516 ? -0.950 -3.933 -6.876 1.00 74.00 516 ASP A N 1
ATOM 4159 C CA . ASP A 1 516 ? 0.152 -4.878 -6.688 1.00 74.00 516 ASP A CA 1
ATOM 4160 C C . ASP A 1 516 ? 0.682 -5.460 -8.009 1.00 74.00 516 ASP A C 1
ATOM 4162 O O . ASP A 1 516 ? 1.035 -6.631 -8.108 1.00 74.00 516 ASP A O 1
ATOM 4166 N N . PHE A 1 517 ? 0.732 -4.628 -9.056 1.00 81.38 517 PHE A N 1
ATOM 4167 C CA . PHE A 1 517 ? 1.196 -5.060 -10.369 1.00 81.38 517 PHE A CA 1
ATOM 4168 C C . PHE A 1 517 ? 2.715 -5.234 -10.353 1.00 81.38 517 PHE A C 1
ATOM 4170 O O . PHE A 1 517 ? 3.455 -4.255 -10.241 1.00 81.38 517 PHE A O 1
ATOM 4177 N N . GLU A 1 518 ? 3.176 -6.474 -10.445 1.00 84.44 518 GLU A N 1
ATOM 4178 C CA . GLU A 1 518 ? 4.598 -6.802 -10.422 1.00 84.44 518 GLU A CA 1
ATOM 4179 C C . GLU A 1 518 ? 5.274 -6.491 -11.758 1.00 84.44 518 GLU A C 1
ATOM 4181 O O . GLU A 1 518 ? 4.757 -6.785 -12.837 1.00 84.44 518 GLU A O 1
ATOM 4186 N N . MET A 1 519 ? 6.462 -5.899 -11.681 1.00 88.56 519 MET A N 1
ATOM 4187 C CA . MET A 1 519 ? 7.321 -5.642 -12.833 1.00 88.56 519 MET A CA 1
ATOM 4188 C C . MET A 1 519 ? 8.751 -6.052 -12.520 1.00 88.56 519 MET A C 1
ATOM 4190 O O . MET A 1 519 ? 9.159 -6.059 -11.364 1.00 88.56 519 MET A O 1
ATOM 4194 N N . ASP A 1 520 ? 9.550 -6.329 -13.549 1.00 91.31 520 ASP A N 1
ATOM 4195 C CA . ASP A 1 520 ? 10.981 -6.532 -13.343 1.00 91.31 520 ASP A CA 1
ATOM 4196 C C . ASP A 1 520 ? 11.664 -5.216 -12.919 1.00 91.31 520 ASP A C 1
ATOM 4198 O O . ASP A 1 520 ? 11.311 -4.146 -13.431 1.00 91.31 520 ASP A O 1
ATOM 4202 N N . PRO A 1 521 ? 12.676 -5.261 -12.035 1.00 90.75 521 PRO A N 1
ATOM 4203 C CA . PRO A 1 521 ? 13.477 -4.094 -11.675 1.00 90.75 521 PRO A CA 1
ATOM 4204 C C . PRO A 1 521 ? 14.093 -3.403 -12.899 1.00 90.75 521 PRO A C 1
ATOM 4206 O O . PRO A 1 521 ? 14.535 -4.043 -13.857 1.00 90.75 521 PRO A O 1
ATOM 4209 N N . GLY A 1 522 ? 14.139 -2.072 -12.873 1.00 92.12 522 GLY A N 1
ATOM 4210 C CA . GLY A 1 522 ? 14.701 -1.274 -13.958 1.00 92.12 522 GLY A CA 1
ATOM 4211 C C . GLY A 1 522 ? 14.122 0.131 -14.053 1.00 92.12 522 GLY A C 1
ATOM 4212 O O . GLY A 1 522 ? 13.240 0.534 -13.294 1.00 92.12 522 GLY A O 1
ATOM 4213 N N . THR A 1 523 ? 14.626 0.904 -15.012 1.00 94.12 523 THR A N 1
ATOM 4214 C CA . THR A 1 523 ? 14.085 2.231 -15.321 1.00 94.12 523 THR A CA 1
ATOM 4215 C C . THR A 1 523 ? 13.071 2.133 -16.456 1.00 94.12 523 THR A C 1
ATOM 4217 O O . THR A 1 523 ? 13.379 1.627 -17.532 1.00 94.12 523 THR A O 1
ATOM 4220 N N . TYR A 1 524 ? 11.871 2.665 -16.240 1.00 94.44 524 TYR A N 1
ATOM 4221 C CA . TYR A 1 524 ? 10.756 2.629 -17.180 1.00 94.44 524 TYR A CA 1
ATOM 4222 C C . TYR A 1 524 ? 10.296 4.032 -17.563 1.00 94.44 524 TYR A C 1
ATOM 4224 O O . TYR A 1 524 ? 10.308 4.962 -16.753 1.00 94.44 524 TYR A O 1
ATOM 4232 N N . GLN A 1 525 ? 9.850 4.172 -18.808 1.00 96.00 525 GLN A N 1
ATOM 4233 C CA . GLN A 1 525 ? 9.029 5.288 -19.260 1.00 96.00 525 GLN A CA 1
ATOM 4234 C C . GLN A 1 525 ? 7.574 4.823 -19.297 1.00 96.00 525 GLN A C 1
ATOM 4236 O O . GLN A 1 525 ? 7.229 3.915 -20.052 1.00 96.00 525 GLN A O 1
ATOM 4241 N N . LEU A 1 526 ? 6.745 5.446 -18.466 1.00 95.12 526 LEU A N 1
ATOM 4242 C CA . LEU A 1 526 ? 5.301 5.270 -18.422 1.00 95.12 526 LEU A CA 1
ATOM 4243 C C . LEU A 1 526 ? 4.644 6.375 -19.250 1.00 95.12 526 LEU A C 1
ATOM 4245 O O . LEU A 1 526 ? 4.976 7.551 -19.088 1.00 95.12 526 LEU A O 1
ATOM 4249 N N . VAL A 1 527 ? 3.705 6.002 -20.111 1.00 95.69 527 VAL A N 1
ATOM 4250 C CA . VAL A 1 527 ? 2.922 6.904 -20.958 1.00 95.69 527 VAL A CA 1
ATOM 4251 C C . VAL A 1 527 ? 1.447 6.660 -20.666 1.00 95.69 527 VAL A C 1
ATOM 4253 O O . VAL A 1 527 ? 0.924 5.576 -20.915 1.00 95.69 527 VAL A O 1
ATOM 4256 N N . PHE A 1 528 ? 0.789 7.667 -20.107 1.00 94.75 528 PHE A N 1
ATOM 4257 C CA . PHE A 1 528 ? -0.609 7.629 -19.700 1.00 94.75 528 PHE A CA 1
ATOM 4258 C C . PHE A 1 528 ? -1.476 8.270 -20.782 1.00 94.75 528 PHE A C 1
ATOM 4260 O O . PHE A 1 528 ? -1.293 9.446 -21.106 1.00 94.75 528 PHE A O 1
ATOM 4267 N N . GLU A 1 529 ? -2.414 7.504 -21.335 1.00 90.62 529 GLU A N 1
ATOM 4268 C CA . GLU A 1 529 ? -3.212 7.899 -22.495 1.00 90.62 529 GLU A CA 1
ATOM 4269 C C . GLU A 1 529 ? -4.695 7.588 -22.298 1.00 90.62 529 GLU A C 1
ATOM 4271 O O . GLU A 1 529 ? -5.092 6.447 -22.045 1.00 90.62 529 GLU A O 1
ATOM 4276 N N . LYS A 1 530 ? -5.539 8.601 -22.490 1.00 89.88 530 LYS A N 1
ATOM 4277 C CA . LYS A 1 530 ? -6.987 8.433 -22.584 1.00 89.88 530 LYS A CA 1
ATOM 4278 C C . LYS A 1 530 ? -7.568 9.463 -23.542 1.00 89.88 530 LYS A C 1
ATOM 4280 O O . LYS A 1 530 ? -7.188 10.632 -23.513 1.00 89.88 530 LYS A O 1
ATOM 4285 N N . ASP A 1 531 ? -8.504 9.024 -24.377 1.00 87.44 531 ASP A N 1
ATOM 4286 C CA . ASP A 1 531 ? -9.281 9.908 -25.245 1.00 87.44 531 ASP A CA 1
ATOM 4287 C C . ASP A 1 531 ? -9.910 11.048 -24.427 1.00 87.44 531 ASP A C 1
ATOM 4289 O O . ASP A 1 531 ? -10.501 10.812 -23.374 1.00 87.44 531 ASP A O 1
ATOM 4293 N N . GLY A 1 532 ? -9.770 12.281 -24.913 1.00 87.69 532 GLY A N 1
ATOM 4294 C CA . GLY A 1 532 ? -10.240 13.485 -24.218 1.00 87.69 532 GLY A CA 1
ATOM 4295 C C . GLY A 1 532 ? -9.300 14.076 -23.170 1.00 87.69 532 GLY A C 1
ATOM 4296 O O . GLY A 1 532 ? -9.528 15.205 -22.748 1.00 87.69 532 GLY A O 1
ATOM 4297 N N . TYR A 1 533 ? -8.207 13.397 -22.828 1.00 91.06 533 TYR A N 1
ATOM 4298 C CA . TYR A 1 533 ? -7.216 13.875 -21.864 1.00 91.06 533 TYR A CA 1
ATOM 4299 C C . TYR A 1 533 ? -5.858 14.108 -22.5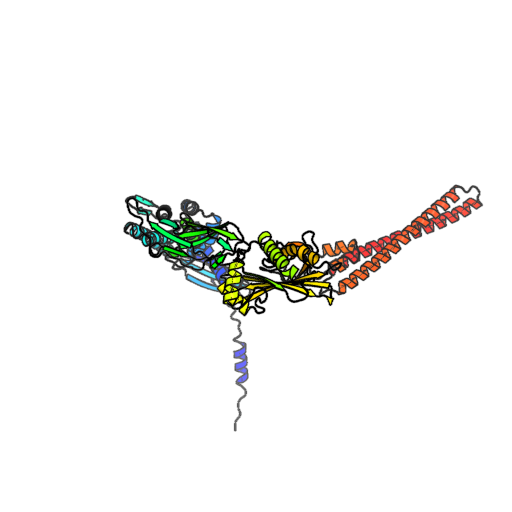27 1.00 91.06 533 TYR A C 1
ATOM 4301 O O . TYR A 1 533 ? -5.547 13.547 -23.582 1.00 91.06 533 TYR A O 1
ATOM 4309 N N . GLU A 1 534 ? -5.041 14.965 -21.926 1.00 90.88 534 GLU A N 1
ATOM 4310 C CA . GLU A 1 534 ? -3.659 15.176 -22.349 1.00 90.88 534 GLU A CA 1
ATOM 4311 C C . GLU A 1 534 ? -2.778 13.974 -21.989 1.00 90.88 534 GLU A C 1
ATOM 4313 O O . GLU A 1 534 ? -2.849 13.454 -20.878 1.00 90.88 534 GLU A O 1
ATOM 4318 N N . THR A 1 535 ? -1.926 13.538 -22.923 1.00 91.12 535 THR A N 1
ATOM 4319 C CA . THR A 1 535 ? -0.950 12.471 -22.665 1.00 91.12 535 THR A CA 1
ATOM 4320 C C . THR A 1 535 ? 0.062 12.935 -21.625 1.00 91.12 535 THR A C 1
ATOM 4322 O O . THR A 1 535 ? 0.656 14.006 -21.762 1.00 91.12 535 THR A O 1
ATOM 4325 N N . LYS A 1 536 ? 0.303 12.104 -20.611 1.00 93.56 536 LYS A N 1
ATOM 4326 C CA . LYS A 1 536 ? 1.293 12.370 -19.563 1.00 93.56 536 LYS A CA 1
ATOM 4327 C C . LYS A 1 536 ? 2.380 11.312 -19.607 1.00 93.56 536 LYS A C 1
ATOM 4329 O O . LYS A 1 536 ? 2.087 10.124 -19.671 1.00 93.56 536 LYS A O 1
ATOM 4334 N N . GLU A 1 537 ? 3.632 11.740 -19.539 1.00 95.19 537 GLU A N 1
ATOM 4335 C CA . GLU A 1 537 ? 4.778 10.836 -19.477 1.00 95.19 537 GLU A CA 1
ATOM 4336 C C . GLU A 1 537 ? 5.461 10.931 -18.115 1.00 95.19 537 GLU A C 1
ATOM 4338 O O . GLU A 1 537 ? 5.601 12.016 -17.545 1.00 95.19 537 GLU A O 1
ATOM 4343 N N . ARG A 1 538 ? 5.909 9.792 -17.590 1.00 93.31 538 ARG A N 1
ATOM 4344 C CA . ARG A 1 538 ? 6.648 9.709 -16.329 1.00 93.31 538 ARG A CA 1
ATOM 4345 C C . ARG A 1 538 ? 7.792 8.719 -16.477 1.00 93.31 538 ARG A C 1
ATOM 4347 O O . ARG A 1 538 ? 7.585 7.593 -16.911 1.00 93.31 538 ARG A O 1
ATOM 4354 N N . LYS A 1 539 ? 8.997 9.121 -16.077 1.00 94.69 539 LYS A N 1
ATOM 4355 C CA . LYS A 1 539 ? 10.121 8.192 -15.913 1.00 94.69 539 LYS A CA 1
ATOM 4356 C C . LYS A 1 539 ? 10.178 7.734 -14.465 1.00 94.69 539 LYS A C 1
ATOM 4358 O O . LYS A 1 539 ? 10.089 8.564 -13.565 1.00 94.69 539 LYS A O 1
ATOM 4363 N N . VAL A 1 540 ? 10.326 6.435 -14.258 1.00 92.44 540 VAL A N 1
ATOM 4364 C CA . VAL A 1 540 ? 10.390 5.818 -12.935 1.00 92.44 540 VAL A CA 1
ATOM 4365 C C . VAL A 1 540 ? 11.529 4.811 -12.898 1.00 92.44 540 VAL A C 1
ATOM 4367 O O . VAL A 1 540 ? 11.739 4.085 -13.863 1.00 92.44 540 VAL A O 1
ATOM 4370 N N . THR A 1 541 ? 12.266 4.767 -11.794 1.00 92.62 541 THR A N 1
ATOM 4371 C CA . THR A 1 541 ? 13.226 3.693 -11.525 1.00 92.62 541 THR A CA 1
ATOM 4372 C C . THR A 1 541 ? 12.642 2.806 -10.445 1.00 92.62 541 THR A C 1
ATOM 4374 O O . THR A 1 541 ? 12.367 3.277 -9.344 1.00 92.62 541 THR A O 1
ATOM 4377 N N . LEU A 1 542 ? 12.433 1.541 -10.785 1.00 89.81 542 LEU A N 1
ATOM 4378 C CA . LEU A 1 542 ? 11.897 0.524 -9.900 1.00 89.81 542 LEU A CA 1
ATOM 4379 C C . LEU A 1 542 ? 13.056 -0.346 -9.421 1.00 89.81 542 LEU A C 1
ATOM 4381 O O . LEU A 1 542 ? 13.689 -1.040 -10.216 1.00 89.81 542 LEU A O 1
ATOM 4385 N N . ASN A 1 543 ? 13.342 -0.283 -8.127 1.00 84.44 543 ASN A N 1
ATOM 4386 C CA . ASN A 1 543 ? 14.339 -1.143 -7.493 1.00 84.44 543 ASN A CA 1
ATOM 4387 C C . ASN A 1 543 ? 13.664 -2.425 -6.990 1.00 84.44 543 ASN A C 1
ATOM 4389 O O . ASN A 1 543 ? 12.454 -2.420 -6.745 1.00 84.44 543 ASN A O 1
ATOM 4393 N N . ALA A 1 544 ? 14.435 -3.489 -6.768 1.00 77.38 544 ALA A N 1
ATOM 4394 C CA . ALA A 1 544 ? 13.925 -4.707 -6.139 1.00 77.38 544 ALA A CA 1
ATOM 4395 C C . ALA A 1 544 ? 13.139 -4.389 -4.852 1.00 77.38 544 ALA A C 1
ATOM 4397 O O . ALA A 1 544 ? 13.538 -3.528 -4.060 1.00 77.38 544 ALA A O 1
ATOM 4398 N N . ASN A 1 545 ? 11.992 -5.047 -4.671 1.00 65.81 545 ASN A N 1
ATOM 4399 C CA . ASN A 1 545 ? 11.046 -4.876 -3.561 1.00 65.81 545 ASN A CA 1
ATOM 4400 C C . ASN A 1 545 ? 10.454 -3.472 -3.351 1.00 65.81 545 ASN A C 1
ATOM 4402 O O . ASN A 1 545 ? 9.685 -3.273 -2.398 1.00 65.81 545 ASN A O 1
ATOM 4406 N N . SER A 1 546 ? 10.760 -2.498 -4.213 1.00 74.56 546 SER A N 1
ATOM 4407 C CA . SER A 1 546 ? 10.178 -1.160 -4.096 1.00 74.56 546 SER A CA 1
ATOM 4408 C C . SER A 1 546 ? 8.678 -1.174 -4.395 1.00 74.56 546 SER A C 1
ATOM 4410 O O . SER A 1 546 ? 8.187 -1.979 -5.185 1.00 74.56 546 SER A O 1
ATOM 4412 N N . ILE A 1 547 ? 7.943 -0.289 -3.720 1.00 67.00 547 ILE A N 1
ATOM 4413 C CA . ILE A 1 547 ? 6.559 0.031 -4.067 1.00 67.00 547 ILE A CA 1
ATOM 4414 C C . ILE A 1 547 ? 6.585 1.407 -4.714 1.00 67.00 547 ILE A C 1
ATOM 4416 O O . ILE A 1 547 ? 7.102 2.364 -4.138 1.00 67.00 547 ILE A O 1
ATOM 4420 N N . CYS A 1 548 ? 6.030 1.490 -5.910 1.00 70.75 548 CYS A N 1
ATOM 4421 C CA . CYS A 1 548 ? 5.753 2.727 -6.626 1.00 70.75 548 CYS A CA 1
ATOM 4422 C C . CYS A 1 548 ? 4.259 2.706 -7.003 1.00 70.75 548 CYS A C 1
ATOM 4424 O O . CYS A 1 548 ? 3.648 1.651 -6.955 1.00 70.75 548 CYS A O 1
ATOM 4426 N N . CYS A 1 549 ? 3.564 3.784 -7.336 1.00 74.88 549 CYS A N 1
ATOM 4427 C CA . CYS A 1 549 ? 3.974 5.167 -7.512 1.00 74.88 549 CYS A CA 1
ATOM 4428 C C . CYS A 1 549 ? 2.872 6.091 -6.984 1.00 74.88 549 CYS A C 1
ATOM 4430 O O . CYS A 1 549 ? 1.767 5.639 -6.706 1.00 74.88 549 CYS A O 1
ATOM 4432 N N . ASP A 1 550 ? 3.126 7.398 -6.950 1.00 80.06 550 ASP A N 1
ATOM 4433 C CA . ASP A 1 550 ? 2.047 8.362 -6.727 1.00 80.06 550 ASP A CA 1
ATOM 4434 C C . ASP A 1 550 ? 0.985 8.257 -7.826 1.00 80.06 550 ASP A C 1
ATOM 4436 O O . ASP A 1 550 ? 1.310 8.048 -9.006 1.00 80.06 550 ASP A O 1
ATOM 4440 N N . ASP A 1 551 ? -0.272 8.480 -7.454 1.00 87.62 551 ASP A N 1
ATOM 4441 C CA . ASP A 1 551 ? -1.398 8.479 -8.381 1.00 87.62 551 ASP A CA 1
ATOM 4442 C C . ASP A 1 551 ? -1.181 9.443 -9.560 1.00 87.62 551 ASP A C 1
ATOM 4444 O O . ASP A 1 551 ? -0.420 10.422 -9.508 1.00 87.62 551 ASP A O 1
ATOM 4448 N N . VAL A 1 552 ? -1.823 9.135 -10.688 1.00 89.25 552 VAL A N 1
ATOM 4449 C CA . VAL A 1 552 ? -1.721 9.941 -11.903 1.00 89.25 552 VAL A CA 1
ATOM 4450 C C . VAL A 1 552 ? -2.978 10.769 -12.117 1.00 89.25 552 VAL A C 1
ATOM 4452 O O . VAL A 1 552 ? -4.053 10.274 -12.451 1.00 89.25 552 VAL A O 1
ATOM 4455 N N . GLU A 1 553 ? -2.807 12.078 -11.990 1.00 90.19 553 GLU A N 1
ATOM 4456 C CA . GLU A 1 553 ? -3.813 13.040 -12.413 1.00 90.19 553 GLU A CA 1
ATOM 4457 C C . GLU A 1 553 ? -3.612 13.393 -13.891 1.00 90.19 553 GLU A C 1
ATOM 4459 O O . GLU A 1 553 ? -2.517 13.823 -14.291 1.00 90.19 553 GLU A O 1
ATOM 4464 N N . LEU A 1 554 ? -4.657 13.174 -14.689 1.00 90.25 554 LEU A N 1
ATOM 4465 C CA . LEU A 1 554 ? -4.752 13.617 -16.073 1.00 90.25 554 LEU A CA 1
ATOM 4466 C C . LEU A 1 554 ? -5.594 14.880 -16.195 1.00 90.25 554 LEU A C 1
ATOM 4468 O O . LEU A 1 554 ? -6.612 15.036 -15.521 1.00 90.25 554 LEU A O 1
ATOM 4472 N N . ILE A 1 555 ? -5.175 15.740 -17.119 1.00 90.81 555 ILE A N 1
ATOM 4473 C CA . ILE A 1 555 ? -5.829 17.008 -17.427 1.00 90.81 555 ILE A CA 1
ATOM 4474 C C . ILE A 1 555 ? -6.721 16.806 -18.651 1.00 90.81 555 ILE A C 1
ATOM 4476 O O . ILE A 1 555 ? -6.280 16.267 -19.669 1.00 90.81 555 ILE A O 1
ATOM 4480 N N . GLU A 1 556 ? -7.980 17.224 -18.544 1.00 91.31 556 GLU A N 1
ATOM 4481 C CA . GLU A 1 556 ? -8.924 17.199 -19.662 1.00 91.31 556 GLU A CA 1
ATOM 4482 C C . GLU A 1 556 ? -8.551 18.222 -20.727 1.00 91.31 556 GLU A C 1
ATOM 4484 O O . GLU A 1 556 ? -8.149 19.351 -20.434 1.00 91.31 556 GLU A O 1
ATOM 4489 N N . LYS A 1 557 ? -8.735 17.840 -21.992 1.00 92.12 557 LYS A N 1
ATOM 4490 C CA . LYS A 1 557 ? -8.493 18.740 -23.111 1.00 92.12 557 LYS A CA 1
ATOM 4491 C C . LYS A 1 557 ? -9.524 19.859 -23.118 1.00 92.12 557 LYS A C 1
ATOM 4493 O O . LYS A 1 557 ? -10.725 19.603 -23.158 1.00 92.12 557 LYS A O 1
ATOM 4498 N N . THR A 1 558 ? -9.069 21.109 -23.168 1.00 93.62 558 THR A N 1
ATOM 4499 C CA . THR A 1 558 ? -9.978 22.264 -23.120 1.00 93.62 558 THR A CA 1
ATOM 4500 C C . THR A 1 558 ? -10.092 22.982 -24.461 1.00 93.62 558 THR A C 1
ATOM 4502 O O . THR A 1 558 ? -9.157 23.037 -25.264 1.00 93.62 558 THR A O 1
ATOM 4505 N N . LYS A 1 559 ? -11.262 23.589 -24.705 1.00 93.81 559 LYS A N 1
ATOM 4506 C CA . LYS A 1 559 ? -11.516 24.400 -25.909 1.00 93.81 559 LYS A CA 1
ATOM 4507 C C . LYS A 1 559 ? -10.580 25.605 -25.993 1.00 93.81 559 LYS A C 1
ATOM 4509 O O . LYS A 1 559 ? -10.142 25.959 -27.083 1.00 93.81 559 LYS A O 1
ATOM 4514 N N . PHE A 1 560 ? -10.276 26.220 -24.851 1.00 92.44 560 PHE A N 1
ATOM 4515 C CA . PHE A 1 560 ? -9.383 27.373 -24.783 1.00 92.44 560 PHE A CA 1
ATOM 4516 C C . PHE A 1 560 ? -7.948 26.997 -25.166 1.00 92.44 560 PHE A C 1
ATOM 4518 O O . PHE A 1 560 ? -7.342 27.669 -25.997 1.00 92.44 560 PHE A O 1
ATOM 4525 N N . GLU A 1 561 ? -7.440 25.876 -24.652 1.00 92.75 561 GLU A N 1
ATOM 4526 C CA . GLU A 1 561 ? -6.107 25.384 -25.005 1.00 92.75 561 GLU A CA 1
ATOM 4527 C C . GLU A 1 561 ? -6.030 25.000 -26.493 1.00 92.75 561 GLU A C 1
ATOM 4529 O O . GLU A 1 561 ? -5.082 25.362 -27.193 1.00 92.75 561 GLU A O 1
ATOM 4534 N N . ALA A 1 562 ? -7.073 24.349 -27.025 1.00 93.88 562 ALA A N 1
ATOM 4535 C CA . ALA A 1 562 ? -7.174 24.040 -28.451 1.00 93.88 562 ALA A CA 1
ATOM 4536 C C . ALA A 1 562 ? -7.156 25.307 -29.330 1.00 93.88 562 ALA A C 1
ATOM 4538 O O . ALA A 1 562 ? -6.458 25.331 -30.348 1.00 93.88 562 ALA A O 1
ATOM 4539 N N . PHE A 1 563 ? -7.882 26.362 -28.930 1.00 96.19 563 PHE A N 1
ATOM 4540 C CA . PHE A 1 563 ? -7.845 27.666 -29.598 1.00 96.19 563 PHE A CA 1
ATOM 4541 C C . PHE A 1 563 ? -6.429 28.230 -29.604 1.00 96.19 563 PHE A C 1
ATOM 4543 O O . PHE A 1 563 ? -5.898 28.544 -30.668 1.00 96.19 563 PHE A O 1
ATOM 4550 N N . TYR A 1 564 ? -5.826 28.340 -28.417 1.00 95.25 564 TYR A N 1
ATOM 4551 C CA . TYR A 1 564 ? -4.548 29.012 -28.227 1.00 95.25 564 TYR A CA 1
ATOM 4552 C C . TYR A 1 564 ? -3.451 28.340 -29.051 1.00 95.25 564 TYR A C 1
ATOM 4554 O O . TYR A 1 564 ? -2.776 29.010 -29.832 1.00 95.25 564 TYR A O 1
ATOM 4562 N N . LYS A 1 565 ? -3.336 27.007 -28.979 1.00 94.12 565 LYS A N 1
ATOM 4563 C CA . LYS A 1 565 ? -2.369 26.253 -29.787 1.00 94.12 565 LYS A CA 1
ATOM 4564 C C . LYS A 1 565 ? -2.541 26.566 -31.284 1.00 94.12 565 LYS A C 1
ATOM 4566 O O . LYS A 1 565 ? -1.585 26.989 -31.936 1.00 94.12 565 LYS A O 1
ATOM 4571 N N . SER A 1 566 ? -3.760 26.451 -31.823 1.00 95.50 566 SER A N 1
ATOM 4572 C CA . SER A 1 566 ? -4.015 26.677 -33.257 1.00 95.50 566 SER A CA 1
ATOM 4573 C C . SER A 1 566 ? -3.986 28.135 -33.714 1.00 95.50 566 SER A C 1
ATOM 4575 O O . SER A 1 566 ? -3.821 28.373 -34.910 1.00 95.50 566 SER A O 1
ATOM 4577 N N . PHE A 1 567 ? -4.145 29.097 -32.809 1.00 92.50 567 PHE A N 1
ATOM 4578 C CA . PHE A 1 567 ? -4.004 30.518 -33.113 1.00 92.50 567 PHE A CA 1
ATOM 4579 C C . PHE A 1 567 ? -2.543 30.872 -33.421 1.00 92.50 567 PHE A C 1
ATOM 4581 O O . PHE A 1 567 ? -2.264 31.536 -34.419 1.00 92.50 567 PHE A O 1
ATOM 4588 N N . PHE A 1 568 ? -1.601 30.381 -32.608 1.00 90.88 568 PHE A N 1
ATOM 4589 C CA . PHE A 1 568 ? -0.169 30.621 -32.829 1.00 90.88 568 PHE A CA 1
ATOM 4590 C C . PHE A 1 568 ? 0.420 29.721 -33.911 1.00 90.88 568 PHE A C 1
ATOM 4592 O O . PHE A 1 568 ? 1.221 30.171 -34.727 1.00 90.88 568 PHE A O 1
ATOM 4599 N N . LEU A 1 569 ? 0.022 28.450 -33.924 1.00 92.88 569 LEU A N 1
ATOM 4600 C CA . LEU A 1 569 ? 0.508 27.455 -34.872 1.00 92.88 569 LEU A CA 1
ATOM 4601 C C . LEU A 1 569 ? -0.690 26.763 -35.526 1.00 92.88 569 LEU A C 1
ATOM 4603 O O . LEU A 1 569 ? -1.165 25.750 -34.995 1.00 92.88 569 LEU A O 1
ATOM 4607 N N . PRO A 1 570 ? -1.196 27.281 -36.663 1.00 94.56 570 PRO A N 1
ATOM 4608 C CA . PRO A 1 570 ? -2.365 26.716 -37.322 1.00 94.56 570 PRO A CA 1
ATOM 4609 C C . PRO A 1 570 ? -2.248 25.209 -37.581 1.00 94.56 570 PRO A C 1
ATOM 4611 O O . PRO A 1 570 ? -1.252 24.715 -38.115 1.00 94.56 570 PRO A O 1
ATOM 4614 N N . GLY A 1 571 ? -3.283 24.473 -37.170 1.00 92.31 571 GLY A N 1
ATOM 4615 C CA . GLY A 1 571 ? -3.345 23.010 -37.201 1.00 92.31 571 GLY A CA 1
ATOM 4616 C C . GLY A 1 571 ? -2.983 22.325 -35.878 1.00 92.31 571 GLY A C 1
ATOM 4617 O O . GLY A 1 571 ? -3.419 21.199 -35.631 1.00 92.31 571 GLY A O 1
ATOM 4618 N N . SER A 1 572 ? -2.239 22.979 -34.982 1.00 93.12 572 SER A N 1
ATOM 4619 C CA . SER A 1 572 ? -1.781 22.341 -33.737 1.00 93.12 572 SER A CA 1
ATOM 4620 C C . SER A 1 572 ? -2.908 22.086 -32.724 1.00 93.12 572 SER A C 1
ATOM 4622 O O . SER A 1 572 ? -2.882 21.073 -32.029 1.00 93.12 572 SER A O 1
ATOM 4624 N N . GLY A 1 573 ? -3.949 22.919 -32.694 1.00 93.25 573 GLY A N 1
ATOM 4625 C CA . GLY A 1 573 ? -5.173 22.707 -31.915 1.00 93.25 573 GLY A CA 1
ATOM 4626 C C . GLY A 1 573 ? -6.063 21.584 -32.464 1.00 93.25 573 GLY A C 1
ATOM 4627 O O . GLY A 1 573 ? -6.659 20.821 -31.700 1.00 93.25 573 GLY A O 1
ATOM 4628 N N . GLN A 1 574 ? -6.115 21.404 -33.790 1.00 93.69 574 GLN A N 1
ATOM 4629 C CA . GLN A 1 574 ? -6.773 20.243 -34.403 1.00 93.69 574 GLN A CA 1
ATOM 4630 C C . GLN A 1 574 ? -6.048 18.949 -34.010 1.00 93.69 574 GLN A C 1
ATOM 4632 O O . GLN A 1 574 ? -6.707 17.980 -33.629 1.00 93.69 574 GLN A O 1
ATOM 4637 N N . ARG A 1 575 ? -4.705 18.968 -34.024 1.00 91.00 575 ARG A N 1
ATOM 4638 C CA . ARG A 1 575 ? -3.852 17.855 -33.578 1.00 91.00 575 ARG A CA 1
ATOM 4639 C C . ARG A 1 575 ? -4.004 17.574 -32.084 1.00 91.00 575 ARG A C 1
ATOM 4641 O O . ARG A 1 575 ? -4.123 16.415 -31.709 1.00 91.00 575 ARG A O 1
ATOM 4648 N N . TYR A 1 576 ? -4.073 18.612 -31.252 1.00 90.69 576 TYR A N 1
ATOM 4649 C CA . TYR A 1 576 ? -4.348 18.500 -29.818 1.00 90.69 576 TYR A CA 1
ATOM 4650 C C . TYR A 1 576 ? -5.663 17.762 -29.547 1.00 90.69 576 TYR A C 1
ATOM 4652 O O . TYR A 1 576 ? -5.700 16.840 -28.739 1.00 90.69 576 TYR A O 1
ATOM 4660 N N . GLY A 1 577 ? -6.727 18.093 -30.280 1.00 87.75 577 GLY A N 1
ATOM 4661 C CA . GLY A 1 577 ? -8.013 17.401 -30.176 1.00 87.75 577 GLY A CA 1
ATOM 4662 C C . GLY A 1 577 ? -8.084 16.035 -30.869 1.00 87.75 577 GLY A C 1
ATOM 4663 O O . GLY A 1 577 ? -9.138 15.410 -30.811 1.00 87.75 577 GLY A O 1
ATOM 4664 N N . SER A 1 578 ? -7.028 15.589 -31.559 1.00 85.56 578 SER A N 1
ATOM 4665 C CA . SER A 1 578 ? -7.002 14.283 -32.225 1.00 85.56 578 SER A CA 1
ATOM 4666 C C . SER A 1 578 ? -6.888 13.167 -31.190 1.00 85.56 578 SER A C 1
ATOM 4668 O O . SER A 1 578 ? -6.099 13.261 -30.248 1.00 85.56 578 SER A O 1
ATOM 4670 N N . ASP A 1 579 ? -7.670 12.112 -31.377 1.00 82.88 579 ASP A N 1
ATOM 4671 C CA . ASP A 1 579 ? -7.689 10.926 -30.525 1.00 82.88 579 ASP A CA 1
ATOM 4672 C C . ASP A 1 579 ? -8.144 9.694 -31.330 1.00 82.88 579 ASP A C 1
ATOM 4674 O O . ASP A 1 579 ? -8.313 9.776 -32.555 1.00 82.88 579 ASP A O 1
ATOM 4678 N N . SER A 1 580 ? -8.321 8.549 -30.661 1.00 77.81 580 SER A N 1
ATOM 4679 C CA . SER A 1 580 ? -8.638 7.289 -31.342 1.00 77.81 580 SER A CA 1
ATOM 4680 C C . SER A 1 580 ? -9.995 7.320 -32.065 1.00 77.81 580 SER A C 1
ATOM 4682 O O . SER A 1 580 ? -10.136 6.702 -33.125 1.00 77.81 580 SER A O 1
ATOM 4684 N N . ARG A 1 581 ? -10.955 8.100 -31.543 1.00 76.75 581 ARG A N 1
ATOM 4685 C CA . ARG A 1 581 ? -12.318 8.271 -32.072 1.00 76.75 581 ARG A CA 1
ATOM 4686 C C . ARG A 1 581 ? -12.442 9.377 -33.123 1.00 76.75 581 ARG A C 1
ATOM 4688 O O . ARG A 1 581 ? -13.372 9.351 -33.925 1.00 76.75 581 ARG A O 1
ATOM 4695 N N . ASN A 1 582 ? -11.507 10.325 -33.169 1.00 82.31 582 ASN A N 1
ATOM 4696 C CA . ASN A 1 582 ? -11.569 11.517 -34.020 1.00 82.31 582 ASN A CA 1
ATOM 4697 C C . ASN A 1 582 ? -10.344 11.656 -34.942 1.00 82.31 582 ASN A C 1
ATOM 4699 O O . ASN A 1 582 ? -9.804 12.750 -35.127 1.00 82.31 582 ASN A O 1
ATOM 4703 N N . GLN A 1 583 ? -9.924 10.559 -35.576 1.00 75.31 583 GLN A N 1
ATOM 4704 C CA . GLN A 1 583 ? -8.721 10.505 -36.426 1.00 75.31 583 GLN A CA 1
ATOM 4705 C C . GLN A 1 583 ? -8.740 11.500 -37.603 1.00 75.31 583 GLN A C 1
ATOM 4707 O O . GLN A 1 583 ? -7.700 12.045 -37.974 1.00 75.31 583 GLN A O 1
ATOM 4712 N N . ASN A 1 584 ? -9.925 11.831 -38.135 1.00 82.06 584 ASN A N 1
ATOM 4713 C CA . ASN A 1 584 ? -10.102 12.822 -39.210 1.00 82.06 584 ASN A CA 1
ATOM 4714 C C . ASN A 1 584 ? -9.544 14.215 -38.855 1.00 82.06 584 ASN A C 1
ATOM 4716 O O . ASN A 1 584 ? -9.228 15.012 -39.743 1.00 82.06 584 ASN A O 1
ATOM 4720 N N . ARG A 1 585 ? -9.376 14.519 -37.561 1.00 85.44 585 ARG A N 1
ATOM 4721 C CA . ARG A 1 585 ? -8.767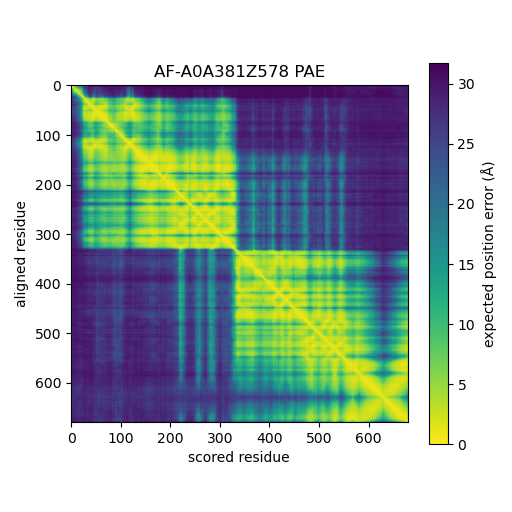 15.772 -37.098 1.00 85.44 585 ARG A CA 1
ATOM 4722 C C . ARG A 1 585 ? -7.286 15.876 -37.433 1.00 85.44 585 ARG A C 1
ATOM 4724 O O . ARG A 1 585 ? -6.818 16.985 -37.666 1.00 85.44 585 ARG A O 1
ATOM 4731 N N . SER A 1 586 ? -6.564 14.760 -37.517 1.00 84.12 586 SER A N 1
ATOM 4732 C CA . SER A 1 586 ? -5.166 14.768 -37.966 1.00 84.12 586 SER A CA 1
ATOM 4733 C C . SER A 1 586 ? -5.049 15.223 -39.426 1.00 84.12 586 SER A C 1
ATOM 4735 O O . SER A 1 586 ? -4.158 16.002 -39.761 1.00 84.12 586 SER A O 1
ATOM 4737 N N . GLY A 1 587 ? -6.009 14.841 -40.278 1.00 88.31 587 GLY A N 1
ATOM 4738 C CA . GLY A 1 587 ? -6.111 15.356 -41.647 1.00 88.31 587 GLY A CA 1
ATOM 4739 C C . GLY A 1 587 ? -6.403 16.860 -41.690 1.00 88.31 587 GLY A C 1
ATOM 4740 O O . GLY A 1 587 ? -5.739 17.599 -42.417 1.00 88.31 587 GLY A O 1
ATOM 4741 N N . LYS A 1 588 ? -7.334 17.341 -40.851 1.00 89.88 588 LYS A N 1
ATOM 4742 C CA . LYS A 1 588 ? -7.595 18.786 -40.704 1.00 89.88 588 LYS A CA 1
ATOM 4743 C C . LYS A 1 588 ? -6.370 19.552 -40.202 1.00 89.88 588 LYS A C 1
ATOM 4745 O O . LYS A 1 588 ? -6.080 20.626 -40.718 1.00 89.88 588 LYS A O 1
ATOM 4750 N N . ALA A 1 589 ? -5.637 19.002 -39.236 1.00 91.94 589 ALA A N 1
ATOM 4751 C CA . ALA A 1 589 ? -4.409 19.602 -38.728 1.00 91.94 589 ALA A CA 1
ATOM 4752 C C . ALA A 1 589 ? -3.395 19.820 -39.857 1.00 91.94 589 ALA A C 1
ATOM 4754 O O . ALA A 1 589 ? -2.894 20.929 -40.022 1.00 91.94 589 ALA A O 1
ATOM 4755 N N . LEU A 1 590 ? -3.166 18.794 -40.683 1.00 92.56 590 LEU A N 1
ATOM 4756 C CA . LEU A 1 590 ? -2.247 18.866 -41.819 1.00 92.56 590 LEU A CA 1
ATOM 4757 C C . LEU A 1 590 ? -2.688 19.912 -42.852 1.00 92.56 590 LEU A C 1
ATOM 4759 O O . LEU A 1 590 ? -1.862 20.704 -43.306 1.00 92.56 590 LEU A O 1
ATOM 4763 N N . LEU A 1 591 ? -3.985 19.971 -43.172 1.00 93.50 591 LEU A N 1
ATOM 4764 C CA . LEU A 1 591 ? -4.538 20.996 -44.060 1.00 93.50 591 LEU A CA 1
ATOM 4765 C C . LEU A 1 591 ? -4.271 22.407 -43.519 1.00 93.50 591 LEU A C 1
ATOM 4767 O O . LEU A 1 591 ? -3.732 23.248 -44.237 1.00 93.50 591 LEU A O 1
ATOM 4771 N N . HIS A 1 592 ? -4.584 22.657 -42.247 1.00 95.31 592 HIS A N 1
ATOM 4772 C CA . HIS A 1 592 ? -4.380 23.969 -41.633 1.00 95.31 592 HIS A CA 1
ATOM 4773 C C . HIS A 1 592 ? -2.902 24.368 -41.595 1.00 95.31 592 HIS A C 1
ATOM 4775 O O . HIS A 1 592 ? -2.560 25.497 -41.947 1.00 95.31 592 HIS A O 1
ATOM 4781 N N . THR A 1 593 ? -2.017 23.434 -41.241 1.00 92.94 593 THR A N 1
ATOM 4782 C CA . THR A 1 593 ? -0.570 23.665 -41.265 1.00 92.94 593 THR A CA 1
ATOM 4783 C C . THR A 1 593 ? -0.074 23.964 -42.681 1.00 92.94 593 THR A C 1
ATOM 4785 O O . THR A 1 593 ? 0.721 24.882 -42.862 1.00 92.94 593 THR A O 1
ATOM 4788 N N . SER A 1 594 ? -0.574 23.262 -43.704 1.00 91.81 594 SER A N 1
ATOM 4789 C CA . SER A 1 594 ? -0.180 23.511 -45.098 1.00 91.81 594 SER A CA 1
ATOM 4790 C C . SER A 1 594 ? -0.589 24.906 -45.590 1.00 91.81 594 SER A C 1
ATOM 4792 O O . SER A 1 594 ? 0.231 25.612 -46.176 1.00 91.81 594 SER A O 1
ATOM 4794 N N . ILE A 1 595 ? -1.813 25.350 -45.277 1.00 91.44 595 ILE A N 1
ATOM 4795 C CA . ILE A 1 595 ? -2.297 26.692 -45.630 1.00 91.44 595 ILE A CA 1
ATOM 4796 C C . ILE A 1 595 ? -1.468 27.756 -44.907 1.00 91.44 595 ILE A C 1
ATOM 4798 O O . ILE A 1 595 ? -1.065 28.738 -45.527 1.00 91.44 595 ILE A O 1
ATOM 4802 N N . ALA A 1 596 ? -1.153 27.552 -43.625 1.00 90.38 596 ALA A N 1
ATOM 4803 C CA . ALA A 1 596 ? -0.318 28.482 -42.872 1.00 90.38 596 ALA A CA 1
ATOM 4804 C C . ALA A 1 596 ? 1.109 28.579 -43.419 1.00 90.38 596 ALA A C 1
ATOM 4806 O O . ALA A 1 596 ? 1.652 29.681 -43.477 1.00 90.38 596 ALA A O 1
ATOM 4807 N N . LEU A 1 597 ? 1.705 27.468 -43.863 1.00 89.81 597 LEU A N 1
ATOM 4808 C CA . LEU A 1 597 ? 3.018 27.480 -44.513 1.00 89.81 597 LEU A CA 1
ATOM 4809 C C . LEU A 1 597 ? 2.991 28.292 -45.812 1.00 89.81 597 LEU A C 1
ATOM 4811 O O . LEU A 1 597 ? 3.849 29.153 -46.008 1.00 89.81 597 LEU A O 1
ATOM 4815 N N . VAL A 1 598 ? 1.984 28.078 -46.665 1.00 91.56 598 VAL A N 1
ATOM 4816 C CA . VAL A 1 598 ? 1.815 28.839 -47.915 1.00 91.56 598 VAL A CA 1
ATOM 4817 C C . VAL A 1 598 ? 1.574 30.323 -47.631 1.00 91.56 598 VAL A C 1
ATOM 4819 O O . VAL A 1 598 ? 2.224 31.171 -48.239 1.00 91.56 598 VAL A O 1
ATOM 4822 N N . ALA A 1 599 ? 0.694 30.650 -46.682 1.00 86.69 599 ALA A N 1
ATOM 4823 C CA . ALA A 1 599 ? 0.414 32.029 -46.289 1.00 86.69 599 ALA A CA 1
ATOM 4824 C C . ALA A 1 599 ? 1.660 32.718 -45.717 1.00 86.69 599 ALA A C 1
ATOM 4826 O O . ALA A 1 599 ? 1.955 33.848 -46.087 1.00 86.69 599 ALA A O 1
ATOM 4827 N N . THR A 1 600 ? 2.438 32.023 -44.883 1.00 86.00 600 THR A N 1
ATOM 4828 C CA . THR A 1 600 ? 3.699 32.543 -44.331 1.00 86.00 600 THR A CA 1
ATOM 4829 C C . THR A 1 600 ? 4.702 32.834 -45.445 1.00 86.00 600 THR A C 1
ATOM 4831 O O . THR A 1 600 ? 5.274 33.921 -45.485 1.00 86.00 600 THR A O 1
ATOM 4834 N N . ALA A 1 601 ? 4.882 31.903 -46.388 1.00 87.25 601 ALA A N 1
ATOM 4835 C CA . ALA A 1 601 ? 5.762 32.101 -47.536 1.00 87.25 601 ALA A CA 1
ATOM 4836 C C . ALA A 1 601 ? 5.308 33.284 -48.413 1.00 87.25 601 ALA A C 1
ATOM 4838 O O . ALA A 1 601 ? 6.135 34.105 -48.812 1.00 87.25 601 ALA A O 1
ATOM 4839 N N . ALA A 1 602 ? 3.999 33.419 -48.655 1.00 87.19 602 ALA A N 1
ATOM 4840 C CA . ALA A 1 602 ? 3.423 34.544 -49.389 1.00 87.19 602 ALA A CA 1
ATOM 4841 C C . ALA A 1 602 ? 3.636 35.883 -48.661 1.00 87.19 602 ALA A C 1
ATOM 4843 O O . ALA A 1 602 ? 4.007 36.867 -49.299 1.00 87.19 602 ALA A O 1
ATOM 4844 N N . THR A 1 603 ? 3.465 35.922 -47.335 1.00 87.50 603 THR A N 1
ATOM 4845 C CA . THR A 1 603 ? 3.740 37.103 -46.501 1.00 87.50 603 THR A CA 1
ATOM 4846 C C . THR A 1 603 ? 5.209 37.506 -46.601 1.00 87.50 603 THR A C 1
ATOM 4848 O O . THR A 1 603 ? 5.505 38.665 -46.889 1.00 87.50 603 THR A O 1
ATOM 4851 N N . ILE A 1 604 ? 6.136 36.554 -46.432 1.00 90.62 604 ILE A N 1
ATOM 4852 C CA . ILE A 1 604 ? 7.583 36.800 -46.552 1.00 90.62 604 ILE A CA 1
ATOM 4853 C C . ILE A 1 604 ? 7.916 37.369 -47.938 1.00 90.62 604 ILE A C 1
ATOM 4855 O O . ILE A 1 604 ? 8.622 38.373 -48.045 1.00 90.62 604 ILE A O 1
ATOM 4859 N N . TYR A 1 605 ? 7.370 36.771 -48.999 1.00 93.38 605 TYR A N 1
ATOM 4860 C CA . TYR A 1 605 ? 7.571 37.237 -50.370 1.00 93.38 605 TYR A CA 1
ATOM 4861 C C . TYR A 1 605 ? 7.017 38.653 -50.603 1.00 93.38 605 TYR A C 1
ATOM 4863 O O . TYR A 1 605 ? 7.688 39.496 -51.205 1.00 93.38 605 TYR A O 1
ATOM 4871 N N . ALA A 1 606 ? 5.820 38.953 -50.092 1.00 91.62 606 ALA A N 1
ATOM 4872 C CA . ALA A 1 606 ? 5.193 40.263 -50.236 1.00 91.62 606 ALA A CA 1
ATOM 4873 C C . ALA A 1 606 ? 5.989 41.371 -49.524 1.00 91.62 606 ALA A C 1
ATOM 4875 O O . ALA A 1 606 ? 6.219 42.431 -50.105 1.00 91.62 606 ALA A O 1
ATOM 4876 N N . TRP A 1 607 ? 6.486 41.111 -48.310 1.00 90.06 607 TRP A N 1
ATOM 4877 C CA . TRP A 1 607 ? 7.346 42.048 -47.575 1.00 90.06 607 TRP A CA 1
ATOM 4878 C C . TRP A 1 607 ? 8.733 42.217 -48.206 1.00 90.06 607 TRP A C 1
ATOM 4880 O O . TRP A 1 607 ? 9.280 43.324 -48.209 1.00 90.06 607 TRP A O 1
ATOM 4890 N N . SER A 1 608 ? 9.288 41.158 -48.801 1.00 94.12 608 SER A N 1
ATOM 4891 C CA . SER A 1 608 ? 10.512 41.255 -49.605 1.00 94.12 608 SER A CA 1
ATOM 4892 C C . SER A 1 608 ? 10.305 42.159 -50.830 1.00 94.12 608 SER A C 1
ATOM 4894 O O . SER A 1 608 ? 11.110 43.057 -51.081 1.00 94.12 608 SER A O 1
ATOM 4896 N N . THR A 1 609 ? 9.179 41.997 -51.530 1.00 92.19 609 THR A N 1
ATOM 4897 C CA . THR A 1 609 ? 8.804 42.819 -52.694 1.00 92.19 609 THR A CA 1
ATOM 4898 C C . THR A 1 609 ? 8.548 44.282 -52.311 1.00 92.19 609 THR A C 1
ATOM 4900 O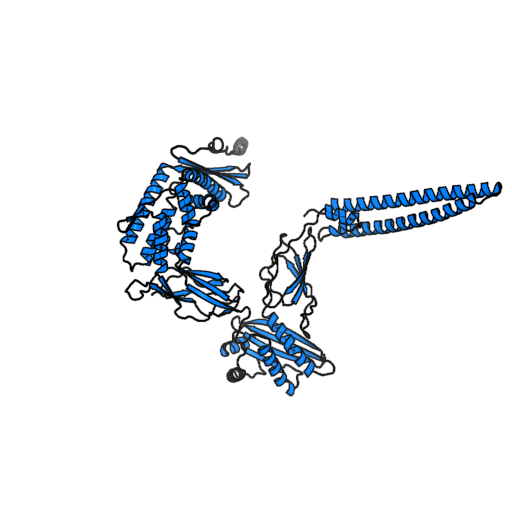 O . THR A 1 609 ? 8.957 45.196 -53.031 1.00 92.19 609 THR A O 1
ATOM 4903 N N . PHE A 1 610 ? 7.913 44.529 -51.161 1.00 93.19 610 PHE A N 1
ATOM 4904 C CA . PHE A 1 610 ? 7.745 45.874 -50.605 1.00 93.19 610 PHE A CA 1
ATOM 4905 C C . PHE A 1 610 ? 9.099 46.532 -50.312 1.00 93.19 610 PHE A C 1
ATOM 4907 O O . PHE A 1 610 ? 9.350 47.637 -50.786 1.00 93.19 610 PHE A O 1
ATOM 4914 N N . THR A 1 611 ? 10.008 45.826 -49.631 1.00 90.06 611 THR A N 1
ATOM 4915 C CA . THR A 1 611 ? 11.376 46.309 -49.361 1.00 90.06 611 THR A CA 1
ATOM 4916 C C . THR A 1 611 ? 12.106 46.677 -50.659 1.00 90.06 611 THR A C 1
ATOM 4918 O O . THR A 1 611 ? 12.745 47.724 -50.751 1.00 90.06 611 THR A O 1
ATOM 4921 N N . GLN A 1 612 ? 11.979 45.854 -51.705 1.00 92.69 612 GLN A N 1
ATOM 4922 C CA . GLN A 1 612 ? 12.567 46.151 -53.014 1.00 92.69 612 GLN A CA 1
ATOM 4923 C C . GLN A 1 612 ? 11.937 47.389 -53.677 1.00 92.69 612 GLN A C 1
ATOM 4925 O O . GLN A 1 612 ? 12.648 48.217 -54.256 1.00 92.69 612 GLN A O 1
ATOM 4930 N N . SER A 1 613 ? 10.615 47.538 -53.577 1.00 91.19 613 SER A N 1
ATOM 4931 C CA . SER A 1 613 ? 9.889 48.702 -54.101 1.00 91.19 613 SER A CA 1
ATOM 4932 C C . SER A 1 613 ? 10.263 49.985 -53.355 1.00 91.19 613 SER A C 1
ATOM 4934 O O . SER A 1 613 ? 10.381 51.035 -53.981 1.00 91.19 613 SER A O 1
ATOM 4936 N N . GLN A 1 614 ? 10.525 49.896 -52.048 1.00 89.38 614 GLN A N 1
ATOM 4937 C CA . GLN A 1 614 ? 10.989 51.012 -51.224 1.00 89.38 614 GLN A CA 1
ATOM 4938 C C . GLN A 1 614 ? 12.371 51.489 -51.668 1.00 89.38 614 GLN A C 1
ATOM 4940 O O . GLN A 1 614 ? 12.532 52.663 -51.984 1.00 89.38 614 GLN A O 1
ATOM 4945 N N . ASN A 1 615 ? 13.320 50.564 -51.838 1.00 86.56 615 ASN A N 1
ATOM 4946 C CA . ASN A 1 615 ? 14.647 50.887 -52.370 1.00 86.56 615 ASN A CA 1
ATOM 4947 C C . ASN A 1 615 ? 14.572 51.547 -53.762 1.00 86.56 615 ASN A C 1
ATOM 4949 O O . ASN A 1 615 ? 15.330 52.467 -54.067 1.00 86.56 615 ASN A O 1
ATOM 4953 N N . THR A 1 616 ? 13.646 51.084 -54.610 1.00 89.69 616 THR A N 1
ATOM 4954 C CA . THR A 1 616 ? 13.427 51.639 -55.957 1.00 89.69 616 THR A CA 1
ATOM 4955 C C . THR A 1 616 ? 12.850 53.058 -55.897 1.00 89.69 616 THR A C 1
ATOM 4957 O O . THR A 1 616 ? 13.307 53.937 -56.627 1.00 89.69 616 THR A O 1
ATOM 4960 N N . TYR A 1 617 ? 11.877 53.302 -55.015 1.00 89.12 617 TYR A N 1
ATOM 4961 C CA . TYR A 1 617 ? 11.305 54.629 -54.781 1.00 89.12 617 TYR A CA 1
ATOM 4962 C C . TYR A 1 617 ? 12.332 55.609 -54.209 1.00 89.12 617 TYR A C 1
ATOM 4964 O O . TYR A 1 617 ? 12.473 56.707 -54.745 1.00 89.12 617 TYR A O 1
ATOM 4972 N N . ASP A 1 618 ? 13.101 55.204 -53.197 1.00 83.38 618 ASP A N 1
ATOM 4973 C CA . ASP A 1 618 ? 14.144 56.039 -52.594 1.00 83.38 618 ASP A CA 1
ATOM 4974 C C . ASP A 1 618 ? 15.198 56.445 -53.639 1.00 83.38 618 ASP A C 1
ATOM 4976 O O . ASP A 1 618 ? 15.611 57.607 -53.708 1.00 83.38 618 ASP A O 1
ATOM 4980 N N . GLY A 1 619 ? 15.573 55.512 -54.524 1.00 87.50 619 GLY A N 1
ATOM 4981 C CA . GLY A 1 619 ? 16.450 55.777 -55.664 1.00 87.50 619 GLY A CA 1
ATOM 4982 C C . GLY A 1 619 ? 15.859 56.771 -56.673 1.00 87.50 619 GLY A C 1
ATOM 4983 O O . GLY A 1 619 ? 16.537 57.726 -57.063 1.00 87.50 619 GLY A O 1
ATOM 4984 N N . ALA A 1 620 ? 14.594 56.592 -57.067 1.00 87.56 620 ALA A N 1
ATOM 4985 C CA . ALA A 1 620 ? 13.901 57.489 -57.997 1.00 87.56 620 ALA A CA 1
ATOM 4986 C C . ALA A 1 620 ? 13.699 58.900 -57.410 1.00 87.56 620 ALA A C 1
ATOM 4988 O O . ALA A 1 620 ? 13.857 59.902 -58.110 1.00 87.56 620 ALA A O 1
ATOM 4989 N N . GLN A 1 621 ? 13.416 58.996 -56.109 1.00 84.31 621 GLN A N 1
ATOM 4990 C CA . GLN A 1 621 ? 13.261 60.263 -55.399 1.00 84.31 621 GLN A CA 1
ATOM 4991 C C . GLN A 1 621 ? 14.589 61.018 -55.287 1.00 84.31 621 GLN A C 1
ATOM 4993 O O . GLN A 1 621 ? 14.641 62.236 -55.486 1.00 84.31 621 GLN A O 1
ATOM 4998 N N . LEU A 1 622 ? 15.683 60.296 -55.033 1.00 83.44 622 LEU A N 1
ATOM 4999 C CA . LEU A 1 622 ? 17.026 60.862 -55.038 1.00 83.44 622 LEU A CA 1
ATOM 5000 C C . LEU A 1 622 ? 17.403 61.391 -56.429 1.00 83.44 622 LEU A C 1
ATOM 5002 O O . LEU A 1 622 ? 17.930 62.500 -56.531 1.00 83.44 622 LEU A O 1
ATOM 5006 N N . ALA A 1 623 ? 17.103 60.641 -57.493 1.00 83.94 623 ALA A N 1
ATOM 5007 C CA . ALA A 1 623 ? 17.330 61.069 -58.874 1.00 83.94 623 ALA A CA 1
ATOM 5008 C C . ALA A 1 623 ? 16.531 62.337 -59.227 1.00 83.94 623 ALA A C 1
ATOM 5010 O O . ALA A 1 623 ? 17.104 63.283 -59.768 1.00 83.94 623 ALA A O 1
ATOM 5011 N N . TYR A 1 624 ? 15.252 62.401 -58.841 1.00 85.31 624 TYR A N 1
ATOM 5012 C CA . TYR A 1 624 ? 14.412 63.591 -59.009 1.00 85.31 624 TYR A CA 1
ATOM 5013 C C . TYR A 1 624 ? 14.969 64.815 -58.268 1.00 85.31 624 TYR A C 1
ATOM 5015 O O . TYR A 1 624 ? 15.076 65.893 -58.850 1.00 85.31 624 TYR A O 1
ATOM 5023 N N . SER A 1 625 ? 15.417 64.647 -57.018 1.00 77.00 625 SER A N 1
ATOM 5024 C CA . SER A 1 625 ? 15.991 65.740 -56.212 1.00 77.00 625 SER A CA 1
ATOM 5025 C C . SER A 1 625 ? 17.293 66.326 -56.780 1.00 77.00 625 SER A C 1
ATOM 5027 O O . SER A 1 625 ? 17.670 67.446 -56.443 1.00 77.00 625 SER A O 1
ATOM 5029 N N . ARG A 1 626 ? 17.990 65.563 -57.632 1.00 85.94 626 ARG A N 1
ATOM 5030 C CA . ARG A 1 626 ? 19.278 65.929 -58.237 1.00 85.94 626 ARG A CA 1
ATOM 5031 C C . ARG A 1 626 ? 19.149 66.441 -59.674 1.00 85.94 626 ARG A C 1
ATOM 5033 O O . ARG A 1 626 ? 20.150 66.879 -60.240 1.00 85.94 626 ARG A O 1
ATOM 5040 N N . ALA A 1 627 ? 17.964 66.379 -60.281 1.00 85.00 627 ALA A N 1
ATOM 5041 C CA . ALA A 1 627 ? 17.755 66.816 -61.656 1.00 85.00 627 ALA A CA 1
ATOM 5042 C C . ALA A 1 627 ? 17.747 68.354 -61.759 1.00 85.00 627 ALA A C 1
ATOM 5044 O O . ALA A 1 627 ? 17.013 69.030 -61.044 1.00 85.00 627 ALA A O 1
ATOM 5045 N N . THR A 1 628 ? 18.554 68.915 -62.667 1.00 80.56 628 THR A N 1
ATOM 5046 C CA . THR A 1 628 ? 18.741 70.376 -62.817 1.00 80.56 628 THR A CA 1
ATOM 5047 C C . THR A 1 628 ? 18.236 70.945 -64.147 1.00 80.56 628 THR A C 1
ATOM 5049 O O . THR A 1 628 ? 18.142 72.162 -64.295 1.00 80.56 628 THR A O 1
ATOM 5052 N N . THR A 1 629 ? 17.888 70.096 -65.121 1.00 82.50 629 THR A N 1
ATOM 5053 C CA . THR A 1 629 ? 17.337 70.502 -66.426 1.00 82.50 629 THR A CA 1
ATOM 5054 C C . THR A 1 629 ? 15.829 70.275 -66.474 1.00 82.50 629 THR A C 1
ATOM 5056 O O . THR A 1 629 ? 15.332 69.313 -65.897 1.00 82.50 629 THR A O 1
ATOM 5059 N N . VAL A 1 630 ? 15.083 71.118 -67.196 1.00 79.06 630 VAL A N 1
ATOM 5060 C CA . VAL A 1 630 ? 13.608 71.023 -67.272 1.00 79.06 630 VAL A CA 1
ATOM 5061 C C . VAL A 1 630 ? 13.146 69.644 -67.769 1.00 79.06 630 VAL A C 1
ATOM 5063 O O . VAL A 1 630 ? 12.269 69.036 -67.160 1.00 79.06 630 VAL A O 1
ATOM 5066 N N . SER A 1 631 ? 13.788 69.098 -68.808 1.00 81.75 631 SER A N 1
ATOM 5067 C CA . SER A 1 631 ? 13.490 67.753 -69.324 1.00 81.75 631 SER A CA 1
ATOM 5068 C C . SER A 1 631 ? 13.876 66.631 -68.351 1.00 81.75 631 SER A C 1
ATOM 5070 O O . SER A 1 631 ? 13.145 65.650 -68.222 1.00 81.75 631 SER A O 1
ATOM 5072 N N . GLY A 1 632 ? 14.998 66.774 -67.634 1.00 79.38 632 GLY A N 1
ATOM 5073 C CA . GLY A 1 632 ? 15.447 65.812 -66.626 1.00 79.38 632 GLY A CA 1
ATOM 5074 C C . GLY A 1 632 ? 14.539 65.784 -65.398 1.00 79.38 632 GLY A C 1
ATOM 5075 O O . GLY A 1 632 ? 14.207 64.705 -64.908 1.00 79.38 632 GLY A O 1
ATOM 5076 N N . ILE A 1 633 ? 14.083 66.956 -64.946 1.00 79.31 633 ILE A N 1
ATOM 5077 C CA . ILE A 1 633 ? 13.112 67.112 -63.857 1.00 79.31 633 ILE A CA 1
ATOM 5078 C C . ILE A 1 633 ? 11.800 66.421 -64.232 1.00 79.31 633 ILE A C 1
ATOM 5080 O O . ILE A 1 633 ? 11.263 65.663 -63.433 1.00 79.31 633 ILE A O 1
ATOM 5084 N N . GLU A 1 634 ? 11.290 66.615 -65.451 1.00 84.00 634 GLU A N 1
ATOM 5085 C CA . GLU A 1 634 ? 10.017 66.016 -65.866 1.00 84.00 634 GLU A CA 1
ATOM 5086 C C . GLU A 1 634 ? 10.087 64.484 -66.022 1.00 84.00 634 GLU A C 1
ATOM 5088 O O . GLU A 1 634 ? 9.176 63.780 -65.576 1.00 84.00 634 GLU A O 1
ATOM 5093 N N . SER A 1 635 ? 11.191 63.950 -66.561 1.00 86.94 635 SER A N 1
ATOM 5094 C CA . SER A 1 635 ? 11.410 62.498 -66.681 1.00 86.94 635 SER A CA 1
ATOM 5095 C C . SER A 1 635 ? 11.533 61.814 -65.317 1.00 86.94 635 SER A C 1
ATOM 5097 O O . SER A 1 635 ? 10.813 60.858 -65.027 1.00 86.94 635 SER A O 1
ATOM 5099 N N . THR A 1 636 ? 12.396 62.336 -64.443 1.00 87.00 636 THR A N 1
ATOM 5100 C CA . THR A 1 636 ? 12.613 61.768 -63.101 1.00 87.00 636 THR A CA 1
ATOM 5101 C C . THR A 1 636 ? 11.396 61.957 -62.190 1.00 87.00 636 THR A C 1
ATOM 5103 O O . THR A 1 636 ? 11.110 61.088 -61.367 1.00 87.00 636 THR A O 1
ATOM 5106 N N . ARG A 1 637 ? 10.594 63.020 -62.383 1.00 84.19 637 ARG A N 1
ATOM 5107 C CA . ARG A 1 637 ? 9.286 63.171 -61.717 1.00 84.19 637 ARG A CA 1
ATOM 5108 C C . ARG A 1 637 ? 8.344 62.034 -62.091 1.00 84.19 637 ARG A C 1
ATOM 5110 O O . ARG A 1 637 ? 7.668 61.489 -61.225 1.00 84.19 637 ARG A O 1
ATOM 5117 N N . LYS A 1 638 ? 8.275 61.686 -63.380 1.00 88.75 638 LYS A N 1
ATOM 5118 C CA . LYS A 1 638 ? 7.417 60.604 -63.877 1.00 88.75 638 LYS A CA 1
ATOM 5119 C C . LYS A 1 638 ? 7.850 59.247 -63.315 1.00 88.75 638 LYS A C 1
ATOM 5121 O O . LYS A 1 638 ? 6.994 58.483 -62.879 1.00 88.75 638 LYS A O 1
ATOM 5126 N N . GLU A 1 639 ? 9.154 58.979 -63.265 1.00 87.25 639 GLU A N 1
ATOM 5127 C CA . GLU A 1 639 ? 9.717 57.769 -62.650 1.00 87.25 639 GLU A CA 1
ATOM 5128 C C . GLU A 1 639 ? 9.439 57.696 -61.142 1.00 87.25 639 GLU A C 1
ATOM 5130 O O . GLU A 1 639 ? 8.992 56.656 -60.665 1.00 87.25 639 GLU A O 1
ATOM 5135 N N . SER A 1 640 ? 9.606 58.801 -60.404 1.00 80.19 640 SER A N 1
ATOM 5136 C CA . SER A 1 640 ? 9.272 58.877 -58.973 1.00 80.19 640 SER A CA 1
ATOM 5137 C C . SER A 1 640 ? 7.775 58.642 -58.714 1.00 80.19 640 SER A C 1
ATOM 5139 O O . SER A 1 640 ? 7.419 57.883 -57.813 1.00 80.19 640 SER A O 1
ATOM 5141 N N . ILE A 1 641 ? 6.880 59.193 -59.546 1.00 86.38 641 ILE A N 1
ATOM 5142 C CA . ILE A 1 641 ? 5.430 58.942 -59.442 1.00 86.38 641 ILE A CA 1
ATOM 5143 C C . ILE A 1 641 ? 5.108 57.454 -59.654 1.00 86.38 641 ILE A C 1
ATOM 5145 O O . ILE A 1 641 ? 4.342 56.888 -58.874 1.00 86.38 641 ILE A O 1
ATOM 5149 N N . ILE A 1 642 ? 5.699 56.811 -60.667 1.00 89.69 642 ILE A N 1
ATOM 5150 C CA . ILE A 1 642 ? 5.502 55.375 -60.937 1.00 89.69 642 ILE A CA 1
ATOM 5151 C C . ILE A 1 642 ? 6.067 54.528 -59.788 1.00 89.69 642 ILE A C 1
ATOM 5153 O O . ILE A 1 642 ? 5.403 53.607 -59.313 1.00 89.69 642 ILE A O 1
ATOM 5157 N N . ALA A 1 643 ? 7.262 54.854 -59.291 1.00 87.19 643 ALA A N 1
ATOM 5158 C CA . ALA A 1 643 ? 7.873 54.152 -58.167 1.00 87.19 643 ALA A CA 1
ATOM 5159 C C . ALA A 1 643 ? 7.050 54.307 -56.876 1.00 87.19 643 ALA A C 1
ATOM 5161 O O . ALA A 1 643 ? 6.870 53.331 -56.152 1.00 87.19 643 ALA A O 1
ATOM 5162 N N . ASN A 1 644 ? 6.470 55.486 -56.625 1.00 83.88 644 ASN A N 1
ATOM 5163 C CA . ASN A 1 644 ? 5.553 55.720 -55.507 1.00 83.88 644 ASN A CA 1
ATOM 5164 C C . ASN A 1 644 ? 4.250 54.914 -55.652 1.00 83.88 644 ASN A C 1
ATOM 5166 O O . ASN A 1 644 ? 3.744 54.362 -54.677 1.00 83.88 644 ASN A O 1
ATOM 5170 N N . GLN A 1 645 ? 3.693 54.814 -56.863 1.00 89.75 645 GLN A N 1
ATOM 5171 C CA . GLN A 1 645 ? 2.518 53.972 -57.124 1.00 89.75 645 GLN A CA 1
ATOM 5172 C C . GLN A 1 645 ? 2.821 52.490 -56.851 1.00 89.75 645 GLN A C 1
ATOM 5174 O O . GLN A 1 645 ? 2.055 51.837 -56.141 1.00 89.75 645 GLN A O 1
ATOM 5179 N N . ASN A 1 646 ? 3.968 51.987 -57.317 1.00 88.88 646 ASN A N 1
ATOM 5180 C CA . ASN A 1 646 ? 4.419 50.613 -57.069 1.00 88.88 646 ASN A CA 1
ATOM 5181 C C . ASN A 1 646 ? 4.718 50.349 -55.581 1.00 88.88 646 ASN A C 1
ATOM 5183 O O . ASN A 1 646 ? 4.384 49.283 -55.056 1.00 88.88 646 ASN A O 1
ATOM 5187 N N . LEU A 1 647 ? 5.302 51.322 -54.873 1.00 87.19 647 LEU A N 1
ATOM 5188 C CA . LEU A 1 647 ? 5.528 51.255 -53.428 1.00 87.19 647 LEU A CA 1
ATOM 5189 C C . LEU A 1 647 ? 4.204 51.141 -52.662 1.00 87.19 647 LEU A C 1
ATOM 5191 O O . LEU A 1 647 ? 4.044 50.244 -51.839 1.00 87.19 647 LEU A O 1
ATOM 5195 N N . ASN A 1 648 ? 3.225 51.992 -52.974 1.00 86.94 648 ASN A N 1
ATOM 5196 C CA . ASN A 1 648 ? 1.905 51.934 -52.342 1.00 86.94 648 ASN A CA 1
ATOM 5197 C C . ASN A 1 648 ? 1.167 50.624 -52.668 1.00 86.94 648 ASN A C 1
ATOM 5199 O O . ASN A 1 648 ? 0.523 50.040 -51.797 1.00 86.94 648 ASN A O 1
ATOM 5203 N N . GLN A 1 649 ? 1.280 50.121 -53.900 1.00 92.12 649 GLN A N 1
ATOM 5204 C CA . GLN A 1 649 ? 0.676 48.848 -54.297 1.00 92.12 649 GLN A CA 1
ATOM 5205 C C . GLN A 1 649 ? 1.312 47.652 -53.572 1.00 92.12 649 GLN A C 1
ATOM 5207 O O . GLN A 1 649 ? 0.591 46.781 -53.079 1.00 92.12 649 GLN A O 1
ATOM 5212 N N . SER A 1 650 ? 2.644 47.603 -53.475 1.00 89.38 650 SER A N 1
ATOM 5213 C CA . SER A 1 650 ? 3.360 46.540 -52.756 1.00 89.38 650 SER A CA 1
ATOM 5214 C C . SER A 1 650 ? 3.125 46.604 -51.243 1.00 89.38 650 SER A C 1
ATOM 5216 O O . SER A 1 650 ? 2.919 45.557 -50.632 1.00 89.38 650 SER A O 1
ATOM 5218 N N . TYR A 1 651 ? 3.032 47.805 -50.657 1.00 90.25 651 TYR A N 1
ATOM 5219 C CA . TYR A 1 651 ? 2.620 48.010 -49.262 1.00 90.25 651 TYR A CA 1
ATOM 5220 C C . TYR A 1 651 ? 1.214 47.463 -49.003 1.00 90.25 651 TYR A C 1
ATOM 5222 O O . TYR A 1 651 ? 1.027 46.617 -48.130 1.00 90.25 651 TYR A O 1
ATOM 5230 N N . ASN A 1 652 ? 0.231 47.876 -49.810 1.00 91.19 652 ASN A N 1
ATOM 5231 C CA . ASN A 1 652 ? -1.147 47.401 -49.686 1.00 91.19 652 ASN A CA 1
ATOM 5232 C C . ASN A 1 652 ? -1.238 45.878 -49.860 1.00 91.19 652 ASN A C 1
ATOM 5234 O O . ASN A 1 652 ? -2.001 45.226 -49.153 1.00 91.19 652 ASN A O 1
ATOM 5238 N N . THR A 1 653 ? -0.428 45.299 -50.754 1.00 89.38 653 THR A N 1
ATOM 5239 C CA . THR A 1 653 ? -0.353 43.845 -50.963 1.00 89.38 653 THR A CA 1
ATOM 5240 C C . THR A 1 653 ? 0.237 43.127 -49.745 1.00 89.38 653 THR A C 1
ATOM 5242 O O . THR A 1 653 ? -0.335 42.140 -49.283 1.00 89.38 653 THR A O 1
ATOM 5245 N N . ALA A 1 654 ? 1.340 43.629 -49.181 1.00 87.25 654 ALA A N 1
ATOM 5246 C CA . ALA A 1 654 ? 1.969 43.057 -47.990 1.00 87.25 654 ALA A CA 1
ATOM 5247 C C . ALA A 1 654 ? 1.054 43.134 -46.756 1.00 87.25 654 ALA A C 1
ATOM 5249 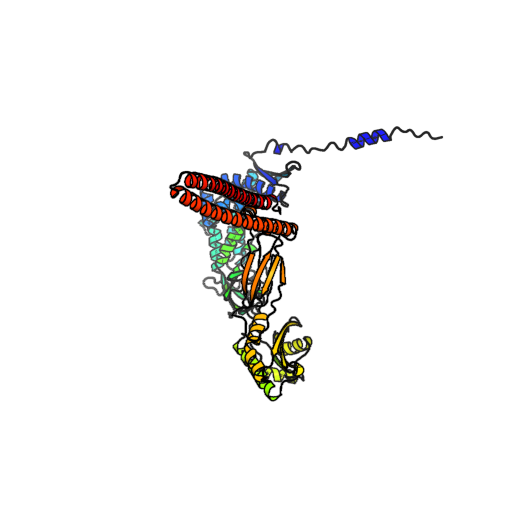O O . ALA A 1 654 ? 0.909 42.148 -46.027 1.00 87.25 654 ALA A O 1
ATOM 5250 N N . VAL A 1 655 ? 0.374 44.269 -46.558 1.00 89.12 655 VAL A N 1
ATOM 5251 C CA . VAL A 1 655 ? -0.629 44.443 -45.497 1.00 89.12 655 VAL A CA 1
ATOM 5252 C C . VAL A 1 655 ? -1.815 43.501 -45.713 1.00 89.12 655 VAL A C 1
ATOM 5254 O O . VAL A 1 655 ? -2.190 42.789 -44.784 1.00 89.12 655 VAL A O 1
ATOM 5257 N N . ALA A 1 656 ? -2.371 43.426 -46.927 1.00 88.81 656 ALA A N 1
ATOM 5258 C CA . ALA A 1 656 ? -3.506 42.552 -47.229 1.00 88.81 656 ALA A CA 1
ATOM 5259 C C . ALA A 1 656 ? -3.189 41.070 -46.972 1.00 88.81 656 ALA A C 1
ATOM 5261 O O . ALA A 1 656 ? -3.977 40.375 -46.331 1.00 88.81 656 ALA A O 1
ATOM 5262 N N . ILE A 1 657 ? -2.018 40.589 -47.403 1.00 85.31 657 ILE A N 1
ATOM 5263 C CA . ILE A 1 657 ? -1.591 39.200 -47.171 1.00 85.31 657 ILE A CA 1
ATOM 5264 C C . ILE A 1 657 ? -1.356 38.939 -45.673 1.00 85.31 657 ILE A C 1
ATOM 5266 O O . ILE A 1 657 ? -1.767 37.897 -45.164 1.00 85.31 657 ILE A O 1
ATOM 5270 N N . SER A 1 658 ? -0.793 39.905 -44.939 1.00 84.12 658 SER A N 1
ATOM 5271 C CA . SER A 1 658 ? -0.610 39.798 -43.482 1.00 84.12 658 SER A CA 1
ATOM 5272 C C . SER A 1 658 ? -1.952 39.722 -42.737 1.00 84.12 658 SER A C 1
ATOM 5274 O O . SER A 1 658 ? -2.104 38.928 -41.809 1.00 84.12 658 SER A O 1
ATOM 5276 N N . VAL A 1 659 ? -2.955 40.496 -43.171 1.00 88.06 659 VAL A N 1
ATOM 5277 C CA . VAL A 1 659 ? -4.325 40.436 -42.631 1.00 88.06 659 VAL A CA 1
ATOM 5278 C C . VAL A 1 659 ? -4.973 39.082 -42.923 1.00 88.06 659 VAL A C 1
ATOM 5280 O O . VAL A 1 659 ? -5.586 38.505 -42.028 1.00 88.06 659 VAL A O 1
ATOM 5283 N N . ILE A 1 660 ? -4.806 38.538 -44.134 1.00 89.38 660 ILE A N 1
ATOM 5284 C CA . ILE A 1 660 ? -5.299 37.196 -44.491 1.00 89.38 660 ILE A CA 1
ATOM 5285 C C . ILE A 1 660 ? -4.657 36.128 -43.598 1.00 89.38 660 ILE A C 1
ATOM 5287 O O . ILE A 1 660 ? -5.360 35.259 -43.086 1.00 89.38 660 ILE A O 1
ATOM 5291 N N . MET A 1 661 ? -3.344 36.208 -43.365 1.00 88.00 661 MET A N 1
ATOM 5292 C CA . MET A 1 661 ? -2.632 35.290 -42.475 1.00 88.00 661 MET A CA 1
ATOM 5293 C C . MET A 1 661 ? -3.167 35.370 -41.037 1.00 88.00 661 MET A C 1
ATOM 5295 O O . MET A 1 661 ? -3.479 34.338 -40.445 1.00 88.00 661 MET A O 1
ATOM 5299 N N . ALA A 1 662 ? -3.342 36.578 -40.494 1.00 86.44 662 ALA A N 1
ATOM 5300 C CA . ALA A 1 662 ? -3.897 36.776 -39.155 1.00 86.44 662 ALA A CA 1
ATOM 5301 C C . ALA A 1 662 ? -5.344 36.259 -39.043 1.00 86.44 662 ALA A C 1
ATOM 5303 O O . ALA A 1 662 ? -5.688 35.567 -38.082 1.00 86.44 662 ALA A O 1
ATOM 5304 N N . ALA A 1 663 ? -6.181 36.535 -40.048 1.00 91.31 663 ALA A N 1
ATOM 5305 C CA . ALA A 1 663 ? -7.549 36.030 -40.119 1.00 91.31 663 ALA A CA 1
ATOM 5306 C C . ALA A 1 663 ? -7.582 34.495 -40.180 1.00 91.31 663 ALA A C 1
ATOM 5308 O O . ALA A 1 663 ? -8.398 33.868 -39.504 1.00 91.31 663 ALA A O 1
ATOM 5309 N N . PHE A 1 664 ? -6.665 33.883 -40.933 1.00 93.88 664 PHE A N 1
ATOM 5310 C CA . PHE A 1 664 ? -6.544 32.432 -41.011 1.00 93.88 664 PHE A CA 1
ATOM 5311 C C . PHE A 1 664 ? -6.096 31.808 -39.682 1.00 93.88 664 PHE A C 1
ATOM 5313 O O . PHE A 1 664 ? -6.650 30.788 -39.275 1.00 93.88 664 PHE A O 1
ATOM 5320 N N . SER A 1 665 ? -5.157 32.428 -38.963 1.00 89.00 665 SER A N 1
ATOM 5321 C CA . SER A 1 665 ? -4.760 31.998 -37.615 1.00 89.00 665 SER A CA 1
ATOM 5322 C C . SER A 1 665 ? -5.927 32.033 -36.624 1.00 89.00 665 SER A C 1
ATOM 5324 O O . SER A 1 665 ? -6.158 31.056 -35.910 1.00 89.00 665 SER A O 1
ATOM 5326 N N . ILE A 1 666 ? -6.723 33.111 -36.625 1.00 94.00 666 ILE A N 1
ATOM 5327 C CA . ILE A 1 666 ? -7.945 33.210 -35.808 1.00 94.00 666 ILE A CA 1
ATOM 5328 C C . ILE A 1 666 ? -8.935 32.112 -36.193 1.00 94.00 666 ILE A C 1
ATOM 5330 O O . ILE A 1 666 ? -9.406 31.383 -35.322 1.00 94.00 666 ILE A O 1
ATOM 5334 N N . TYR A 1 667 ? -9.221 31.961 -37.489 1.00 95.50 667 TYR A N 1
ATOM 5335 C CA . TYR A 1 667 ? -10.113 30.920 -37.999 1.00 95.50 667 TYR A CA 1
ATOM 5336 C C . TYR A 1 667 ? -9.658 29.523 -37.565 1.00 95.50 667 TYR A C 1
ATOM 5338 O O . TYR A 1 667 ? -10.457 28.735 -37.066 1.00 95.50 667 TYR A O 1
ATOM 5346 N N . SER A 1 668 ? -8.364 29.233 -37.693 1.00 94.88 668 SER A N 1
ATOM 5347 C CA . SER A 1 668 ? -7.770 27.963 -37.286 1.00 94.88 668 SER A CA 1
ATOM 5348 C C . SER A 1 668 ? -7.937 27.701 -35.788 1.00 94.88 668 SER A C 1
ATOM 5350 O O . SER A 1 668 ? -8.261 26.575 -35.402 1.00 94.88 668 SER A O 1
ATOM 5352 N N . GLY A 1 669 ? -7.750 28.725 -34.947 1.00 94.75 669 GLY A N 1
ATOM 5353 C CA . GLY A 1 669 ? -8.009 28.654 -33.507 1.00 94.75 669 GLY A CA 1
ATOM 5354 C C . GLY A 1 669 ? -9.483 28.396 -33.188 1.00 94.75 669 GLY A C 1
ATOM 5355 O O . GLY A 1 669 ? -9.801 27.493 -32.413 1.00 94.75 669 GLY A O 1
ATOM 5356 N N . VAL A 1 670 ? -10.401 29.143 -33.810 1.00 95.44 670 VAL A N 1
ATOM 5357 C CA . VAL A 1 670 ? -11.851 28.977 -33.602 1.00 95.44 670 VAL A CA 1
ATOM 5358 C C . VAL A 1 670 ? -12.312 27.588 -34.037 1.00 95.44 670 VAL A C 1
ATOM 5360 O O . VAL A 1 670 ? -12.994 26.915 -33.266 1.00 95.44 670 VAL A O 1
ATOM 5363 N N . ASP A 1 671 ? -11.909 27.122 -35.223 1.00 94.50 671 ASP A N 1
ATOM 5364 C CA . ASP A 1 671 ? -12.231 25.771 -35.693 1.00 94.50 671 ASP A CA 1
ATOM 5365 C C . ASP A 1 671 ? -11.707 24.712 -34.713 1.00 94.50 671 ASP A C 1
ATOM 5367 O O . ASP A 1 671 ? -12.452 23.802 -34.349 1.00 94.50 671 ASP A O 1
ATOM 5371 N N . ALA A 1 672 ? -10.478 24.854 -34.202 1.00 93.88 672 ALA A N 1
ATOM 5372 C CA . ALA A 1 672 ? -9.910 23.907 -33.242 1.00 93.88 672 ALA A CA 1
ATOM 5373 C C . ALA A 1 672 ? -10.758 23.796 -31.966 1.00 93.88 672 ALA A C 1
ATOM 5375 O O . ALA A 1 672 ? -11.027 22.681 -31.512 1.00 93.88 672 ALA A O 1
ATOM 5376 N N . ALA A 1 673 ? -11.198 24.935 -31.426 1.00 93.50 673 ALA A N 1
ATOM 5377 C CA . ALA A 1 673 ? -11.975 25.022 -30.194 1.00 93.50 673 ALA A CA 1
ATOM 5378 C C . ALA A 1 673 ? -13.428 24.566 -30.354 1.00 93.50 673 ALA A C 1
ATOM 5380 O O . ALA A 1 673 ? -13.942 23.829 -29.514 1.00 93.50 673 ALA A O 1
ATOM 5381 N N . VAL A 1 674 ? -14.096 24.991 -31.429 1.00 92.12 674 VAL A N 1
ATOM 5382 C CA . VAL A 1 674 ? -15.501 24.645 -31.693 1.00 92.12 674 VAL A CA 1
ATOM 5383 C C . VAL A 1 674 ? -15.638 23.166 -32.009 1.00 92.12 674 VAL A C 1
ATOM 5385 O O . VAL A 1 674 ? -16.576 22.519 -31.551 1.00 92.12 674 VAL A O 1
ATOM 5388 N N . THR A 1 675 ? -14.696 22.619 -32.772 1.00 89.00 675 THR A N 1
ATOM 5389 C CA . THR A 1 675 ? -14.764 21.217 -33.174 1.00 89.00 675 THR A CA 1
ATOM 5390 C C . THR A 1 675 ? -14.216 20.266 -32.116 1.00 89.00 675 THR A C 1
ATOM 5392 O O . THR A 1 675 ? -14.297 19.061 -32.340 1.00 89.00 675 THR A O 1
ATOM 5395 N N . LEU A 1 676 ? -13.619 20.754 -31.016 1.00 90.19 676 LEU A N 1
ATOM 5396 C CA . LEU A 1 676 ? -13.053 19.892 -29.976 1.00 90.19 676 LEU A CA 1
ATOM 5397 C C . LEU A 1 676 ? -14.134 18.916 -29.463 1.00 90.19 676 LEU A C 1
ATOM 5399 O O . LEU A 1 676 ? -15.204 19.380 -29.055 1.00 90.19 676 LEU A O 1
ATOM 5403 N N . PRO A 1 677 ? -13.887 17.594 -29.492 1.00 83.44 677 PRO A N 1
ATOM 5404 C CA . PRO A 1 677 ? -14.892 16.625 -29.070 1.00 83.44 677 PRO A CA 1
ATOM 5405 C C . PRO A 1 677 ? -15.199 16.745 -27.570 1.00 83.44 677 PRO A C 1
ATOM 5407 O O . PRO A 1 677 ? -14.341 17.149 -26.786 1.00 83.44 677 PRO A O 1
ATOM 5410 N N . GLN A 1 678 ? -16.430 16.402 -27.189 1.00 77.88 678 GLN A N 1
ATOM 5411 C CA . GLN A 1 678 ? -16.882 16.334 -25.795 1.00 77.88 678 GLN A CA 1
ATOM 5412 C C . GLN A 1 678 ? -16.910 14.861 -25.374 1.00 77.88 678 GLN A C 1
ATOM 5414 O O . GLN A 1 678 ? -17.317 14.020 -26.182 1.00 77.88 678 GLN A O 1
ATOM 5419 N N . TYR A 1 679 ? -16.439 14.560 -24.164 1.00 67.88 679 TYR A N 1
ATOM 5420 C CA . TYR A 1 679 ? -16.169 13.199 -23.692 1.00 67.88 679 TYR A CA 1
ATOM 5421 C C . TYR A 1 679 ? -16.947 12.844 -22.440 1.00 67.88 679 TYR A C 1
ATOM 5423 O O . TYR A 1 679 ? -17.186 13.764 -21.628 1.00 67.88 679 TYR A O 1
#

Sequence (679 aa):
MIKYNRSTELLYLIFFFCSVLVAQQDAPPWLIIKPTTDSDKYVGIGEASTNNPDYSLIAEQEALRSIALEINAQISRESRRKILEINDIAESEFRDEFIVSTLVSIKGLVKKGDYLDIKNKRYYIYFEYSKSDHLNNIQETKKRAINLVQEYQSLPKDDFVLRLQKLVYTYESLFQVYGEDVFSNVNGRNVNLQSFVPSEIQKLLRAVNLVDTTPVTYQGVYMEPLIAQFIFLASLKLPGSEEIPIDNLPFDFDFEAGSGDFGFQDVSSAEGQVYNEVSKITSKIPIQYAVSFVDLKALKQSTSEFYHLDKALDKLSSINKINFKIKVSLVSQDHIFFGVSFSDGIPNPLMEPIREAFEVSFNKKTQFKIVDRIIVKAILSELGMNEQDLCTKSECDVAVGKRLGVTRMIKINVNYKNSDNLIETIFTDTNVRTRLVDRKEPYSKPVISGNLEQAIFDNIDSWVIDFYDKLNPPTINLKSNAPGLKVSYRRIKSKLDLPGVDYNEKAEYQFLPLIDFEMDPGTYQLVFEKDGYETKERKVTLNANSICCDDVELIEKTKFEAFYKSFFLPGSGQRYGSDSRNQNRSGKALLHTSIALVATAATIYAWSTFTQSQNTYDGAQLAYSRATTVSGIESTRKESIIANQNLNQSYNTAVAISVIMAAFSIYSGVDAAVTLPQY

Foldseek 3Di:
DDDDDDPPPVVVVVVVVVVPPPPPVPDPVCVVPPDQDDPWKHKFKFKAFLVDVCRVVRRVLRRQLRSLQVVVVPFDPVLLVVVCVLLVNDPVRCNRALSSLLSVVQPAKDWPDKDQPPPRRMIMTMIMDTPVSLVVLLVVLLVLLQVLVVVLQPDDPLVLLSNLLSLLQSLVSVSNNGRDFRWYQDPNDTDGSSNVSLVVNLVSQVQKDKAFPDQDAFEAEAFAWGPDKGKIFTWGDDVPDDTQGDWFFWKDKDWPFFDFAKPDDRWTDDSRMTIIIGRHGHGPDQKIKMKMWGQSLVSYPDPDDNPSSNSSSVVSRVSDMDIRIYGYDNADLWAEEEAEEEDDDDDPVCRVVLGVLLVVLCVVQHNYNYQPVVLLQVLCVVVVHHRHRPDPALVSVLVSCVVSVTQKYWYKYWYQDPVQQKIKIKIWIHGSVVSDGPDIDIFMFHDPPVCPVCRRNVCSNVVSNQVNLQVQFEFEFEAEPDAFKKKKKFFDDDPPRGPRGDDGRDIDIDTDDGDRHTDRFGWMWIWIDDQQWDIDIDIDGTTGNHYDDDYDYTDGDALQVLLVLCLVQQLRLLVSLDDPVRPVSNVVSVVRNVVLVVLVVQLVVLVVQLVVLVVQLVVLVVQLVPDDDPVSNVVSVVSNVVSVVSNVVSVVSSVVSVVVSNVSSNVSSNCSSVVRDDD

Secondary structure (DSSP, 8-state):
-----S-SHHHHHHHHHSS------PPPHHHHS-----SSEEEEEEEEETTSTTHHHHHHHHHHHHHHHHHHHTS-HHHHHHHHHHHT--HHHIIIIIHHHHHHT-TTEEEEEEEEETTTTEEEEEEEEEHHHHHHHHHHHHHHHHHHHHHHHHS-TT-HHHHHHHHHHHHHHHTTSTT---EEEETTEEEEHHHHHHHHHHHHHTTEEEEESS---EEEETTS--SSPEEEEEEE--TTS--EE--S-EEEEEEEES-EEES-SSEE-BTTEEEE-EEEE----SEEEEEEEE-SGGG-S--S--HHHHHHHHHHHTTSEEEEEEEEESS---EEEEEEEE-SS--HHHHHHHHHHHHHHHHHHS--EEPPHHHHHHHHHHTT--SSS--SSHHHHHHHHHHHT-SEEEEEEEEEETTTTEEEEEEEEEETTT-SEEEEEEEEEE-STT-HHHHHHTTHHHHHHHHHHHTS--EEEE-BSSTT-EEEEEE---TTPPTT-------EEEESPEEEEE--SEEEEEEEE-TTB--EEEEEEE-TT-EE---BPPPBP-HHHHHHHHHHSTTHHHHHT--SS-THHHHHHHHHHHHHHHHHHHHHHHHHHHHHHHHHHHHHHHHHHH--SHHHHHHHHHHHHHHHHHHHHHHHHHHHHHHHHHHHHHHHHHHHHHTPPP-

Solvent-accessible surface area (backbone atoms only — not comparable to full-atom values): 36483 Å² total; per-residue (Å²): 134,91,82,86,78,93,72,65,71,70,60,54,57,57,62,62,64,63,72,70,63,74,78,72,77,67,78,55,68,57,76,79,52,67,79,70,60,60,96,58,34,40,46,15,65,13,64,21,50,60,87,44,96,57,20,68,60,50,6,47,54,42,9,48,36,46,36,29,52,56,58,53,72,70,42,49,72,67,45,50,50,51,53,31,66,76,65,72,46,54,75,67,56,54,63,72,51,49,40,37,61,47,56,72,72,52,81,72,69,39,80,77,48,70,47,75,40,76,90,79,41,32,33,38,34,34,37,42,35,46,45,64,53,49,53,49,53,32,52,54,36,50,52,48,27,45,48,31,50,52,51,39,68,70,50,60,86,84,49,47,56,63,39,53,30,29,44,41,41,22,50,56,31,54,70,65,32,77,61,57,90,51,70,39,76,54,97,89,37,83,40,54,44,83,63,47,42,62,54,51,51,46,55,54,50,67,40,50,44,72,43,69,77,69,87,63,84,42,63,34,32,52,75,31,48,36,84,66,65,52,50,32,38,36,26,34,62,51,94,94,56,72,75,41,64,40,59,69,42,42,39,42,78,50,51,85,36,55,41,59,43,64,66,64,75,91,38,48,19,55,86,7,38,37,71,47,38,36,58,25,26,74,34,82,47,50,67,21,31,39,36,37,28,51,34,51,67,82,40,42,86,61,93,67,89,47,68,69,60,49,54,48,37,52,58,51,25,64,75,40,62,45,78,47,60,30,41,34,34,85,58,70,64,45,45,24,43,75,49,61,31,70,79,46,76,70,58,77,88,52,52,60,60,52,44,52,50,49,53,53,36,45,63,73,70,47,71,55,39,69,61,56,66,69,61,51,52,54,55,32,49,77,71,77,39,53,73,70,65,58,68,92,47,56,73,50,46,27,56,52,24,60,75,70,71,22,55,34,40,38,37,36,39,41,32,34,41,76,93,72,40,30,37,40,36,38,40,35,36,32,33,35,83,81,55,41,73,79,45,76,50,80,44,62,44,70,41,64,94,76,39,57,64,58,54,47,66,78,26,45,59,39,53,50,45,52,52,55,33,51,78,31,44,14,29,32,36,36,46,53,86,53,85,71,30,33,38,34,38,25,48,48,95,53,94,82,61,54,66,74,64,87,74,78,57,65,74,47,71,52,60,43,66,36,72,71,39,71,42,73,50,44,34,30,42,37,40,38,47,45,80,62,38,51,75,46,75,46,79,48,74,40,47,55,60,36,77,42,55,80,64,47,82,69,53,70,68,48,46,66,58,17,19,52,42,0,37,79,42,35,17,47,4,26,42,66,54,36,38,91,91,40,55,70,29,47,56,50,12,52,52,37,34,51,53,47,52,52,43,50,52,51,31,55,51,30,46,51,49,23,54,53,28,45,57,49,23,55,52,29,46,53,51,30,76,67,40,87,45,76,69,49,32,55,52,28,46,51,49,26,52,53,27,47,52,50,27,54,50,29,44,53,48,25,52,51,43,46,51,51,44,53,51,48,20,51,50,35,6,50,52,16,24,73,66,40,78,86,126

pLDDT: mean 84.04, std 12.29, range [29.92, 97.75]

Radius of gyration: 42.84 Å; Cα contacts (8 Å, |Δi|>4): 1159; chains: 1; bounding box: 121×113×121 Å

Mean predicted aligned error: 17.96 Å

Nearest PDB structures (foldseek):
  4q6v-assembly1_A  TM=7.416E-01  e=2.845E-05  Salmonella enterica subsp. enterica serovar Typhimurium str. LT2
  4q6z-assembly1_A  TM=7.372E-01  e=9.639E-05  Escherichia coli UTI89
  2mii-assembly1_A  TM=7.866E-01  e=4.734E-04  Escherichia coli str. K-12 substr. DH10B
  4wpe-assembly1_A-2  TM=7.731E-01  e=7.956E-01  Saccharomyces cerevisiae S288C
  4mu6-assembly1_A  TM=5.753E-01  e=8.846E-01  Legionella pneumophila subsp. pneumophila str. Philadelphia 1